Protein AF-0000000081627560 (afdb_homodimer)

Nearest PDB structures (foldseek):
  7ec0-assembly1_A  TM=8.979E-01  e=1.231E-22  Bombyx mori
  7veo-assembly1_B  TM=9.110E-01  e=7.300E-22  Bombyx mori
  7ebx-assembly1_A  TM=8.682E-01  e=1.833E-21  Bombyx mori
  7ejb-assembly1_A-2  TM=8.781E-01  e=3.281E-20  Bombyx mori
  7ebs-assembly1_A-2  TM=8.712E-01  e=3.595E-19  Bombyx mori

Solvent-accessible surface area (backbone atoms only — not comparable to full-atom values): 30242 Å² total; per-residue (Å²): 114,77,47,59,70,50,34,66,72,47,39,56,64,58,52,52,54,48,50,52,51,50,60,57,39,40,71,62,41,44,64,42,54,49,38,30,34,30,45,40,27,50,55,31,59,58,48,59,69,62,47,52,75,46,30,35,88,83,26,32,38,33,34,21,25,69,39,63,62,24,44,53,50,18,46,71,74,46,60,82,40,88,47,48,48,76,42,86,41,62,60,64,51,94,71,71,59,72,84,50,49,47,59,21,38,23,38,35,30,58,70,32,61,29,60,34,69,52,49,68,50,29,52,51,43,51,56,43,27,31,25,70,58,10,38,33,45,38,35,24,50,30,35,51,70,57,54,54,26,51,59,56,47,37,70,34,78,89,45,21,84,54,34,76,61,43,73,52,66,41,31,74,36,48,85,46,90,55,44,52,62,53,49,51,50,53,42,47,72,75,53,40,44,76,76,41,58,40,70,41,53,46,73,48,73,30,77,28,63,66,57,45,45,50,31,54,57,34,70,44,86,42,63,86,61,44,54,78,92,45,39,66,59,50,52,51,51,48,47,52,47,32,53,73,75,43,50,52,30,72,53,80,85,46,77,80,61,94,52,44,22,36,44,44,64,33,31,32,38,38,37,33,36,27,38,56,65,48,85,79,56,59,61,57,72,81,98,114,75,48,59,70,50,34,65,71,47,38,57,65,59,52,52,54,49,50,53,52,50,61,58,40,38,72,62,40,46,64,43,53,48,35,30,35,30,47,42,28,51,56,33,58,59,48,58,68,62,48,49,75,45,30,34,89,84,26,33,40,34,35,21,23,69,39,63,59,24,45,52,50,20,46,72,75,47,62,82,40,89,46,48,47,76,42,86,43,62,61,62,50,93,70,71,58,71,84,49,49,46,60,20,38,24,39,37,30,57,70,32,62,27,63,35,68,52,50,68,51,28,52,50,44,52,57,43,27,31,23,70,59,11,38,33,45,39,33,23,52,30,35,52,72,57,54,52,26,51,59,56,47,38,70,35,79,89,47,20,85,56,35,78,62,43,73,53,66,42,30,74,37,50,84,46,89,55,43,51,62,54,50,50,51,55,42,47,71,74,54,40,44,75,78,40,59,40,68,40,53,47,73,47,73,30,77,28,63,65,58,46,44,51,31,54,58,35,72,44,88,42,64,86,61,43,54,79,92,45,40,64,59,50,54,52,52,47,47,51,48,31,52,72,75,42,52,52,31,71,52,78,87,46,78,81,62,95,50,45,22,36,46,44,62,34,31,31,38,38,38,31,36,27,38,56,65,47,84,78,56,60,60,57,73,79,98

Sequence (574 aa):
MEKVNEYLNASKFQYRDTLEIVEEFDKELREMHGRCIDIGCGPGLVTTELILPRLPRESLITGADISNAMLEHAKRNYCNNLRLSFLHLDIETLNLPEEQIELYENVVSFYCLHWCQNTRLAFENIFKLLRPGGKALIMFLAYNDGFDAYVRIHENPRFQQYMQDAHKYIPYFHYCNDSRGALRSILEDIGFNVLHCSKREKSFIYQNIQSLKRHALAVNPFISRIPDDYKEEFEDILIREIISRKILFTNKADKCQQEYSVLDRYHLLVTYLQKPYTSDDAINKHIMEKVNEYLNASKFQYRDTLEIVEEFDKELREMHGRCIDIGCGPGLVTTELILPRLPRESLITGADISNAMLEHAKRNYCNNLRLSFLHLDIETLNLPEEQIELYENVVSFYCLHWCQNTRLAFENIFKLLRPGGKALIMFLAYNDGFDAYVRIHENPRFQQYMQDAHKYIPYFHYCNDSRGALRSILEDIGFNVLHCSKREKSFIYQNIQSLKRHALAVNPFISRIPDDYKEEFEDILIREIISRKILFTNKADKCQQEYSVLDRYHLLVTYLQKPYTSDDAINKHI

Radius of gyration: 26.06 Å; Cα contacts (8 Å, |Δi|>4): 1031; chains: 2; bounding box: 74×69×63 Å

Secondary structure (DSSP, 8-state):
---HHHHHHH-HHHHHHHHHHHHHTHHHHHT--SEEEEET-TTSHHIIIIIGGGS-TT-EEEEEES-HHHHHHHHHHHTT-TTEEEEE--TT-SS--GGGTT-EEEEEEES-GGG-S-HHHHHHHHHHHEEEEEEEEEEEEEEEGGGHHHHHHHTSHHHHTT-TTGGGGS-TTTT-TTHHHHHHHHHHHHT-EEEEEEEEEEEEEESSHHHHHHHHHHT-SSGGGS-HHHHHHHHHHHHHHHHTTSEEEE-TT-SSS-PEEEEEEEEEEEEEEEPPPPHHHHHTT--/---HHHHHHH-HHHHHHHHHHHHHTHHHHHT--SEEEEET-TTSHHIIIIIGGGS-TT-EEEEEES-HHHHHHHHHHHTT-TTEEEEE--TT-SS--GGGTT-EEEEEEES-GGG-S-HHHHHHHHHHHEEEEEEEEEEEEEEEGGGHHHHHHHTSHHHHTT-TTGGGGS-TTTT-TTHHHHHHHHHHHHT-EEEEEEEEEEEEEESSHHHHHHHHHHT-SSGGGS-HHHHHHHHHHHHHHHHTTSEEEE-TT-SSS-PEEEEEEEEEEEEEEEPPPPHHHHHHT--

pLDDT: mean 92.39, std 11.44, range [26.36, 98.94]

InterPro domains:
  IPR013216 Methyltransferase type 11 [PF08241] (37-138)
  IPR029063 S-adenosyl-L-methionine-dependent methyltransferase superfamily [G3DSA:3.40.50.150] (3-256)
  IPR029063 S-adenosyl-L-methionine-dependent methyltransferase superfamily [SSF53335] (33-198)

Organism: Polistes dominula (NCBI:txid743375)

Structure (mmCIF, N/CA/C/O backbone):
data_AF-0000000081627560-model_v1
#
loop_
_entity.id
_entity.type
_entity.pdbx_description
1 polymer 'Juvenile hormone acid O-methyltransferase'
#
loop_
_atom_site.group_PDB
_atom_site.id
_atom_site.type_symbol
_atom_site.label_atom_id
_atom_site.label_alt_id
_atom_site.label_comp_id
_atom_site.label_asym_id
_atom_site.label_entity_id
_atom_site.label_seq_id
_atom_site.pdbx_PDB_ins_code
_atom_site.Ca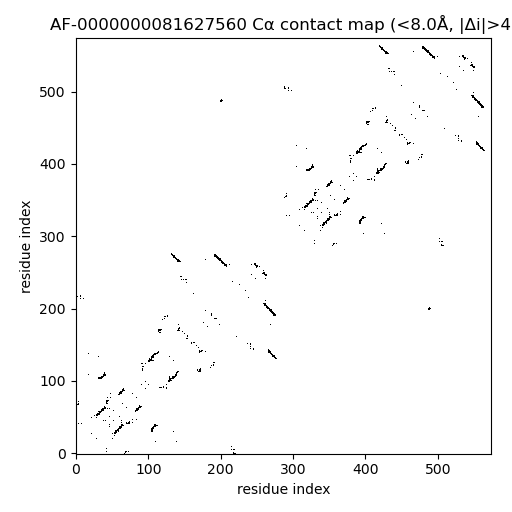rtn_x
_atom_site.Cartn_y
_atom_site.Cartn_z
_atom_site.occupancy
_atom_site.B_iso_or_equiv
_atom_site.auth_seq_id
_atom_site.auth_comp_id
_atom_site.auth_asym_id
_atom_site.auth_atom_id
_atom_site.pdbx_PDB_model_num
ATOM 1 N N . MET A 1 1 ? -5.277 22.641 14.164 1 74.62 1 MET A N 1
ATOM 2 C CA . MET A 1 1 ? -5.961 21.734 15.086 1 74.62 1 MET A CA 1
ATOM 3 C C . MET A 1 1 ? -5.672 22.125 16.531 1 74.62 1 MET A C 1
ATOM 5 O O . MET A 1 1 ? -4.516 22.281 16.922 1 74.62 1 MET A O 1
ATOM 9 N N . GLU A 1 2 ? -6.742 22.328 17.281 1 72.69 2 GLU A N 1
ATOM 10 C CA . GLU A 1 2 ? -6.547 22.891 18.625 1 72.69 2 GLU A CA 1
ATOM 11 C C . GLU A 1 2 ? -7.113 21.969 19.703 1 72.69 2 GLU A C 1
ATOM 13 O O . GLU A 1 2 ? -6.848 22.141 20.891 1 72.69 2 GLU A O 1
ATOM 18 N N . LYS A 1 3 ? -7.77 20.938 19.25 1 78.62 3 LYS A N 1
ATOM 19 C CA . LYS A 1 3 ? -8.375 20.047 20.234 1 78.62 3 LYS A CA 1
ATOM 20 C C . LYS A 1 3 ? -7.543 18.781 20.391 1 78.62 3 LYS A C 1
ATOM 22 O O . LYS A 1 3 ? -7.879 17.734 19.828 1 78.62 3 LYS A O 1
ATOM 27 N N . VAL A 1 4 ? -6.66 18.812 21.344 1 83 4 VAL A N 1
ATOM 28 C CA . VAL A 1 4 ? -5.629 17.797 21.484 1 83 4 VAL A CA 1
ATOM 29 C C . VAL A 1 4 ? -6.27 16.469 21.906 1 83 4 VAL A C 1
ATOM 31 O O . VAL A 1 4 ? -6.027 15.43 21.281 1 83 4 VAL A O 1
ATOM 34 N N . ASN A 1 5 ? -7.129 16.547 22.891 1 81.5 5 ASN A N 1
ATOM 35 C CA . ASN A 1 5 ? -7.711 15.32 23.438 1 81.5 5 ASN A CA 1
ATOM 36 C C . ASN A 1 5 ? -8.617 14.633 22.406 1 81.5 5 ASN A C 1
ATOM 38 O O . ASN A 1 5 ? -8.586 13.406 22.266 1 81.5 5 ASN A O 1
ATOM 42 N N . GLU A 1 6 ? -9.359 15.438 21.734 1 82.62 6 GLU A N 1
ATOM 43 C CA . GLU A 1 6 ? -10.234 14.883 20.688 1 82.62 6 GLU A CA 1
ATOM 44 C C . GLU A 1 6 ? -9.422 14.266 19.562 1 82.62 6 GLU A C 1
ATOM 46 O O . GLU A 1 6 ? -9.773 13.211 19.031 1 82.62 6 GLU A O 1
ATOM 51 N N . TYR A 1 7 ? -8.383 14.914 19.281 1 83.56 7 TYR A N 1
ATOM 52 C CA . TYR A 1 7 ? -7.512 14.414 18.234 1 83.56 7 TYR A CA 1
ATOM 53 C C . TYR A 1 7 ? -6.887 13.086 18.625 1 83.56 7 TYR A C 1
ATOM 55 O O . TYR A 1 7 ? -6.902 12.133 17.828 1 83.56 7 TYR A O 1
ATOM 63 N N . LEU A 1 8 ? -6.418 12.938 19.781 1 82.88 8 LEU A N 1
ATOM 64 C CA . LEU A 1 8 ? -5.77 11.719 20.266 1 82.88 8 LEU A CA 1
ATOM 65 C C . LEU A 1 8 ? -6.738 10.539 20.25 1 82.88 8 LEU A C 1
ATOM 67 O O . LEU A 1 8 ? -6.359 9.422 19.891 1 82.88 8 LEU A O 1
ATOM 71 N N . ASN A 1 9 ? -7.902 10.828 20.484 1 79.38 9 ASN A N 1
ATOM 72 C CA . ASN A 1 9 ? -8.914 9.773 20.547 1 79.38 9 ASN A CA 1
ATOM 73 C C . ASN A 1 9 ? -9.359 9.359 19.141 1 79.38 9 ASN A C 1
ATOM 75 O O . ASN A 1 9 ? -9.812 8.234 18.938 1 79.38 9 ASN A O 1
ATOM 79 N N . ALA A 1 10 ? -9.117 10.289 18.266 1 75.31 10 ALA A N 1
ATOM 80 C CA . ALA A 1 10 ? -9.703 10.078 16.938 1 75.31 10 ALA A CA 1
ATOM 81 C C . ALA A 1 10 ? -8.633 9.672 15.93 1 75.31 10 ALA A C 1
ATOM 83 O O . ALA A 1 10 ? -8.953 9.336 14.781 1 75.31 10 ALA A O 1
ATOM 84 N N . SER A 1 11 ? -7.418 9.555 16.359 1 83.12 11 SER A N 1
ATOM 85 C CA . SER A 1 11 ? -6.336 9.375 15.391 1 83.12 11 SER A CA 1
ATOM 86 C C . SER A 1 11 ? -5.816 7.938 15.414 1 83.12 11 SER A C 1
ATOM 88 O O . SER A 1 11 ? -4.621 7.703 15.211 1 83.12 11 SER A O 1
ATOM 90 N N . LYS A 1 12 ? -6.668 6.984 15.656 1 86.94 12 LYS A N 1
ATOM 91 C CA . LYS A 1 12 ? -6.258 5.586 15.766 1 86.94 12 LYS A CA 1
ATOM 92 C C . LYS A 1 12 ? -5.73 5.062 14.43 1 86.94 12 LYS A C 1
ATOM 94 O O . LYS A 1 12 ? -4.719 4.363 14.391 1 86.94 12 LYS A O 1
ATOM 99 N N . PHE A 1 13 ? -6.438 5.422 13.398 1 91.5 13 PHE A N 1
ATOM 100 C CA . PHE A 1 13 ? -6 4.887 12.117 1 91.5 13 PHE A CA 1
ATOM 101 C C . PHE A 1 13 ? -4.695 5.539 11.672 1 91.5 13 PHE A C 1
ATOM 103 O O . PHE A 1 13 ? -3.871 4.902 11.008 1 91.5 13 PHE A O 1
ATOM 110 N N . GLN A 1 14 ? -4.477 6.805 12.062 1 94.25 14 GLN A N 1
ATOM 111 C CA . GLN A 1 14 ? -3.213 7.457 11.734 1 94.25 14 GLN A CA 1
ATOM 112 C C . GLN A 1 14 ? -2.045 6.766 12.438 1 94.25 14 GLN A C 1
ATOM 114 O O . GLN A 1 14 ? -0.989 6.555 11.836 1 94.25 14 GLN A O 1
ATOM 119 N N . TYR A 1 15 ? -2.273 6.461 13.711 1 95.44 15 TYR A N 1
ATOM 120 C CA . TYR A 1 15 ? -1.262 5.734 14.469 1 95.44 15 TYR A CA 1
ATOM 121 C C . TYR A 1 15 ? -0.961 4.387 13.828 1 95.44 15 TYR A C 1
ATOM 123 O O . TYR A 1 15 ? 0.203 4.039 13.609 1 95.44 15 TYR A O 1
ATOM 131 N N . ARG A 1 16 ? -2.027 3.66 13.445 1 95.94 16 ARG A N 1
ATOM 132 C CA . ARG A 1 16 ? -1.882 2.357 12.805 1 95.94 16 ARG A CA 1
ATOM 133 C C . ARG A 1 16 ? -1.1 2.475 11.5 1 95.94 16 ARG A C 1
ATOM 135 O O . ARG A 1 16 ? -0.161 1.71 11.266 1 95.94 16 ARG A O 1
ATOM 142 N N . ASP A 1 17 ? -1.527 3.379 10.688 1 97.62 17 ASP A N 1
ATOM 143 C CA . ASP A 1 17 ? -0.867 3.557 9.398 1 97.62 17 ASP A CA 1
ATOM 144 C C . ASP A 1 17 ? 0.605 3.92 9.578 1 97.62 17 ASP A C 1
ATOM 146 O O . ASP A 1 17 ? 1.468 3.42 8.852 1 97.62 17 ASP A O 1
ATOM 150 N N . THR A 1 18 ? 0.905 4.816 10.547 1 98.06 18 THR A N 1
ATOM 151 C CA . THR A 1 18 ? 2.279 5.227 10.812 1 98.06 18 THR A CA 1
ATOM 152 C C . THR A 1 18 ? 3.111 4.047 11.305 1 98.06 18 THR A C 1
ATOM 154 O O . THR A 1 18 ? 4.242 3.85 10.859 1 98.06 18 THR A O 1
ATOM 157 N N . LEU A 1 19 ? 2.527 3.27 12.188 1 97.38 19 LEU A N 1
ATOM 158 C CA . LEU A 1 19 ? 3.217 2.084 12.688 1 97.38 19 LEU A CA 1
ATOM 159 C C . LEU A 1 19 ? 3.609 1.16 11.547 1 97.38 19 LEU A C 1
ATOM 161 O O . LEU A 1 19 ? 4.734 0.652 11.508 1 97.38 19 LEU A O 1
ATOM 165 N N . GLU A 1 20 ? 2.713 0.964 10.633 1 96.81 20 GLU A N 1
ATOM 166 C CA . GLU A 1 20 ? 2.971 0.081 9.5 1 96.81 20 GLU A CA 1
ATOM 167 C C . GLU A 1 20 ? 4.121 0.604 8.641 1 96.81 20 GLU A C 1
ATOM 169 O O . GLU A 1 20 ? 4.973 -0.169 8.195 1 96.81 20 GLU A O 1
ATOM 174 N N . ILE A 1 21 ? 4.145 1.906 8.414 1 98 21 ILE A N 1
ATOM 175 C CA . ILE A 1 21 ? 5.188 2.498 7.582 1 98 21 ILE A CA 1
ATOM 176 C C . ILE A 1 21 ? 6.52 2.463 8.32 1 98 21 ILE A C 1
ATOM 178 O O . ILE A 1 21 ? 7.562 2.176 7.73 1 98 21 ILE A O 1
ATOM 182 N N . VAL A 1 22 ? 6.492 2.748 9.617 1 97.56 22 VAL A N 1
ATOM 183 C CA . VAL A 1 22 ? 7.695 2.73 10.438 1 97.56 22 VAL A CA 1
ATOM 184 C C . VAL A 1 22 ? 8.281 1.319 10.477 1 97.56 22 VAL A C 1
ATOM 186 O O . VAL A 1 22 ? 9.5 1.144 10.438 1 97.56 22 VAL A O 1
ATOM 189 N N . GLU A 1 23 ? 7.43 0.327 10.5 1 96.19 23 GLU A N 1
ATOM 190 C CA . GLU A 1 23 ? 7.887 -1.059 10.461 1 96.19 23 GLU A CA 1
ATOM 191 C C . GLU A 1 23 ? 8.469 -1.41 9.102 1 96.19 23 GLU A C 1
ATOM 193 O O . GLU A 1 23 ? 9.492 -2.096 9.016 1 96.19 23 GLU A O 1
ATOM 198 N N . GLU A 1 24 ? 7.812 -0.984 8.102 1 97.25 24 GLU A N 1
ATOM 199 C CA . GLU A 1 24 ? 8.266 -1.232 6.734 1 97.25 24 GLU A CA 1
ATOM 200 C C . GLU A 1 24 ? 9.648 -0.628 6.492 1 97.25 24 GLU A C 1
ATOM 202 O O . GLU A 1 24 ? 10.484 -1.229 5.816 1 97.25 24 GLU A O 1
ATOM 207 N N . PHE A 1 25 ? 9.906 0.524 7.098 1 97.81 25 PHE A N 1
ATOM 208 C CA . PHE A 1 25 ? 11.156 1.241 6.887 1 97.81 25 PHE A CA 1
ATOM 209 C C . PHE A 1 25 ? 12.031 1.181 8.133 1 97.81 25 PHE A C 1
ATOM 211 O O . PHE A 1 25 ? 12.766 2.127 8.43 1 97.81 25 PHE A O 1
ATOM 218 N N . ASP A 1 26 ? 11.883 0.145 8.867 1 96.69 26 ASP A N 1
ATOM 219 C CA . ASP A 1 26 ? 12.617 -0.018 10.117 1 96.69 26 ASP A CA 1
ATOM 220 C C . ASP A 1 26 ? 14.125 0.072 9.875 1 96.69 26 ASP A C 1
ATOM 222 O O . ASP A 1 26 ? 14.844 0.729 10.641 1 96.69 26 ASP A O 1
ATOM 226 N N . LYS A 1 27 ? 14.648 -0.595 8.859 1 94.75 27 LYS A N 1
ATOM 227 C CA . LYS A 1 27 ? 16.078 -0.57 8.539 1 94.75 27 LYS A CA 1
ATOM 228 C C . LYS A 1 27 ? 16.547 0.854 8.266 1 94.75 27 LYS A C 1
ATOM 230 O O . LYS A 1 27 ? 17.609 1.265 8.758 1 94.75 27 LYS A O 1
ATOM 235 N N . GLU A 1 28 ? 15.781 1.576 7.488 1 96.75 28 GLU A N 1
ATOM 236 C CA . GLU A 1 28 ? 16.125 2.957 7.156 1 96.75 28 GLU A CA 1
ATOM 237 C C . GLU A 1 28 ? 16.141 3.838 8.406 1 96.75 28 GLU A C 1
ATOM 239 O O . GLU A 1 28 ? 17.047 4.645 8.594 1 96.75 28 GLU A O 1
ATOM 244 N N . LEU A 1 29 ? 15.141 3.672 9.25 1 98.06 29 LEU A N 1
ATOM 245 C CA . LEU A 1 29 ? 15.047 4.469 10.469 1 98.06 29 LEU A CA 1
ATOM 246 C C . LEU A 1 29 ? 16.219 4.184 11.398 1 98.06 29 LEU A C 1
ATOM 248 O O . LEU A 1 29 ? 16.766 5.105 12.016 1 98.06 29 LEU A O 1
ATOM 252 N N . ARG A 1 30 ? 16.625 3.014 11.414 1 97.62 30 ARG A N 1
ATOM 253 C CA . ARG A 1 30 ? 17.734 2.609 12.281 1 97.62 30 ARG A CA 1
ATOM 254 C C . ARG A 1 30 ? 19.062 3.178 11.789 1 97.62 30 ARG A C 1
ATOM 256 O O . ARG A 1 30 ? 20.047 3.182 12.516 1 97.62 30 ARG A O 1
ATOM 263 N N . GLU A 1 31 ? 19.062 3.646 10.633 1 97.12 31 GLU A N 1
ATOM 264 C CA . GLU A 1 31 ? 20.281 4.23 10.07 1 97.12 31 GLU A CA 1
ATOM 265 C C . GLU A 1 31 ? 20.234 5.754 10.133 1 97.12 31 GLU A C 1
ATOM 267 O O . GLU A 1 31 ? 21.156 6.422 9.641 1 97.12 31 GLU A O 1
ATOM 272 N N . MET A 1 32 ? 19.203 6.301 10.719 1 97.88 32 MET A N 1
ATOM 273 C CA . MET A 1 32 ? 19.062 7.75 10.82 1 97.88 32 MET A CA 1
ATOM 274 C C . MET A 1 32 ? 19.844 8.289 12.016 1 97.88 32 MET A C 1
ATOM 276 O O . MET A 1 32 ? 19.25 8.648 13.039 1 97.88 32 MET A O 1
ATOM 280 N N . HIS A 1 33 ? 21.094 8.445 11.805 1 98.06 33 HIS A N 1
ATOM 281 C CA . HIS A 1 33 ? 22 8.977 12.82 1 98.06 33 HIS A CA 1
ATOM 282 C C . HIS A 1 33 ? 21.938 10.5 12.867 1 98.06 33 HIS A C 1
ATOM 284 O O . HIS A 1 33 ? 21.5 11.133 11.906 1 98.06 33 HIS A O 1
ATOM 290 N N . GLY A 1 34 ? 22.312 11.062 13.953 1 98.06 34 GLY A N 1
ATOM 291 C CA . GLY A 1 34 ? 22.422 12.508 14.078 1 98.06 34 GLY A CA 1
ATOM 292 C C . GLY A 1 34 ? 21.109 13.18 14.438 1 98.06 34 GLY A C 1
ATOM 293 O O . GLY A 1 34 ? 20.328 12.633 15.227 1 98.06 34 GLY A O 1
ATOM 294 N N . ARG A 1 35 ? 20.906 14.391 13.93 1 98.56 35 ARG A N 1
ATOM 295 C CA . ARG A 1 35 ? 19.719 15.18 14.234 1 98.56 35 ARG A CA 1
ATOM 296 C C . ARG A 1 35 ? 18.562 14.828 13.289 1 98.56 35 ARG A C 1
ATOM 298 O O . ARG A 1 35 ? 18.75 14.812 12.07 1 98.56 35 ARG A O 1
ATOM 305 N N . CYS A 1 36 ? 17.5 14.523 13.883 1 98.75 36 CYS A N 1
ATOM 306 C CA . CYS A 1 36 ? 16.266 14.25 13.156 1 98.75 36 CYS A CA 1
ATOM 307 C C . CYS A 1 36 ? 15.188 15.266 13.516 1 98.75 36 CYS A C 1
ATOM 309 O O . CYS A 1 36 ? 15.164 15.773 14.641 1 98.75 36 CYS A O 1
ATOM 311 N N . ILE A 1 37 ? 14.367 15.617 12.555 1 98.88 37 ILE A N 1
ATOM 312 C CA . ILE A 1 37 ? 13.219 16.469 12.852 1 98.88 37 ILE A CA 1
ATOM 313 C C . ILE A 1 37 ? 11.938 15.781 12.375 1 98.88 37 ILE A C 1
ATOM 315 O O . ILE A 1 37 ? 11.898 15.211 11.281 1 98.88 37 ILE A O 1
ATOM 319 N N . ASP A 1 38 ? 10.93 15.734 13.227 1 98.88 38 ASP A N 1
ATOM 320 C CA . ASP A 1 38 ? 9.602 15.227 12.922 1 98.88 38 ASP A CA 1
ATOM 321 C C . ASP A 1 38 ? 8.641 16.375 12.602 1 98.88 38 ASP A C 1
ATOM 323 O O . ASP A 1 38 ? 8.102 17.016 13.508 1 98.88 38 ASP A O 1
ATOM 327 N N . ILE A 1 39 ? 8.398 16.609 11.305 1 98.81 39 ILE A N 1
ATOM 328 C CA . ILE A 1 39 ? 7.539 17.688 10.859 1 98.81 39 ILE A CA 1
ATOM 329 C C . ILE A 1 39 ? 6.074 17.312 11.078 1 98.81 39 ILE A C 1
ATOM 331 O O . ILE A 1 39 ? 5.586 16.344 10.492 1 98.81 39 ILE A O 1
ATOM 335 N N . GLY A 1 40 ? 5.348 18.109 11.797 1 97.94 40 GLY A N 1
ATOM 336 C CA . GLY A 1 40 ? 3.98 17.781 12.172 1 97.94 40 GLY A CA 1
ATOM 337 C C . GLY A 1 40 ? 3.898 16.719 13.25 1 97.94 40 GLY A C 1
ATOM 338 O O . GLY A 1 40 ? 3.172 15.734 13.102 1 97.94 40 GLY A O 1
ATOM 339 N N . CYS A 1 41 ? 4.594 16.969 14.367 1 97.5 41 CYS A N 1
ATOM 340 C CA . CYS A 1 41 ? 4.734 15.938 15.383 1 97.5 41 CYS A CA 1
ATOM 341 C C . CYS A 1 41 ? 3.453 15.805 16.203 1 97.5 41 CYS A C 1
ATOM 343 O O . CYS A 1 41 ? 3.279 14.836 16.938 1 97.5 41 CYS A O 1
ATOM 345 N N . GLY A 1 42 ? 2.525 16.766 16.125 1 95.12 42 GLY A N 1
ATOM 346 C CA . GLY A 1 42 ? 1.309 16.719 16.922 1 95.12 42 GLY A CA 1
ATOM 347 C C . GLY A 1 42 ? 1.572 16.688 18.422 1 95.12 42 GLY A C 1
ATOM 348 O O . GLY A 1 42 ? 2.41 17.438 18.922 1 95.12 42 GLY A O 1
ATOM 349 N N . PRO A 1 43 ? 0.835 15.914 19.125 1 94.19 43 PRO A N 1
ATOM 350 C CA . PRO A 1 43 ? 1.013 15.852 20.562 1 94.19 43 PRO A CA 1
ATOM 351 C C . PRO A 1 43 ? 2.24 15.047 20.984 1 94.19 43 PRO A C 1
ATOM 353 O O . PRO A 1 43 ? 2.457 14.812 22.172 1 94.19 43 PRO A O 1
ATOM 356 N N . GLY A 1 44 ? 3.01 14.57 20.062 1 95 44 GLY A N 1
ATOM 357 C CA . GLY A 1 44 ? 4.305 13.969 20.344 1 95 44 GLY A CA 1
ATOM 358 C C . GLY A 1 44 ? 4.242 12.469 20.531 1 95 44 GLY A C 1
ATOM 359 O O . GLY A 1 44 ? 5.277 11.812 20.672 1 95 44 GLY A O 1
ATOM 360 N N . LEU A 1 45 ? 3.053 11.891 20.453 1 94.31 45 LEU A N 1
ATOM 361 C CA . LEU A 1 45 ? 2.869 10.469 20.719 1 94.31 45 LEU A CA 1
ATOM 362 C C . LEU A 1 45 ? 3.631 9.617 19.703 1 94.31 45 LEU A C 1
ATOM 364 O O . LEU A 1 45 ? 4.402 8.734 20.078 1 94.31 45 LEU A O 1
ATOM 368 N N . VAL A 1 46 ? 3.445 9.828 18.438 1 96.31 46 VAL A N 1
ATOM 369 C CA . VAL A 1 46 ? 4.078 9.07 17.359 1 96.31 46 VAL A CA 1
ATOM 370 C C . VAL A 1 46 ? 5.594 9.266 17.422 1 96.31 46 VAL A C 1
ATOM 372 O O . VAL A 1 46 ? 6.352 8.297 17.328 1 96.31 46 VAL A O 1
ATOM 375 N N . THR A 1 47 ? 6.008 10.5 17.609 1 97.56 47 THR A N 1
ATOM 376 C CA . THR A 1 47 ? 7.43 10.82 17.703 1 97.56 47 THR A CA 1
ATOM 377 C C . THR A 1 47 ? 8.094 9.992 18.797 1 97.56 47 THR A C 1
ATOM 379 O O . THR A 1 47 ? 9.156 9.398 18.578 1 97.56 47 THR A O 1
ATOM 382 N N . THR A 1 48 ? 7.465 9.906 19.922 1 96.69 48 THR A N 1
ATOM 383 C CA . THR A 1 48 ? 8.07 9.328 21.109 1 96.69 48 THR A CA 1
ATOM 384 C C . THR A 1 48 ? 7.93 7.809 21.109 1 96.69 48 THR A C 1
ATOM 386 O O . THR A 1 48 ? 8.867 7.09 21.453 1 96.69 48 THR A O 1
ATOM 389 N N . GLU A 1 49 ? 6.77 7.336 20.656 1 95.81 49 GLU A N 1
ATOM 390 C CA . GLU A 1 49 ? 6.477 5.918 20.844 1 95.81 49 GLU A CA 1
ATOM 391 C C . GLU A 1 49 ? 6.875 5.102 19.625 1 95.81 49 GLU A C 1
ATOM 393 O O . GLU A 1 49 ? 7.203 3.92 19.734 1 95.81 49 GLU A O 1
ATOM 398 N N . LEU A 1 50 ? 6.805 5.684 18.469 1 97.5 50 LEU A N 1
ATOM 399 C CA . LEU A 1 50 ? 7.02 4.898 17.266 1 97.5 50 LEU A CA 1
ATOM 400 C C . LEU A 1 50 ? 8.375 5.219 16.641 1 97.5 50 LEU A C 1
ATOM 402 O O . LEU A 1 50 ? 9.078 4.316 16.188 1 97.5 50 LEU A O 1
ATOM 406 N N . ILE A 1 51 ? 8.781 6.484 16.578 1 98.12 51 ILE A N 1
ATOM 407 C CA . ILE A 1 51 ? 9.945 6.906 15.812 1 98.12 51 ILE A CA 1
ATOM 408 C C . ILE A 1 51 ? 11.203 6.809 16.672 1 98.12 51 ILE A C 1
ATOM 410 O O . ILE A 1 51 ? 12.156 6.113 16.328 1 98.12 51 ILE A O 1
ATOM 414 N N . LEU A 1 52 ? 11.227 7.398 17.828 1 97.62 52 LEU A N 1
ATOM 415 C CA . LEU A 1 52 ? 12.391 7.559 18.688 1 97.62 52 LEU A CA 1
ATOM 416 C C . LEU A 1 52 ? 13.008 6.203 19.031 1 97.62 52 LEU A C 1
ATOM 418 O O . LEU A 1 52 ? 14.219 6.023 18.938 1 97.62 52 LEU A O 1
ATOM 422 N N . PRO A 1 53 ? 12.148 5.191 19.344 1 97.06 53 PRO A N 1
ATOM 423 C CA . PRO A 1 53 ? 12.727 3.904 19.734 1 97.06 53 PRO A CA 1
ATOM 424 C C . PRO A 1 53 ? 13.469 3.221 18.578 1 97.06 53 PRO A C 1
ATOM 426 O O . PRO A 1 53 ? 14.242 2.287 18.812 1 97.06 53 PRO A O 1
ATOM 429 N N . ARG A 1 54 ? 13.203 3.596 17.406 1 97.31 54 ARG A N 1
ATOM 430 C CA . ARG A 1 54 ? 13.805 2.943 16.234 1 97.31 54 ARG A CA 1
ATOM 431 C C . ARG A 1 54 ? 15.078 3.668 15.805 1 97.31 54 ARG A C 1
ATOM 433 O O . ARG A 1 54 ? 15.883 3.117 15.055 1 97.31 54 ARG A O 1
ATOM 440 N N . LEU A 1 55 ? 15.211 4.91 16.219 1 98.12 55 LEU A N 1
ATOM 441 C CA . LEU A 1 55 ? 16.406 5.672 15.883 1 98.12 55 LEU A CA 1
ATOM 442 C C . LEU A 1 55 ? 17.609 5.164 16.688 1 98.12 55 LEU A C 1
ATOM 444 O O . LEU A 1 55 ? 17.453 4.652 17.797 1 98.12 55 LEU A O 1
ATOM 448 N N . PRO A 1 56 ? 18.797 5.332 16.094 1 98.06 56 PRO A N 1
ATOM 449 C CA . PRO A 1 56 ? 19.984 5.023 16.891 1 98.06 56 PRO A CA 1
ATOM 450 C C . PRO A 1 56 ? 20 5.75 18.234 1 98.06 56 PRO A C 1
ATOM 452 O O . PRO A 1 56 ? 19.5 6.871 18.344 1 98.06 56 PRO A O 1
ATOM 455 N N . ARG A 1 57 ? 20.656 5.195 19.188 1 96.06 57 ARG A N 1
ATOM 456 C CA . ARG A 1 57 ? 20.625 5.664 20.562 1 96.06 57 ARG A CA 1
ATOM 457 C C . ARG A 1 57 ? 21.203 7.07 20.688 1 96.06 57 ARG A C 1
ATOM 459 O O . ARG A 1 57 ? 20.797 7.852 21.547 1 96.06 57 ARG A O 1
ATOM 466 N N . GLU A 1 58 ? 22.062 7.367 19.828 1 96.69 58 GLU A N 1
ATOM 467 C CA . GLU A 1 58 ? 22.75 8.648 19.922 1 96.69 58 GLU A CA 1
ATOM 468 C C . GLU A 1 58 ? 22 9.742 19.172 1 96.69 58 GLU A C 1
ATOM 470 O O . GLU A 1 58 ? 22.328 10.922 19.281 1 96.69 58 GLU A O 1
ATOM 475 N N . SER A 1 59 ? 20.984 9.336 18.422 1 97.69 59 SER A N 1
ATOM 476 C CA . SER A 1 59 ? 20.25 10.305 17.609 1 97.69 59 SER A CA 1
ATOM 477 C C . SER A 1 59 ? 19.344 11.18 18.469 1 97.69 59 SER A C 1
ATOM 479 O O . SER A 1 59 ? 18.844 10.727 19.5 1 97.69 59 SER A O 1
ATOM 481 N N . LEU A 1 60 ? 19.203 12.438 18.031 1 97.81 60 LEU A N 1
ATOM 482 C CA . LEU A 1 60 ? 18.281 13.391 18.641 1 97.81 60 LEU A CA 1
ATOM 483 C C . LEU A 1 60 ? 17.125 13.703 17.688 1 97.81 60 LEU A C 1
ATOM 485 O O . LEU A 1 60 ? 17.328 13.766 16.484 1 97.81 60 LEU A O 1
ATOM 489 N N . ILE A 1 61 ? 15.945 13.914 18.312 1 98.31 61 ILE A N 1
ATOM 490 C CA . ILE A 1 61 ? 14.812 14.219 17.438 1 98.31 61 ILE A CA 1
ATOM 491 C C . ILE A 1 61 ? 14.086 15.453 17.969 1 98.31 61 ILE A C 1
ATOM 493 O O . ILE A 1 61 ? 13.844 15.578 19.172 1 98.31 61 ILE A O 1
ATOM 497 N N . THR A 1 62 ? 13.852 16.422 17.094 1 98.31 62 THR A N 1
ATOM 498 C CA . THR A 1 62 ? 13.039 17.609 17.344 1 98.31 62 THR A CA 1
ATOM 499 C C . THR A 1 62 ? 11.648 17.453 16.734 1 98.31 62 THR A C 1
ATOM 501 O O . THR A 1 62 ? 11.516 17.281 15.523 1 98.31 62 THR A O 1
ATOM 504 N N . GLY A 1 63 ? 10.617 17.438 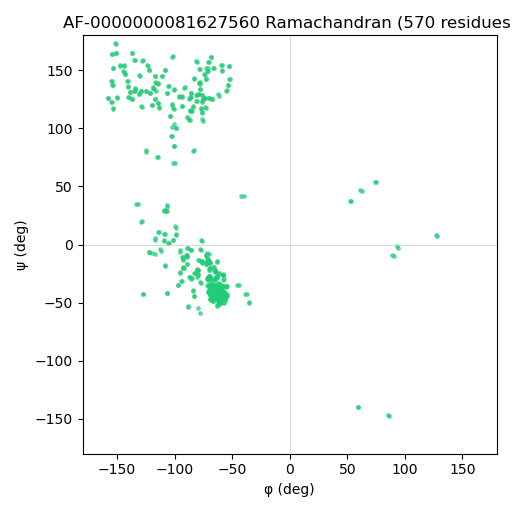17.562 1 98.38 63 GLY A N 1
ATOM 505 C CA . GLY A 1 63 ? 9.266 17.5 17.047 1 98.38 63 GLY A CA 1
ATOM 506 C C . GLY A 1 63 ? 8.828 18.922 16.703 1 98.38 63 GLY A C 1
ATOM 507 O O . GLY A 1 63 ? 8.898 19.828 17.531 1 98.38 63 GLY A O 1
ATOM 508 N N . ALA A 1 64 ? 8.43 19.141 15.484 1 98.44 64 ALA A N 1
ATOM 509 C CA . ALA A 1 64 ? 7.996 20.453 15.047 1 98.44 64 ALA A CA 1
ATOM 510 C C . ALA A 1 64 ? 6.512 20.453 14.695 1 98.44 64 ALA A C 1
ATOM 512 O O . ALA A 1 64 ? 6.012 19.516 14.086 1 98.44 64 ALA A O 1
ATOM 513 N N . ASP A 1 65 ? 5.836 21.469 15.078 1 97.62 65 ASP A N 1
ATOM 514 C CA . ASP A 1 65 ? 4.422 21.641 14.766 1 97.62 65 ASP A CA 1
ATOM 515 C C . ASP A 1 65 ? 4.031 23.109 14.734 1 97.62 65 ASP A C 1
ATOM 517 O O . ASP A 1 65 ? 4.66 23.938 15.406 1 97.62 65 ASP A O 1
ATOM 521 N N . ILE A 1 66 ? 3.047 23.406 13.961 1 95.88 66 ILE A N 1
ATOM 522 C CA . ILE A 1 66 ? 2.605 24.797 13.844 1 95.88 66 ILE A CA 1
ATOM 523 C C . ILE A 1 66 ? 1.663 25.125 15 1 95.88 66 ILE A C 1
ATOM 525 O O . ILE A 1 66 ? 1.475 26.297 15.336 1 95.88 66 ILE A O 1
ATOM 529 N N . SER A 1 67 ? 1.008 24.141 15.578 1 93.56 67 SER A N 1
ATOM 530 C CA . SER A 1 67 ? 0.048 24.328 16.656 1 93.56 67 SER A CA 1
ATOM 531 C C . SER A 1 67 ? 0.747 24.406 18.016 1 93.56 67 SER A C 1
ATOM 533 O O . SER A 1 67 ? 1.309 23.422 18.484 1 93.56 67 SER A O 1
ATOM 535 N N . ASN A 1 68 ? 0.613 25.531 18.703 1 94.31 68 ASN A N 1
ATOM 536 C CA . ASN A 1 68 ? 1.176 25.688 20.031 1 94.31 68 ASN A CA 1
ATOM 537 C C . ASN A 1 68 ? 0.492 24.75 21.047 1 94.31 68 ASN A C 1
ATOM 539 O O . ASN A 1 68 ? 1.134 24.25 21.969 1 94.31 68 ASN A O 1
ATOM 543 N N . ALA A 1 69 ? -0.762 24.594 20.828 1 92 69 ALA A N 1
ATOM 544 C CA . ALA A 1 69 ? -1.512 23.719 21.734 1 92 69 ALA A CA 1
ATOM 545 C C . ALA A 1 69 ? -0.965 22.297 21.688 1 92 69 ALA A C 1
ATOM 547 O O . ALA A 1 69 ? -0.799 21.656 22.734 1 92 69 ALA A O 1
ATOM 548 N N . MET A 1 70 ? -0.655 21.797 20.516 1 93.31 70 MET A N 1
ATOM 549 C CA . MET A 1 70 ? -0.07 20.469 20.359 1 93.31 70 MET A CA 1
ATOM 550 C C . MET A 1 70 ? 1.303 20.391 21.016 1 93.31 70 MET A C 1
ATOM 552 O O . MET A 1 70 ? 1.593 19.453 21.75 1 93.31 70 MET A O 1
ATOM 556 N N . LEU A 1 71 ? 2.07 21.438 20.844 1 95.56 71 LEU A N 1
ATOM 557 C CA . LEU A 1 71 ? 3.434 21.453 21.359 1 95.56 71 LEU A CA 1
ATOM 558 C C . LEU A 1 71 ? 3.436 21.516 22.875 1 95.56 71 LEU A C 1
ATOM 560 O O . LEU A 1 71 ? 4.289 20.906 23.531 1 95.56 71 LEU A O 1
ATOM 564 N N . GLU A 1 72 ? 2.545 22.281 23.391 1 95.31 72 GLU A N 1
ATOM 565 C CA . GLU A 1 72 ? 2.441 22.359 24.844 1 95.31 72 GLU A CA 1
ATOM 566 C C . GLU A 1 72 ? 2.131 21 25.453 1 95.31 72 GLU A C 1
ATOM 568 O O . GLU A 1 72 ? 2.709 20.625 26.484 1 95.31 72 GLU A O 1
ATOM 573 N N . HIS A 1 73 ? 1.238 20.344 24.812 1 93.69 73 HIS A N 1
ATOM 574 C CA . HIS A 1 73 ? 0.923 19 25.266 1 93.69 73 HIS A CA 1
ATOM 575 C C . HIS A 1 73 ? 2.145 18.078 25.172 1 93.69 73 HIS A C 1
ATOM 577 O O . HIS A 1 73 ? 2.438 17.328 26.109 1 93.69 73 HIS A O 1
ATOM 583 N N . ALA A 1 74 ? 2.816 18.125 24.078 1 94.31 74 ALA A N 1
ATOM 584 C CA . ALA A 1 74 ? 3.992 17.281 23.844 1 94.31 74 ALA A CA 1
ATOM 585 C C . ALA A 1 74 ? 5.07 17.562 24.891 1 94.31 74 ALA A C 1
ATOM 587 O O . ALA A 1 74 ? 5.637 16.625 25.469 1 94.31 74 ALA A O 1
ATOM 588 N N . LYS A 1 75 ? 5.312 18.828 25.156 1 94.88 75 LYS A N 1
ATOM 589 C CA . LYS A 1 75 ? 6.328 19.234 26.125 1 94.88 75 LYS A CA 1
ATOM 590 C C . LYS A 1 75 ? 5.969 18.75 27.531 1 94.88 75 LYS A C 1
ATOM 592 O O . LYS A 1 75 ? 6.832 18.266 28.266 1 94.88 75 LYS A O 1
ATOM 597 N N . ARG A 1 76 ? 4.793 18.906 27.812 1 94 76 ARG A N 1
ATOM 598 C CA . ARG A 1 76 ? 4.328 18.5 29.141 1 94 76 ARG A CA 1
ATOM 599 C C . ARG A 1 76 ? 4.508 17 29.359 1 94 76 ARG A C 1
ATOM 601 O O . ARG A 1 76 ? 4.863 16.562 30.453 1 94 76 ARG A O 1
ATOM 608 N N . ASN A 1 77 ? 4.32 16.234 28.391 1 92.75 77 ASN A N 1
ATOM 609 C CA . ASN A 1 77 ? 4.266 14.781 28.547 1 92.75 77 ASN A CA 1
ATOM 610 C C . ASN A 1 77 ? 5.617 14.133 28.266 1 92.75 77 ASN A C 1
ATOM 612 O O . ASN A 1 77 ? 5.895 13.031 28.75 1 92.75 77 ASN A O 1
ATOM 616 N N . TYR A 1 78 ? 6.43 14.82 27.484 1 91.81 78 TYR A N 1
ATOM 617 C CA . TYR A 1 78 ? 7.633 14.133 27.016 1 91.81 78 TYR A CA 1
ATOM 618 C C . TYR A 1 78 ? 8.875 14.977 27.281 1 91.81 78 TYR A C 1
ATOM 620 O O . TYR A 1 78 ? 9.945 14.711 26.719 1 91.81 78 TYR A O 1
ATOM 628 N N . CYS A 1 79 ? 8.867 15.883 28.109 1 83.12 79 CYS A N 1
ATOM 629 C CA . CYS A 1 79 ? 9.945 16.812 28.391 1 83.12 79 CYS A CA 1
ATOM 630 C C . CYS A 1 79 ? 11.109 16.125 29.094 1 83.12 79 CYS A C 1
ATOM 632 O O . CYS A 1 79 ? 12.234 16.609 29.078 1 83.12 79 CYS A O 1
ATOM 634 N N . ASN A 1 80 ? 10.93 14.984 29.578 1 89.75 80 ASN A N 1
ATOM 635 C CA . ASN A 1 80 ? 11.953 14.344 30.391 1 89.75 80 ASN A CA 1
ATOM 636 C C . ASN A 1 80 ? 12.93 13.531 29.531 1 89.75 80 ASN A C 1
ATOM 638 O O . ASN A 1 80 ? 13.961 13.07 30.031 1 89.75 80 ASN A O 1
ATOM 642 N N . ASN A 1 81 ? 12.641 13.352 28.359 1 92.44 81 ASN A N 1
ATOM 643 C CA . ASN A 1 81 ? 13.539 12.633 27.469 1 92.44 81 ASN A CA 1
ATOM 644 C C . ASN A 1 81 ? 14.57 13.562 26.844 1 92.44 81 ASN A C 1
ATOM 646 O O . ASN A 1 81 ? 14.227 14.438 26.047 1 92.44 81 ASN A O 1
ATOM 650 N N . LEU A 1 82 ? 15.781 13.367 27.141 1 93.38 82 LEU A N 1
ATOM 651 C CA . LEU A 1 82 ? 16.875 14.266 26.75 1 93.38 82 LEU A CA 1
ATOM 652 C C . LEU A 1 82 ? 17.109 14.203 25.25 1 93.38 82 LEU A C 1
ATOM 654 O O . LEU A 1 82 ? 17.766 15.086 24.688 1 93.38 82 LEU A O 1
ATOM 658 N N . ARG A 1 83 ? 16.594 13.195 24.547 1 96.81 83 ARG A N 1
ATOM 659 C CA . ARG A 1 83 ? 16.781 13.055 23.109 1 96.81 83 ARG A CA 1
ATOM 660 C C . ARG A 1 83 ? 15.688 13.797 22.344 1 96.81 83 ARG A C 1
ATOM 662 O O . ARG A 1 83 ? 15.711 13.844 21.109 1 96.81 83 ARG A O 1
ATOM 669 N N . LEU A 1 84 ? 14.773 14.344 23.141 1 96.81 84 LEU A N 1
ATOM 670 C CA . LEU A 1 84 ? 13.594 14.93 22.531 1 96.81 84 LEU A CA 1
ATOM 671 C C . LEU A 1 84 ? 13.531 16.438 22.797 1 96.81 84 LEU A C 1
ATOM 673 O O . LEU A 1 84 ? 13.789 16.875 23.906 1 96.81 84 LEU A O 1
ATOM 677 N N . SER A 1 85 ? 13.289 17.203 21.781 1 96.88 85 SER A N 1
ATOM 678 C CA . SER A 1 85 ? 12.977 18.625 21.891 1 96.88 85 SER A CA 1
ATOM 679 C C . SER A 1 85 ? 11.82 19.016 20.969 1 96.88 85 SER A C 1
ATOM 681 O O . SER A 1 85 ? 11.391 18.203 20.141 1 96.88 85 SER A O 1
ATOM 683 N N . PHE A 1 86 ? 11.227 20.156 21.172 1 97.25 86 PHE A N 1
ATOM 684 C CA . PHE A 1 86 ? 10.062 20.594 20.406 1 97.25 86 PHE A CA 1
ATOM 685 C C . PHE A 1 86 ? 10.258 22 19.875 1 97.25 86 PHE A C 1
ATOM 687 O O . PHE A 1 86 ? 10.859 22.844 20.547 1 97.25 86 PHE A O 1
ATOM 694 N N . LEU A 1 87 ? 9.734 22.234 18.703 1 96.94 87 LEU A N 1
ATOM 695 C CA . LEU A 1 87 ? 9.945 23.484 17.969 1 96.94 87 LEU A CA 1
ATOM 696 C C . LEU A 1 87 ? 8.664 23.938 17.297 1 96.94 87 LEU A C 1
ATOM 698 O O . LEU A 1 87 ? 7.996 23.156 16.625 1 96.94 87 LEU A O 1
ATOM 702 N N . HIS A 1 88 ? 8.305 25.203 17.578 1 97.75 88 HIS A N 1
ATOM 703 C CA . HIS A 1 88 ? 7.234 25.797 16.781 1 97.75 88 HIS A CA 1
ATOM 704 C C . HIS A 1 88 ? 7.715 26.125 15.367 1 97.75 88 HIS A C 1
ATOM 706 O O . HIS A 1 88 ? 8.633 26.938 15.195 1 97.75 88 HIS A O 1
ATOM 712 N N . LEU A 1 89 ? 7.113 25.5 14.391 1 97.81 89 LEU A N 1
ATOM 713 C CA . LEU A 1 89 ? 7.578 25.688 13.023 1 97.81 89 LEU A CA 1
ATOM 714 C C . LEU A 1 89 ? 6.43 25.531 12.031 1 97.81 89 LEU A C 1
ATOM 716 O O . LEU A 1 89 ? 5.695 24.547 12.086 1 97.81 89 LEU A O 1
ATOM 720 N N . ASP A 1 90 ? 6.254 26.531 11.188 1 97.38 90 ASP A N 1
ATOM 721 C CA . ASP A 1 90 ? 5.441 26.406 9.984 1 97.38 90 ASP A CA 1
ATOM 722 C C . ASP A 1 90 ? 6.281 25.922 8.805 1 97.38 90 ASP A C 1
ATOM 724 O O . ASP A 1 90 ? 7.078 26.688 8.25 1 97.38 90 ASP A O 1
ATOM 728 N N . ILE A 1 91 ? 6.086 24.703 8.352 1 98 91 ILE A N 1
ATOM 729 C CA . ILE A 1 91 ? 6.945 24.109 7.336 1 98 91 ILE A CA 1
ATOM 730 C C . ILE A 1 91 ? 6.668 24.75 5.984 1 98 91 ILE A C 1
ATOM 732 O O . ILE A 1 91 ? 7.469 24.625 5.051 1 98 91 ILE A O 1
ATOM 736 N N . GLU A 1 92 ? 5.59 25.422 5.824 1 96.19 92 GLU A N 1
ATOM 737 C CA . GLU A 1 92 ? 5.273 26.078 4.566 1 96.19 92 GLU A CA 1
ATOM 738 C C . GLU A 1 92 ? 5.605 27.578 4.629 1 96.19 92 GLU A C 1
ATOM 740 O O . GLU A 1 92 ? 5.094 28.359 3.834 1 96.19 92 GLU A O 1
ATOM 745 N N . THR A 1 93 ? 6.34 28 5.539 1 96.31 93 THR A N 1
ATOM 746 C CA . THR A 1 93 ? 6.715 29.406 5.691 1 96.31 93 THR A CA 1
ATOM 747 C C . THR A 1 93 ? 7.605 29.859 4.539 1 96.31 93 THR A C 1
ATOM 749 O O . THR A 1 93 ? 8.375 29.062 3.996 1 96.31 93 THR A O 1
ATOM 752 N N . LEU A 1 94 ? 7.543 31.141 4.23 1 94.88 94 LEU A N 1
ATOM 753 C CA . LEU A 1 94 ? 8.391 31.719 3.201 1 94.88 94 LEU A CA 1
ATOM 754 C C . LEU A 1 94 ? 9.789 32 3.744 1 94.88 94 LEU A C 1
ATOM 756 O O . LEU A 1 94 ? 10.742 32.156 2.975 1 94.88 94 LEU A O 1
ATOM 760 N N . ASN A 1 95 ? 9.836 32.094 5.066 1 94.25 95 ASN A N 1
ATOM 761 C CA . ASN A 1 95 ? 11.102 32.469 5.699 1 94.25 95 ASN A CA 1
ATOM 762 C C . ASN A 1 95 ? 11.523 31.422 6.738 1 94.25 95 ASN A C 1
ATOM 764 O O . ASN A 1 95 ? 11.406 31.672 7.941 1 94.25 95 ASN A O 1
ATOM 768 N N . LEU A 1 96 ? 12.07 30.375 6.301 1 95.88 96 LEU A N 1
ATOM 769 C CA . LEU A 1 96 ? 12.609 29.375 7.207 1 95.88 96 LEU A CA 1
ATOM 770 C C . LEU A 1 96 ? 13.719 29.953 8.078 1 95.88 96 LEU A C 1
ATOM 772 O O . LEU A 1 96 ? 14.617 30.625 7.57 1 95.88 96 LEU A O 1
ATOM 776 N N . PRO A 1 97 ? 13.633 29.797 9.352 1 96.06 97 PRO A N 1
ATOM 777 C CA . PRO A 1 97 ? 14.688 30.344 10.211 1 96.06 97 PRO A CA 1
ATOM 778 C C . PRO A 1 97 ? 16.078 29.875 9.781 1 96.06 97 PRO A C 1
ATOM 780 O O . PRO A 1 97 ? 16.297 28.688 9.539 1 96.06 97 PRO A O 1
ATOM 783 N N . GLU A 1 98 ? 16.984 30.75 9.773 1 96.94 98 GLU A N 1
ATOM 784 C CA . GLU A 1 98 ? 18.344 30.484 9.289 1 96.94 98 GLU A CA 1
ATOM 785 C C . GLU A 1 98 ? 19 29.375 10.102 1 96.94 98 GLU A C 1
ATOM 787 O O . GLU A 1 98 ? 19.75 28.547 9.555 1 96.94 98 GLU A O 1
ATOM 792 N N . GLU A 1 99 ? 18.719 29.328 11.328 1 97.19 99 GLU A N 1
ATOM 793 C CA . GLU A 1 99 ? 19.359 28.375 12.219 1 97.19 99 GLU A CA 1
ATOM 794 C C . GLU A 1 99 ? 18.891 26.953 11.945 1 97.19 99 GLU A C 1
ATOM 796 O O . GLU A 1 99 ? 19.5 25.984 12.414 1 97.19 99 GLU A O 1
ATOM 801 N N . GLN A 1 100 ? 17.797 26.828 11.219 1 98 100 GLN A N 1
ATOM 802 C CA . GLN A 1 100 ? 17.25 25.5 10.93 1 98 100 GLN A CA 1
ATOM 803 C C . GLN A 1 100 ? 17.781 24.969 9.602 1 98 100 GLN A C 1
ATOM 805 O O . GLN A 1 100 ? 17.641 23.781 9.297 1 98 100 GLN A O 1
ATOM 810 N N . ILE A 1 101 ? 18.406 25.828 8.836 1 98.25 101 ILE A N 1
ATOM 811 C CA . ILE A 1 101 ? 18.859 25.469 7.5 1 98.25 101 ILE A CA 1
ATOM 812 C C . ILE A 1 101 ? 20.031 24.484 7.609 1 98.25 101 ILE A C 1
ATOM 814 O O . ILE A 1 101 ? 21 24.75 8.328 1 98.25 101 ILE A O 1
ATOM 818 N N . GLU A 1 102 ? 19.922 23.344 6.941 1 98.19 102 GLU A N 1
ATOM 819 C CA . GLU A 1 102 ? 20.922 22.281 6.895 1 98.19 102 GLU A CA 1
ATOM 820 C C . GLU A 1 102 ? 21.359 21.859 8.297 1 98.19 102 GLU A C 1
ATOM 822 O O . GLU A 1 102 ? 22.547 21.656 8.547 1 98.19 102 GLU A O 1
ATOM 827 N N . LEU A 1 103 ? 20.438 21.844 9.164 1 98.44 103 LEU A N 1
ATOM 828 C CA . LEU A 1 103 ? 20.719 21.469 10.547 1 98.44 103 LEU A CA 1
ATOM 829 C C . LEU A 1 103 ? 20.516 19.969 10.758 1 98.44 103 LEU A C 1
ATOM 831 O O . LEU A 1 103 ? 21.062 19.391 11.695 1 98.44 103 LEU A O 1
ATOM 835 N N . TYR A 1 104 ? 19.766 19.297 9.898 1 98.81 104 TYR A N 1
ATOM 836 C CA . TYR A 1 104 ? 19.281 17.953 10.195 1 98.81 104 TYR A CA 1
ATOM 837 C C . TYR A 1 104 ? 19.859 16.938 9.211 1 98.81 104 TYR A C 1
ATOM 839 O O . TYR A 1 104 ? 19.906 17.203 8.008 1 98.81 104 TYR A O 1
ATOM 847 N N . GLU A 1 105 ? 20.25 15.773 9.695 1 98.75 105 GLU A N 1
ATOM 848 C CA . GLU A 1 105 ? 20.625 14.648 8.844 1 98.75 105 GLU A CA 1
ATOM 849 C C . GLU A 1 105 ? 19.391 13.914 8.328 1 98.75 105 GLU A C 1
ATOM 851 O O . GLU A 1 105 ? 19.422 13.32 7.25 1 98.75 105 GLU A O 1
ATOM 856 N N . ASN A 1 106 ? 18.328 14.055 9.133 1 98.81 106 ASN A N 1
ATOM 857 C CA . ASN A 1 106 ? 17.141 13.273 8.789 1 98.81 106 ASN A CA 1
ATOM 858 C C . ASN A 1 106 ? 15.859 14.055 9.07 1 98.81 106 ASN A C 1
ATOM 860 O O . ASN A 1 106 ? 15.797 14.836 10.023 1 98.81 106 ASN A O 1
ATOM 864 N N . VAL A 1 107 ? 14.867 13.805 8.234 1 98.94 107 VAL A N 1
ATOM 865 C CA . VAL A 1 107 ? 13.531 14.367 8.406 1 98.94 107 VAL A CA 1
ATOM 866 C C . VAL A 1 107 ? 12.484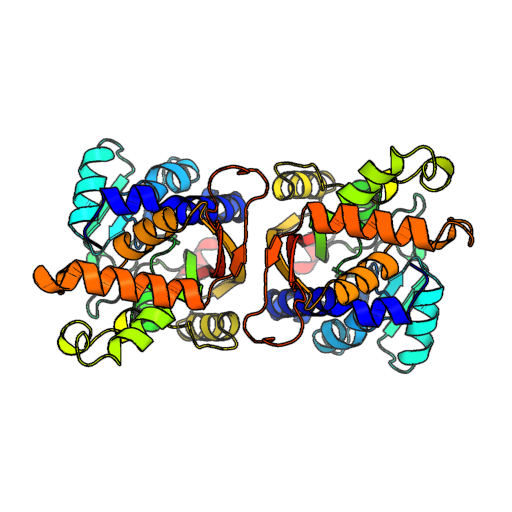 13.25 8.336 1 98.94 107 VAL A C 1
ATOM 868 O O . VAL A 1 107 ? 12.578 12.367 7.48 1 98.94 107 VAL A O 1
ATOM 871 N N . VAL A 1 108 ? 11.57 13.219 9.266 1 98.94 108 VAL A N 1
ATOM 872 C CA . VAL A 1 108 ? 10.391 12.375 9.156 1 98.94 108 VAL A CA 1
ATOM 873 C C . VAL A 1 108 ? 9.133 13.234 9.25 1 98.94 108 VAL A C 1
ATOM 875 O O . VAL A 1 108 ? 9.156 14.328 9.828 1 98.94 108 VAL A O 1
ATOM 878 N N . SER A 1 109 ? 8.102 12.859 8.641 1 98.88 109 SER A N 1
ATOM 879 C CA . SER A 1 109 ? 6.805 13.516 8.703 1 98.88 109 SER A CA 1
ATOM 880 C C . SER A 1 109 ? 5.672 12.547 8.406 1 98.88 109 SER A C 1
ATOM 882 O O . SER A 1 109 ? 5.645 11.922 7.34 1 98.88 109 SER A O 1
ATOM 884 N N . PHE A 1 110 ? 4.773 12.414 9.305 1 98.44 110 PHE A N 1
ATOM 885 C CA . PHE A 1 110 ? 3.672 11.477 9.156 1 98.44 110 PHE A CA 1
ATOM 886 C C . PHE A 1 110 ? 2.336 12.164 9.398 1 98.44 110 PHE A C 1
ATOM 888 O O . PHE A 1 110 ? 2.076 12.648 10.508 1 98.44 110 PHE A O 1
ATOM 895 N N . TYR A 1 111 ? 1.476 12.172 8.328 1 96.75 111 TYR A N 1
ATOM 896 C CA . TYR A 1 111 ? 0.119 12.703 8.383 1 96.75 111 TYR A CA 1
ATOM 897 C C . TYR A 1 111 ? 0.133 14.195 8.703 1 96.75 111 TYR A C 1
ATOM 899 O O . TYR A 1 111 ? -0.635 14.664 9.547 1 96.75 111 TYR A O 1
ATOM 907 N N . CYS A 1 112 ? 0.978 14.906 8.031 1 97 112 CYS A N 1
ATOM 908 C CA . CYS A 1 112 ? 1.078 16.344 8.273 1 97 112 CYS A CA 1
ATOM 909 C C . CYS A 1 112 ? 0.946 17.125 6.973 1 97 112 CYS A C 1
ATOM 911 O O . CYS A 1 112 ? 0.144 18.062 6.887 1 97 112 CYS A O 1
ATOM 913 N N . LEU A 1 113 ? 1.569 16.703 5.902 1 97.81 113 LEU A N 1
ATOM 914 C CA . LEU A 1 113 ? 1.8 17.547 4.734 1 97.81 113 LEU A CA 1
ATOM 915 C C . LEU A 1 113 ? 0.521 17.703 3.922 1 97.81 113 LEU A C 1
ATOM 917 O O . LEU A 1 113 ? 0.43 18.594 3.07 1 97.81 113 LEU A O 1
ATOM 921 N N . HIS A 1 114 ? -0.51 16.844 4.16 1 96.12 114 HIS A N 1
ATOM 922 C CA . HIS A 1 114 ? -1.784 17.016 3.471 1 96.12 114 HIS A CA 1
ATOM 923 C C . HIS A 1 114 ? -2.529 18.234 3.994 1 96.12 114 HIS A C 1
ATOM 925 O O . HIS A 1 114 ? -3.49 18.703 3.373 1 96.12 114 HIS A O 1
ATOM 931 N N . TRP A 1 115 ? -2.055 18.859 5.023 1 93.12 115 TRP A N 1
ATOM 932 C CA . TRP A 1 115 ? -2.656 20.062 5.566 1 93.12 115 TRP A CA 1
ATOM 933 C C . TRP A 1 115 ? -1.999 21.312 4.977 1 93.12 115 TRP A C 1
ATOM 935 O O . TRP A 1 115 ? -2.463 22.438 5.199 1 93.12 115 TRP A O 1
ATOM 945 N N . CYS A 1 116 ? -0.873 21.109 4.273 1 93.56 116 CYS A N 1
ATOM 946 C CA . CYS A 1 116 ? -0.176 22.234 3.652 1 93.56 116 CYS A CA 1
ATOM 947 C C . CYS A 1 116 ? -0.873 22.656 2.369 1 93.56 116 CYS A C 1
ATOM 949 O O . CYS A 1 116 ? -1.304 21.828 1.577 1 93.56 116 CYS A O 1
ATOM 951 N N . GLN A 1 117 ? -0.982 23.906 2.168 1 88.69 117 GLN A N 1
ATOM 952 C CA . GLN A 1 117 ? -1.585 24.469 0.963 1 88.69 117 GLN A CA 1
ATOM 953 C C . GLN A 1 117 ? -0.575 24.531 -0.179 1 88.69 117 GLN A C 1
ATOM 955 O O . GLN A 1 117 ? -0.919 24.266 -1.334 1 88.69 117 GLN A O 1
ATOM 960 N N . ASN A 1 118 ? 0.539 24.969 0.197 1 93.94 118 ASN A N 1
ATOM 961 C CA . ASN A 1 118 ? 1.641 24.984 -0.76 1 93.94 118 ASN A CA 1
ATOM 962 C C . ASN A 1 118 ? 2.59 23.812 -0.531 1 93.94 118 ASN A C 1
ATOM 964 O O . ASN A 1 118 ? 3.654 23.969 0.067 1 93.94 118 ASN A O 1
ATOM 968 N N . THR A 1 119 ? 2.219 22.703 -1.11 1 95.06 119 THR A N 1
ATOM 969 C CA . THR A 1 119 ? 2.947 21.453 -0.902 1 95.06 119 THR A CA 1
ATOM 970 C C . THR A 1 119 ? 4.375 21.578 -1.425 1 95.06 119 THR A C 1
ATOM 972 O O . THR A 1 119 ? 5.316 21.094 -0.79 1 95.06 119 THR A O 1
ATOM 975 N N . ARG A 1 120 ? 4.559 22.203 -2.576 1 96.94 120 ARG A N 1
ATOM 976 C CA . ARG A 1 120 ? 5.895 22.359 -3.137 1 96.94 120 ARG A CA 1
ATOM 977 C C . ARG A 1 120 ? 6.801 23.141 -2.18 1 96.94 120 ARG A C 1
ATOM 979 O O . ARG A 1 120 ? 7.941 22.734 -1.938 1 96.94 120 ARG A O 1
ATOM 986 N N . LEU A 1 121 ? 6.254 24.219 -1.621 1 98 121 LEU A N 1
ATOM 987 C CA . LEU A 1 121 ? 7.035 25.016 -0.685 1 98 121 LEU A CA 1
ATOM 988 C C . LEU A 1 121 ? 7.402 24.203 0.552 1 98 121 LEU A C 1
ATOM 990 O O . LEU A 1 121 ? 8.508 24.328 1.08 1 98 121 LEU A O 1
ATOM 994 N N . ALA A 1 122 ? 6.48 23.406 1.061 1 98.44 122 ALA A N 1
ATOM 995 C CA . ALA A 1 122 ? 6.762 22.531 2.205 1 98.44 122 ALA A CA 1
ATOM 996 C C . ALA A 1 122 ? 7.941 21.609 1.92 1 98.44 122 ALA A C 1
ATOM 998 O O . ALA A 1 122 ? 8.859 21.5 2.73 1 98.44 122 ALA A O 1
ATOM 999 N N . PHE A 1 123 ? 7.973 20.984 0.729 1 98.75 123 PHE A N 1
ATOM 1000 C CA . PHE A 1 123 ? 9.047 20.062 0.372 1 98.75 123 PHE A CA 1
ATOM 1001 C C . PHE A 1 123 ? 10.344 20.828 0.121 1 98.75 123 PHE A C 1
ATOM 1003 O O . PHE A 1 123 ? 11.43 20.328 0.424 1 98.75 123 PHE A O 1
ATOM 1010 N N . GLU A 1 124 ? 10.242 22.031 -0.447 1 98.75 124 GLU A N 1
ATOM 1011 C CA . GLU A 1 124 ? 11.43 22.875 -0.614 1 98.75 124 GLU A CA 1
ATOM 1012 C C . GLU A 1 124 ? 12.07 23.188 0.732 1 98.75 124 GLU A C 1
ATOM 1014 O O . GLU A 1 124 ? 13.297 23.156 0.866 1 98.75 124 GLU A O 1
ATOM 1019 N N . ASN A 1 125 ? 11.211 23.531 1.678 1 98.88 125 ASN A N 1
ATOM 1020 C CA . ASN A 1 125 ? 11.734 23.844 3.008 1 98.88 125 ASN A CA 1
ATOM 1021 C C . ASN A 1 125 ? 12.328 22.609 3.672 1 98.88 125 ASN A C 1
ATOM 1023 O O . ASN A 1 125 ? 13.336 22.703 4.375 1 98.88 125 ASN A O 1
ATOM 1027 N N . ILE A 1 126 ? 11.719 21.422 3.457 1 98.88 126 ILE A N 1
ATOM 1028 C CA . ILE A 1 126 ? 12.289 20.188 3.965 1 98.88 126 ILE A CA 1
ATOM 1029 C C . ILE A 1 126 ? 13.664 19.953 3.344 1 98.88 126 ILE A C 1
ATOM 1031 O O . ILE A 1 126 ? 14.602 19.547 4.031 1 98.88 126 ILE A O 1
ATOM 1035 N N . PHE A 1 127 ? 13.781 20.203 2.082 1 98.88 127 PHE A N 1
ATOM 1036 C CA . PHE A 1 127 ? 15.055 20.125 1.385 1 98.88 127 PHE A CA 1
ATOM 1037 C C . PHE A 1 127 ? 16.094 21.031 2.039 1 98.88 127 PHE A C 1
ATOM 1039 O O . PHE A 1 127 ? 17.234 20.625 2.238 1 98.88 127 PHE A O 1
ATOM 1046 N N . LYS A 1 128 ? 15.672 22.219 2.416 1 98.69 128 LYS A N 1
ATOM 1047 C CA . LYS A 1 128 ? 16.562 23.188 3.037 1 98.69 128 LYS A CA 1
ATOM 1048 C C . LYS A 1 128 ? 16.953 22.75 4.445 1 98.69 128 LYS A C 1
ATOM 1050 O O . LYS A 1 128 ? 18.078 23.031 4.895 1 98.69 128 LYS A O 1
ATOM 1055 N N . LEU A 1 129 ? 16.062 22.125 5.148 1 98.81 129 LEU A N 1
ATOM 1056 C CA . LEU A 1 129 ? 16.328 21.641 6.5 1 98.81 129 LEU A CA 1
ATOM 1057 C C . LEU A 1 129 ? 17.438 20.594 6.496 1 98.81 129 LEU A C 1
ATOM 1059 O O . LEU A 1 129 ? 18.219 20.516 7.438 1 98.81 129 LEU A O 1
ATOM 1063 N N . LEU A 1 130 ? 17.453 19.797 5.434 1 98.81 130 LEU A N 1
ATOM 1064 C CA . LEU A 1 130 ? 18.344 18.641 5.359 1 98.81 130 LEU A CA 1
ATOM 1065 C C . LEU A 1 130 ? 19.766 19.078 5.016 1 98.81 130 LEU A C 1
ATOM 1067 O O . LEU A 1 130 ? 19.969 19.938 4.164 1 98.81 130 LEU A O 1
ATOM 1071 N N . ARG A 1 131 ? 20.703 18.453 5.645 1 98.38 131 ARG A N 1
ATOM 1072 C CA . ARG A 1 131 ? 22.078 18.516 5.176 1 98.38 131 ARG A CA 1
ATOM 1073 C C . ARG A 1 131 ? 22.266 17.734 3.881 1 98.38 131 ARG A C 1
ATOM 1075 O O . ARG A 1 131 ? 21.484 16.828 3.594 1 98.38 131 ARG A O 1
ATOM 1082 N N . PRO A 1 132 ? 23.344 18.141 3.133 1 98.12 132 PRO A N 1
ATOM 1083 C CA . PRO A 1 132 ? 23.641 17.281 1.984 1 98.12 132 PRO A CA 1
ATOM 1084 C C . PRO A 1 132 ? 23.828 15.82 2.377 1 98.12 132 PRO A C 1
ATOM 1086 O O . PRO A 1 132 ? 24.516 15.531 3.361 1 98.12 132 PRO A O 1
ATOM 1089 N N . GLY A 1 133 ? 23.203 14.938 1.653 1 98 133 GLY A N 1
ATOM 1090 C CA . GLY A 1 133 ? 23.266 13.523 1.964 1 98 133 GLY A CA 1
ATOM 1091 C C . GLY A 1 133 ? 22.188 13.07 2.924 1 98 133 GLY A C 1
ATOM 1092 O O . GLY A 1 133 ? 22 11.875 3.139 1 98 133 GLY A O 1
ATOM 1093 N N . GLY A 1 134 ? 21.469 14.055 3.484 1 98.56 134 GLY A N 1
ATOM 1094 C CA . GLY A 1 134 ? 20.438 13.742 4.457 1 98.56 134 GLY A CA 1
ATOM 1095 C C . GLY A 1 134 ? 19.25 13.031 3.85 1 98.56 134 GLY A C 1
ATOM 1096 O O . GLY A 1 134 ? 19.062 13.031 2.629 1 98.56 134 GLY A O 1
ATOM 1097 N N . LYS A 1 135 ? 18.438 12.367 4.703 1 98.69 135 LYS A N 1
ATOM 1098 C CA . LYS A 1 135 ? 17.344 11.531 4.246 1 98.69 135 LYS A CA 1
ATOM 1099 C C . LYS A 1 135 ? 16.016 11.984 4.855 1 98.69 135 LYS A C 1
ATOM 1101 O O . LYS A 1 135 ? 16 12.633 5.906 1 98.69 135 LYS A O 1
ATOM 1106 N N . ALA A 1 136 ? 14.953 11.68 4.133 1 98.88 136 ALA A N 1
ATOM 1107 C CA . ALA A 1 136 ? 13.617 12.008 4.629 1 98.88 136 ALA A CA 1
ATOM 1108 C C . ALA A 1 136 ? 12.633 10.875 4.367 1 98.88 136 ALA A C 1
ATOM 1110 O O . ALA A 1 136 ? 12.641 10.281 3.287 1 98.88 136 ALA A O 1
ATOM 1111 N N . LEU A 1 137 ? 11.875 10.469 5.336 1 98.94 137 LEU A N 1
ATOM 1112 C CA . LEU A 1 137 ? 10.75 9.547 5.223 1 98.94 137 LEU A CA 1
ATOM 1113 C C . LEU A 1 137 ? 9.438 10.25 5.535 1 98.94 137 LEU A C 1
ATOM 1115 O O . LEU A 1 137 ? 9.227 10.727 6.652 1 98.94 137 LEU A O 1
ATOM 1119 N N . ILE A 1 138 ? 8.578 10.289 4.543 1 98.88 138 ILE A N 1
ATOM 1120 C CA . ILE A 1 138 ? 7.391 11.125 4.656 1 98.88 138 ILE A CA 1
ATOM 1121 C C . ILE A 1 138 ? 6.16 10.344 4.195 1 98.88 138 ILE A C 1
ATOM 1123 O O . ILE A 1 138 ? 6.211 9.641 3.186 1 98.88 138 ILE A O 1
ATOM 1127 N N . MET A 1 139 ? 5.07 10.391 4.949 1 98.81 139 MET A N 1
ATOM 1128 C CA . MET A 1 139 ? 3.775 9.812 4.598 1 98.81 139 MET A CA 1
ATOM 1129 C C . MET A 1 139 ? 2.646 10.797 4.895 1 98.81 139 MET A C 1
ATOM 1131 O O . MET A 1 139 ? 2.604 11.391 5.973 1 98.81 139 MET A O 1
ATOM 1135 N N . PHE A 1 140 ? 1.742 10.992 3.951 1 98.5 140 PHE A N 1
ATOM 1136 C CA . PHE A 1 140 ? 0.627 11.898 4.18 1 98.5 140 PHE A CA 1
ATOM 1137 C C . PHE A 1 140 ? -0.567 11.523 3.312 1 98.5 140 PHE A C 1
ATOM 1139 O O . PHE A 1 140 ? -0.444 10.703 2.4 1 98.5 140 PHE A O 1
ATOM 1146 N N . LEU A 1 141 ? -1.697 12.039 3.664 1 97.69 141 LEU A N 1
ATOM 1147 C CA . LEU A 1 141 ? -2.959 11.727 3.002 1 97.69 141 LEU A CA 1
ATOM 1148 C C . LEU A 1 141 ? -3.033 12.398 1.634 1 97.69 141 LEU A C 1
ATOM 1150 O O . LEU A 1 141 ? -2.842 13.609 1.521 1 97.69 141 LEU A O 1
ATOM 1154 N N . ALA A 1 142 ? -3.303 11.609 0.586 1 97.69 142 ALA A N 1
ATOM 1155 C CA . ALA A 1 142 ? -3.457 12.133 -0.767 1 97.69 142 ALA A CA 1
ATOM 1156 C C . ALA A 1 142 ? -4.93 12.344 -1.11 1 97.69 142 ALA A C 1
ATOM 1158 O O . ALA A 1 142 ? -5.277 13.273 -1.837 1 97.69 142 ALA A O 1
ATOM 1159 N N . TYR A 1 143 ? -5.699 11.445 -0.572 1 97.44 143 TYR A N 1
ATOM 1160 C CA . TYR A 1 143 ? -7.102 11.477 -0.976 1 97.44 143 TYR A CA 1
ATOM 1161 C C . TYR A 1 143 ? -7.996 10.891 0.114 1 97.44 143 TYR A C 1
ATOM 1163 O O . TYR A 1 143 ? -7.668 9.867 0.709 1 97.44 143 TYR A O 1
ATOM 1171 N N . ASN A 1 144 ? -9.07 11.5 0.374 1 96.88 144 ASN A N 1
ATOM 1172 C CA . ASN A 1 144 ? -10.211 11.062 1.165 1 96.88 144 ASN A CA 1
ATOM 1173 C C . ASN A 1 144 ? -11.477 11.836 0.799 1 96.88 144 ASN A C 1
ATOM 1175 O O . ASN A 1 144 ? -11.492 13.07 0.857 1 96.88 144 ASN A O 1
ATOM 1179 N N . ASP A 1 145 ? -12.484 11.18 0.475 1 95.19 145 ASP A N 1
ATOM 1180 C CA . ASP A 1 145 ? -13.664 11.852 -0.068 1 95.19 145 ASP A CA 1
ATOM 1181 C C . ASP A 1 145 ? -14.406 12.625 1.021 1 95.19 145 ASP A C 1
ATOM 1183 O O . ASP A 1 145 ? -15.32 13.398 0.728 1 95.19 145 ASP A O 1
ATOM 1187 N N . GLY A 1 146 ? -14.008 12.43 2.293 1 94.56 146 GLY A N 1
ATOM 1188 C CA . GLY A 1 146 ? -14.547 13.266 3.354 1 94.56 146 GLY A CA 1
ATOM 1189 C C . GLY A 1 146 ? -14.305 14.75 3.129 1 94.56 146 GLY A C 1
ATOM 1190 O O . GLY A 1 146 ? -15.117 15.578 3.543 1 94.56 146 GLY A O 1
ATOM 1191 N N . PHE A 1 147 ? -13.25 15.07 2.465 1 95.19 147 PHE A N 1
ATOM 1192 C CA . PHE A 1 147 ? -12.906 16.469 2.211 1 95.19 147 PHE A CA 1
ATOM 1193 C C . PHE A 1 147 ? -13.891 17.094 1.225 1 95.19 147 PHE A C 1
ATOM 1195 O O . PHE A 1 147 ? -14.023 18.312 1.174 1 95.19 147 PHE A O 1
ATOM 1202 N N . ASP A 1 148 ? -14.578 16.266 0.424 1 94.94 148 ASP A N 1
ATOM 1203 C CA . ASP A 1 148 ? -15.57 16.797 -0.511 1 94.94 148 ASP A CA 1
ATOM 1204 C C . ASP A 1 148 ? -16.719 17.469 0.23 1 94.94 148 ASP A C 1
ATOM 1206 O O . ASP A 1 148 ? -17.406 18.328 -0.325 1 94.94 148 ASP A O 1
ATOM 1210 N N . ALA A 1 149 ? -16.953 17.016 1.44 1 95.25 149 ALA A N 1
ATOM 1211 C CA . ALA A 1 149 ? -17.984 17.625 2.264 1 95.25 149 ALA A CA 1
ATOM 1212 C C . ALA A 1 149 ? -17.734 19.125 2.465 1 95.25 149 ALA A C 1
ATOM 1214 O O . ALA A 1 149 ? -18.672 19.922 2.475 1 95.25 149 ALA A O 1
ATOM 1215 N N . TYR A 1 150 ? -16.438 19.484 2.68 1 94.69 150 TYR A N 1
ATOM 1216 C CA . TYR A 1 150 ? -16.094 20.891 2.848 1 94.69 150 TYR A CA 1
ATOM 1217 C C . TYR A 1 150 ? -16.5 21.703 1.628 1 94.69 150 TYR A C 1
ATOM 1219 O O . TYR A 1 150 ? -17.062 22.797 1.763 1 94.69 150 TYR A O 1
ATOM 1227 N N . VAL A 1 151 ? -16.312 21.141 0.462 1 93 151 VAL A N 1
ATOM 1228 C CA . VAL A 1 151 ? -16.625 21.812 -0.792 1 93 151 VAL A CA 1
ATOM 1229 C C . VAL A 1 151 ? -18.141 21.969 -0.929 1 93 151 VAL A C 1
ATOM 1231 O O . VAL A 1 151 ? -18.641 23.062 -1.262 1 93 151 VAL A O 1
ATOM 1234 N N . ARG A 1 152 ? -18.812 20.969 -0.619 1 93.69 152 ARG A N 1
ATOM 1235 C CA . ARG A 1 152 ? -20.266 20.969 -0.775 1 93.69 152 ARG A CA 1
ATOM 1236 C C . ARG A 1 152 ? -20.922 21.906 0.224 1 93.69 152 ARG A C 1
ATOM 1238 O O . ARG A 1 152 ? -21.844 22.641 -0.126 1 93.69 152 ARG A O 1
ATOM 1245 N N . ILE A 1 153 ? -20.453 21.891 1.42 1 94.44 153 ILE A N 1
ATOM 1246 C CA . ILE A 1 153 ? -21.031 22.734 2.453 1 94.44 153 ILE A CA 1
ATOM 1247 C C . ILE A 1 153 ? -20.703 24.203 2.162 1 94.44 153 ILE A C 1
ATOM 1249 O O . ILE A 1 153 ? -21.516 25.094 2.438 1 94.44 153 ILE A O 1
ATOM 1253 N N . HIS A 1 154 ? -19.531 24.438 1.615 1 93.56 154 HIS A N 1
ATOM 1254 C CA . HIS A 1 154 ? -19.156 25.781 1.228 1 93.56 154 HIS A CA 1
ATOM 1255 C C . HIS A 1 154 ? -20.141 26.375 0.235 1 93.56 154 HIS A C 1
ATOM 1257 O O . HIS A 1 154 ? -20.328 27.594 0.182 1 93.56 154 HIS A O 1
ATOM 1263 N N . GLU A 1 155 ? -20.812 25.531 -0.513 1 92 155 GLU A N 1
ATOM 1264 C CA . GLU A 1 155 ? -21.781 26 -1.494 1 92 155 GLU A CA 1
ATOM 1265 C C . GLU A 1 155 ? -23.109 26.359 -0.825 1 92 155 GLU A C 1
ATOM 1267 O O . GLU A 1 155 ? -23.984 26.969 -1.448 1 92 155 GLU A O 1
ATOM 1272 N N . ASN A 1 156 ? -23.281 25.969 0.381 1 90.81 156 ASN A N 1
ATOM 1273 C CA . ASN A 1 156 ? -24.453 26.359 1.162 1 90.81 156 ASN A CA 1
ATOM 1274 C C . ASN A 1 156 ? -24.344 27.797 1.667 1 90.81 156 ASN A C 1
ATOM 1276 O O . ASN A 1 156 ? -23.453 28.109 2.469 1 90.81 156 ASN A O 1
ATOM 1280 N N . PRO A 1 157 ? -25.188 28.719 1.308 1 91.06 157 PRO A N 1
ATOM 1281 C CA . PRO A 1 157 ? -25.094 30.141 1.678 1 91.06 157 PRO A CA 1
ATOM 1282 C C . PRO A 1 157 ? -25.078 30.359 3.189 1 91.06 157 PRO A C 1
ATOM 1284 O O . PRO A 1 157 ? -24.5 31.328 3.67 1 91.06 157 PRO A O 1
ATOM 1287 N N . ARG A 1 158 ? -25.656 29.406 3.871 1 91.31 158 ARG A N 1
ATOM 1288 C CA . ARG A 1 158 ? -25.75 29.547 5.32 1 91.31 158 ARG A CA 1
ATOM 1289 C C . ARG A 1 158 ? -24.375 29.422 5.969 1 91.31 158 ARG A C 1
ATOM 1291 O O . ARG A 1 158 ? -24.109 30.031 7.004 1 91.31 158 ARG A O 1
ATOM 1298 N N . PHE A 1 159 ? -23.5 28.672 5.367 1 94.5 159 PHE A N 1
ATOM 1299 C CA . PHE A 1 159 ? -22.234 28.359 6.023 1 94.5 159 PHE A CA 1
ATOM 1300 C C . PHE A 1 159 ? -21.062 28.922 5.234 1 94.5 159 PHE A C 1
ATOM 1302 O O . PHE A 1 159 ? -19.922 28.953 5.73 1 94.5 159 PHE A O 1
ATOM 1309 N N . GLN A 1 160 ? -21.266 29.422 4.078 1 94.31 160 GLN A N 1
ATOM 1310 C CA . GLN A 1 160 ? -20.234 29.906 3.168 1 94.31 160 GLN A CA 1
ATOM 1311 C C . GLN A 1 160 ? -19.344 30.953 3.838 1 94.31 160 GLN A C 1
ATOM 1313 O O . GLN A 1 160 ? -18.125 30.922 3.689 1 94.31 160 GLN A O 1
ATOM 1318 N N . GLN A 1 161 ? -19.953 31.828 4.547 1 93.75 161 GLN A N 1
ATOM 1319 C CA . GLN A 1 161 ? -19.219 32.938 5.137 1 93.75 161 GLN A CA 1
ATOM 1320 C C . GLN A 1 161 ? -18.203 32.469 6.168 1 93.75 161 GLN A C 1
ATOM 1322 O O . GLN A 1 161 ? -17.203 33.125 6.426 1 93.75 161 GLN A O 1
ATOM 1327 N N . TYR A 1 162 ? -18.438 31.266 6.73 1 94.38 162 TYR A N 1
ATOM 1328 C CA . TYR A 1 162 ? -17.562 30.766 7.777 1 94.38 162 TYR A CA 1
ATOM 1329 C C . TYR A 1 162 ? -16.484 29.844 7.195 1 94.38 162 TYR A C 1
ATOM 1331 O O . TYR A 1 162 ? -15.617 29.359 7.918 1 94.38 162 TYR A O 1
ATOM 1339 N N . MET A 1 163 ? -16.578 29.516 5.855 1 94.81 163 MET A N 1
ATOM 1340 C CA . MET A 1 163 ? -15.711 28.547 5.207 1 94.81 163 MET A CA 1
ATOM 1341 C C . MET A 1 163 ? -15.148 29.094 3.902 1 94.81 163 MET A C 1
ATOM 1343 O O . MET A 1 163 ? -15.039 28.375 2.91 1 94.81 163 MET A O 1
ATOM 1347 N N . GLN A 1 164 ? -14.883 30.359 3.85 1 90.88 164 GLN A N 1
ATOM 1348 C CA . GLN A 1 164 ? -14.445 31.016 2.627 1 90.88 164 GLN A CA 1
ATOM 1349 C C . GLN A 1 164 ? -13.117 30.438 2.133 1 90.88 164 GLN A C 1
ATOM 1351 O O . GLN A 1 164 ? -12.844 30.453 0.931 1 90.88 164 GLN A O 1
ATOM 1356 N N . ASP A 1 165 ? -12.367 29.875 3.062 1 90.62 165 ASP A N 1
ATOM 1357 C CA . ASP A 1 165 ? -11.07 29.328 2.699 1 90.62 165 ASP A CA 1
ATOM 1358 C C . ASP A 1 165 ? -11.102 27.797 2.701 1 90.62 165 ASP A C 1
ATOM 1360 O O . ASP A 1 165 ? -10.094 27.156 2.982 1 90.62 165 ASP A O 1
ATOM 1364 N N . ALA A 1 166 ? -12.258 27.219 2.424 1 90.75 166 ALA A N 1
ATOM 1365 C CA . ALA A 1 166 ? -12.438 25.766 2.484 1 90.75 166 ALA A CA 1
ATOM 1366 C C . ALA A 1 166 ? -11.422 25.047 1.606 1 90.75 166 ALA A C 1
ATOM 1368 O O . ALA A 1 166 ? -10.922 23.984 1.969 1 90.75 166 ALA A O 1
ATOM 1369 N N . HIS A 1 167 ? -11.078 25.609 0.501 1 89.5 167 HIS A N 1
ATOM 1370 C CA . HIS A 1 167 ? -10.172 24.984 -0.452 1 89.5 167 HIS A CA 1
ATOM 1371 C C . HIS A 1 167 ? -8.773 24.828 0.142 1 89.5 167 HIS A C 1
ATOM 1373 O O . HIS A 1 167 ? -7.996 23.984 -0.302 1 89.5 167 HIS A O 1
ATOM 1379 N N . LYS A 1 168 ? -8.461 25.641 1.17 1 89.38 168 LYS A N 1
ATOM 1380 C CA . LYS A 1 168 ? -7.148 25.594 1.806 1 89.38 168 LYS A CA 1
ATOM 1381 C C . LYS A 1 168 ? -6.973 24.328 2.633 1 89.38 168 LYS A C 1
ATOM 1383 O O . LYS A 1 168 ? -5.855 23.984 3.031 1 89.38 168 LYS A O 1
ATOM 1388 N N . TYR A 1 169 ? -8.078 23.656 2.816 1 90.56 169 TYR A N 1
ATOM 1389 C CA . TYR A 1 169 ? -8 22.516 3.725 1 90.56 169 TYR A CA 1
ATOM 1390 C C . TYR A 1 169 ? -8.234 21.203 2.979 1 90.56 169 TYR A C 1
ATOM 1392 O O . TYR A 1 169 ? -8.445 20.156 3.598 1 90.56 169 TYR A O 1
ATOM 1400 N N . ILE A 1 170 ? -8.234 21.266 1.655 1 93.62 170 ILE A N 1
ATOM 1401 C CA . ILE A 1 170 ? -8.281 20.094 0.8 1 93.62 170 ILE A CA 1
ATOM 1402 C C . ILE A 1 170 ? -6.859 19.672 0.42 1 93.62 170 ILE A C 1
ATOM 1404 O O . ILE A 1 170 ? -6.059 20.5 -0.022 1 93.62 170 ILE A O 1
ATOM 1408 N N . PRO A 1 171 ? -6.547 18.375 0.645 1 94.81 171 PRO A N 1
ATOM 1409 C CA . PRO A 1 171 ? -5.191 17.938 0.299 1 94.81 171 PRO A CA 1
ATOM 1410 C C . PRO A 1 171 ? -4.805 18.297 -1.137 1 94.81 171 PRO A C 1
ATOM 1412 O O . PRO A 1 171 ? -5.637 18.203 -2.043 1 94.81 171 PRO A O 1
ATOM 1415 N N . TYR A 1 172 ? -3.58 18.672 -1.334 1 95.44 172 TYR A N 1
ATOM 1416 C CA . TYR A 1 172 ? -3.053 19.156 -2.607 1 95.44 172 TYR A CA 1
ATOM 1417 C C . TYR A 1 172 ? -3.314 18.141 -3.719 1 95.44 172 TYR A C 1
ATOM 1419 O O . TYR A 1 172 ? -3.662 18.516 -4.84 1 95.44 172 TYR A O 1
ATOM 1427 N N . PHE A 1 173 ? -3.262 16.859 -3.43 1 97.06 173 PHE A N 1
ATOM 1428 C CA . PHE A 1 173 ? -3.322 15.828 -4.453 1 97.06 173 PHE A CA 1
ATOM 1429 C C . PHE A 1 173 ? -4.73 15.258 -4.559 1 97.06 173 PHE A C 1
ATOM 1431 O O . PHE A 1 173 ? -4.957 14.281 -5.277 1 97.06 173 PHE A O 1
ATOM 1438 N N . HIS A 1 174 ? -5.656 15.844 -3.912 1 96.38 174 HIS A N 1
ATOM 1439 C CA . HIS A 1 174 ? -6.988 15.273 -3.744 1 96.38 174 HIS A CA 1
ATOM 1440 C C . HIS A 1 174 ? -7.656 15.023 -5.094 1 96.38 174 HIS A C 1
ATOM 1442 O O . HIS A 1 174 ? -8.359 14.023 -5.266 1 96.38 174 HIS A O 1
ATOM 1448 N N . TYR A 1 175 ? -7.43 15.859 -6.016 1 94 175 TYR A N 1
ATOM 1449 C CA . TYR A 1 175 ? -8.109 15.734 -7.301 1 94 175 TYR A CA 1
ATOM 1450 C C . TYR A 1 175 ? -7.137 15.289 -8.391 1 94 175 TYR A C 1
ATOM 1452 O O . TYR A 1 175 ? -7.461 15.336 -9.578 1 94 175 TYR A O 1
ATOM 1460 N N . CYS A 1 176 ? -5.969 14.922 -7.977 1 94.56 176 CYS A N 1
ATOM 1461 C CA . CYS A 1 176 ? -4.945 14.508 -8.93 1 94.56 176 CYS A CA 1
ATOM 1462 C C . CYS A 1 176 ? -5.152 13.062 -9.359 1 94.56 176 CYS A C 1
ATOM 1464 O O . CYS A 1 176 ? -5.281 12.172 -8.516 1 94.56 176 CYS A O 1
ATOM 1466 N N . ASN A 1 177 ? -5.188 12.773 -10.648 1 91.81 177 ASN A N 1
ATOM 1467 C CA . ASN A 1 177 ? -5.379 11.422 -11.172 1 91.81 177 ASN A CA 1
ATOM 1468 C C . ASN A 1 177 ? -4.172 10.531 -10.891 1 91.81 177 ASN A C 1
ATOM 1470 O O . ASN A 1 177 ? -4.324 9.375 -10.5 1 91.81 177 ASN A O 1
ATOM 1474 N N . ASP A 1 178 ? -2.969 11.078 -11.109 1 95.5 178 ASP A N 1
ATOM 1475 C CA . ASP A 1 178 ? -1.715 10.391 -10.82 1 95.5 178 ASP A CA 1
ATOM 1476 C C . ASP A 1 178 ? -0.936 11.102 -9.719 1 95.5 178 ASP A C 1
ATOM 1478 O O . ASP A 1 178 ? 0.089 11.734 -9.984 1 95.5 178 ASP A O 1
ATOM 1482 N N . SER A 1 179 ? -1.442 10.898 -8.5 1 97.38 179 SER A N 1
ATOM 1483 C CA . SER A 1 179 ? -0.858 11.609 -7.371 1 97.38 179 SER A CA 1
ATOM 1484 C C . SER A 1 179 ? 0.584 11.18 -7.129 1 97.38 179 SER A C 1
ATOM 1486 O O . SER A 1 179 ? 1.439 12 -6.805 1 97.38 179 SER A O 1
ATOM 1488 N N . ARG A 1 180 ? 0.904 9.898 -7.27 1 97.44 180 ARG A N 1
ATOM 1489 C CA . ARG A 1 180 ? 2.268 9.414 -7.082 1 97.44 180 ARG A CA 1
ATOM 1490 C C . ARG A 1 180 ? 3.217 10.047 -8.094 1 97.44 180 ARG A C 1
ATOM 1492 O O . ARG A 1 180 ? 4.289 10.531 -7.73 1 97.44 180 ARG A O 1
ATOM 1499 N N . GLY A 1 181 ? 2.816 9.992 -9.414 1 96.88 181 GLY A N 1
ATOM 1500 C CA . GLY A 1 181 ? 3.639 10.594 -10.445 1 96.88 181 GLY A CA 1
ATOM 1501 C C . GLY A 1 181 ? 3.852 12.086 -10.242 1 96.88 181 GLY A C 1
ATOM 1502 O O . GLY A 1 181 ? 4.965 12.586 -10.406 1 96.88 181 GLY A O 1
ATOM 1503 N N . ALA A 1 182 ? 2.771 12.781 -9.859 1 97.56 182 ALA A N 1
ATOM 1504 C CA . ALA A 1 182 ? 2.854 14.219 -9.602 1 97.56 182 ALA A CA 1
ATOM 1505 C C . ALA A 1 182 ? 3.812 14.516 -8.453 1 97.56 182 ALA A C 1
ATOM 1507 O O . ALA A 1 182 ? 4.637 15.43 -8.539 1 97.56 182 ALA A O 1
ATOM 1508 N N . LEU A 1 183 ? 3.701 13.734 -7.402 1 98.31 183 LEU A N 1
ATOM 1509 C CA . LEU A 1 183 ? 4.602 13.922 -6.27 1 98.31 183 LEU A CA 1
ATOM 1510 C C . LEU A 1 183 ? 6.051 13.688 -6.684 1 98.31 183 LEU A C 1
ATOM 1512 O O . LEU A 1 183 ? 6.93 14.492 -6.363 1 98.31 183 LEU A O 1
ATOM 1516 N N . ARG A 1 184 ? 6.297 12.602 -7.371 1 97.75 184 ARG A N 1
ATOM 1517 C CA . ARG A 1 184 ? 7.652 12.281 -7.805 1 97.75 184 ARG A CA 1
ATOM 1518 C C . ARG A 1 184 ? 8.25 13.43 -8.625 1 97.75 184 ARG A C 1
ATOM 1520 O O . ARG A 1 184 ? 9.406 13.797 -8.43 1 97.75 184 ARG A O 1
ATOM 1527 N N . SER A 1 185 ? 7.473 13.969 -9.508 1 97.5 185 SER A N 1
ATOM 1528 C CA . SER A 1 185 ? 7.922 15.07 -10.344 1 97.5 185 SER A CA 1
ATOM 1529 C C . SER A 1 185 ? 8.305 16.281 -9.508 1 97.5 185 SER A C 1
ATOM 1531 O O . SER A 1 185 ? 9.336 16.906 -9.742 1 97.5 185 SER A O 1
ATOM 1533 N N . ILE A 1 186 ? 7.484 16.641 -8.539 1 98.19 186 ILE A N 1
ATOM 1534 C CA . ILE A 1 186 ? 7.746 17.766 -7.645 1 98.19 186 ILE A CA 1
ATOM 1535 C C . ILE A 1 186 ? 9.07 17.547 -6.914 1 98.19 186 ILE A C 1
ATOM 1537 O O . ILE A 1 186 ? 9.922 18.438 -6.871 1 98.19 186 ILE A O 1
ATOM 1541 N N . LEU A 1 187 ? 9.227 16.344 -6.383 1 98.75 187 LEU A N 1
ATOM 1542 C CA . LEU A 1 187 ? 10.398 16.016 -5.578 1 98.75 187 LEU A CA 1
ATOM 1543 C C . LEU A 1 187 ? 11.664 16.062 -6.422 1 98.75 187 LEU A C 1
ATOM 1545 O O . LEU A 1 187 ? 12.68 16.625 -5.996 1 98.75 187 LEU A O 1
ATOM 1549 N N . GLU A 1 188 ? 11.586 15.484 -7.598 1 98.06 188 GLU A N 1
ATOM 1550 C CA . GLU A 1 188 ? 12.742 15.477 -8.492 1 98.06 188 GLU A CA 1
ATOM 1551 C C . GLU A 1 188 ? 13.078 16.875 -8.969 1 98.06 188 GLU A C 1
ATOM 1553 O O . GLU A 1 188 ? 14.25 17.25 -9.078 1 98.06 188 GLU A O 1
ATOM 1558 N N . ASP A 1 189 ? 12.086 17.688 -9.25 1 98.5 189 ASP A N 1
ATOM 1559 C CA . ASP A 1 189 ? 12.281 19.078 -9.672 1 98.5 189 ASP A CA 1
ATOM 1560 C C . ASP A 1 189 ? 12.984 19.875 -8.586 1 98.5 189 ASP A C 1
ATOM 1562 O O . ASP A 1 189 ? 13.797 20.766 -8.891 1 98.5 189 ASP A O 1
ATOM 1566 N N . ILE A 1 190 ? 12.648 19.656 -7.359 1 98.56 190 ILE A N 1
ATOM 1567 C CA . ILE A 1 190 ? 13.266 20.344 -6.23 1 98.56 190 ILE A CA 1
ATOM 1568 C C . ILE A 1 190 ? 14.734 19.938 -6.117 1 98.56 190 ILE A C 1
ATOM 1570 O O . ILE A 1 190 ? 15.57 20.719 -5.668 1 98.56 190 ILE A O 1
ATOM 1574 N N . GLY A 1 191 ? 15.047 18.672 -6.43 1 98.5 191 GLY A N 1
ATOM 1575 C CA . GLY A 1 191 ? 16.438 18.219 -6.43 1 98.5 191 GLY A CA 1
ATOM 1576 C C . GLY A 1 191 ? 16.656 16.969 -5.578 1 98.5 191 GLY A C 1
ATOM 1577 O O . GLY A 1 191 ? 17.781 16.5 -5.441 1 98.5 191 GLY A O 1
ATOM 1578 N N . PHE A 1 192 ? 15.594 16.359 -5.094 1 98.75 192 PHE A N 1
ATOM 1579 C CA . PHE A 1 192 ? 15.727 15.156 -4.27 1 98.75 192 PHE A CA 1
ATOM 1580 C C . PHE A 1 192 ? 16.125 13.953 -5.121 1 98.75 192 PHE A C 1
ATOM 1582 O O . PHE A 1 192 ? 15.68 13.828 -6.266 1 98.75 192 PHE A O 1
ATOM 1589 N N . ASN A 1 193 ? 16.953 13.094 -4.613 1 98.12 193 ASN A N 1
ATOM 1590 C CA . ASN A 1 193 ? 16.984 11.703 -5.047 1 98.12 193 ASN A CA 1
ATOM 1591 C C . ASN A 1 193 ? 15.828 10.906 -4.461 1 98.12 193 ASN A C 1
ATOM 1593 O O . ASN A 1 193 ? 15.781 10.664 -3.254 1 98.12 193 ASN A O 1
ATOM 1597 N N . VAL A 1 194 ? 14.953 10.492 -5.316 1 98.06 194 VAL A N 1
ATOM 1598 C CA . VAL A 1 194 ? 13.773 9.766 -4.852 1 98.06 194 VAL A CA 1
ATOM 1599 C C . VAL A 1 194 ? 14.094 8.281 -4.738 1 98.06 194 VAL A C 1
ATOM 1601 O O . VAL A 1 194 ? 14.141 7.566 -5.742 1 98.06 194 VAL A O 1
ATOM 1604 N N . LEU A 1 195 ? 14.219 7.816 -3.527 1 96.81 195 LEU A N 1
ATOM 1605 C CA . LEU A 1 195 ? 14.586 6.426 -3.27 1 96.81 195 LEU A CA 1
ATOM 1606 C C . LEU A 1 195 ? 13.344 5.535 -3.238 1 96.81 195 LEU A C 1
ATOM 1608 O O . LEU A 1 195 ? 13.438 4.332 -3.498 1 96.81 195 LEU A O 1
ATOM 1612 N N . HIS A 1 196 ? 12.258 6.094 -2.875 1 97.31 196 HIS A N 1
ATOM 1613 C CA . HIS A 1 196 ? 10.977 5.406 -2.867 1 97.31 196 HIS A CA 1
ATOM 1614 C C . HIS A 1 196 ? 9.82 6.391 -3.004 1 97.31 196 HIS A C 1
ATOM 1616 O O . HIS A 1 196 ? 9.875 7.5 -2.465 1 97.31 196 HIS A O 1
ATOM 1622 N N . CYS A 1 197 ? 8.844 6.066 -3.711 1 98.19 197 CYS A N 1
ATOM 1623 C CA . CYS A 1 197 ? 7.617 6.844 -3.871 1 98.19 197 CYS A CA 1
ATOM 1624 C C . CYS A 1 197 ? 6.441 5.941 -4.227 1 98.19 197 CYS A C 1
ATOM 1626 O O . CYS A 1 197 ? 6.445 5.289 -5.273 1 98.19 197 CYS A O 1
ATOM 1628 N N . SER A 1 198 ? 5.441 5.883 -3.359 1 98.25 198 SER A N 1
ATOM 1629 C CA . SER A 1 198 ? 4.336 4.965 -3.619 1 98.25 198 SER A CA 1
ATOM 1630 C C . SER A 1 198 ? 3.008 5.559 -3.162 1 98.25 198 SER A C 1
ATOM 1632 O O . SER A 1 198 ? 2.977 6.422 -2.283 1 98.25 198 SER A O 1
ATOM 1634 N N . LYS A 1 199 ? 1.982 5.199 -3.844 1 98.12 199 LYS A N 1
ATOM 1635 C CA . LYS A 1 199 ? 0.601 5.422 -3.43 1 98.12 199 LYS A CA 1
ATOM 1636 C C . LYS A 1 199 ? 0.028 4.188 -2.738 1 98.12 199 LYS A C 1
ATOM 1638 O O . LYS A 1 199 ? 0.149 3.07 -3.248 1 98.12 199 LYS A O 1
ATOM 1643 N N . ARG A 1 200 ? -0.515 4.387 -1.548 1 97.94 200 ARG A N 1
ATOM 1644 C CA . ARG A 1 200 ? -1.02 3.283 -0.737 1 97.94 200 ARG A CA 1
ATOM 1645 C C . ARG A 1 200 ? -2.523 3.408 -0.518 1 97.94 200 ARG A C 1
ATOM 1647 O O . ARG A 1 200 ? -3.006 4.449 -0.064 1 97.94 200 ARG A O 1
ATOM 1654 N N . GLU A 1 201 ? -3.232 2.33 -0.875 1 97.69 201 GLU A N 1
ATOM 1655 C CA . GLU A 1 201 ? -4.633 2.244 -0.469 1 97.69 201 GLU A CA 1
ATOM 1656 C C . GLU A 1 201 ? -4.758 1.84 0.997 1 97.69 201 GLU A C 1
ATOM 1658 O O . GLU A 1 201 ? -4.043 0.953 1.466 1 97.69 201 GLU A O 1
ATOM 1663 N N . LYS A 1 202 ? -5.578 2.52 1.694 1 97.75 202 LYS A N 1
ATOM 1664 C CA . LYS A 1 202 ? -5.906 2.195 3.08 1 97.75 202 LYS A CA 1
ATOM 1665 C C . LYS A 1 202 ? -7.41 2.268 3.322 1 97.75 202 LYS A C 1
ATOM 1667 O O . LYS A 1 202 ? -8.141 2.861 2.531 1 97.75 202 LYS A O 1
ATOM 1672 N N . SER A 1 203 ? -7.863 1.609 4.363 1 96.62 203 SER A N 1
ATOM 1673 C CA . SER A 1 203 ? -9.25 1.703 4.793 1 96.62 203 SER A CA 1
ATOM 1674 C C . SER A 1 203 ? -9.367 1.665 6.312 1 96.62 203 SER A C 1
ATOM 1676 O O . SER A 1 203 ? -8.445 1.208 7 1 96.62 203 SER A O 1
ATOM 1678 N N . PHE A 1 204 ? -10.352 2.203 6.77 1 96.31 204 PHE A N 1
ATOM 1679 C CA . PHE A 1 204 ? -10.688 2.189 8.188 1 96.31 204 PHE A CA 1
ATOM 1680 C C . PHE A 1 204 ? -12.188 2.016 8.391 1 96.31 204 PHE A C 1
ATOM 1682 O O . PHE A 1 204 ? -12.984 2.609 7.664 1 96.31 204 PHE A O 1
ATOM 1689 N N . ILE A 1 205 ? -12.594 1.174 9.32 1 94.81 205 ILE A N 1
ATOM 1690 C CA . ILE A 1 205 ? -14 0.938 9.633 1 94.81 205 ILE A CA 1
ATOM 1691 C C . ILE A 1 205 ? -14.359 1.643 10.938 1 94.81 205 ILE A C 1
ATOM 1693 O O . ILE A 1 205 ? -13.82 1.315 12 1 94.81 205 ILE A O 1
ATOM 1697 N N . TYR A 1 206 ? -15.156 2.654 10.82 1 94 206 TYR A N 1
ATOM 1698 C CA . TYR A 1 206 ? -15.797 3.203 12.016 1 94 206 TYR A CA 1
ATOM 1699 C C . TYR A 1 206 ? -16.953 2.314 12.469 1 94 206 TYR A C 1
ATOM 1701 O O . TYR A 1 206 ? -17.844 1.999 11.688 1 94 206 TYR A O 1
ATOM 1709 N N . GLN A 1 207 ? -16.938 1.983 13.68 1 91.69 207 GLN A N 1
ATOM 1710 C CA . GLN A 1 207 ? -17.906 1.012 14.203 1 91.69 207 GLN A CA 1
ATOM 1711 C C . GLN A 1 207 ? -19.328 1.56 14.148 1 91.69 207 GLN A C 1
ATOM 1713 O O . GLN A 1 207 ? -20.281 0.793 14.109 1 91.69 207 GLN A O 1
ATOM 1718 N N . ASN A 1 208 ? -19.438 2.848 14.273 1 92.31 208 ASN A N 1
ATOM 1719 C CA . ASN A 1 208 ? -20.719 3.541 14.156 1 92.31 208 ASN A CA 1
ATOM 1720 C C . ASN A 1 208 ? -20.547 4.965 13.641 1 92.31 208 ASN A C 1
ATOM 1722 O O . ASN A 1 208 ? -19.406 5.453 13.531 1 92.31 208 ASN A O 1
ATOM 1726 N N . ILE A 1 209 ? -21.609 5.555 13.391 1 93 209 ILE A N 1
ATOM 1727 C CA . ILE A 1 209 ? -21.609 6.891 12.812 1 93 209 ILE A CA 1
ATOM 1728 C C . ILE A 1 209 ? -21.047 7.891 13.82 1 93 209 ILE A C 1
ATOM 1730 O O . ILE A 1 209 ? -20.344 8.836 13.453 1 93 209 ILE A O 1
ATOM 1734 N N . GLN A 1 210 ? -21.266 7.707 15.047 1 92.5 210 GLN A N 1
ATOM 1735 C CA . GLN A 1 210 ? -20.797 8.602 16.094 1 92.5 210 GLN A CA 1
ATOM 1736 C C . GLN A 1 210 ? -19.266 8.633 16.141 1 92.5 210 GLN A C 1
ATOM 1738 O O . GLN A 1 210 ? -18.656 9.68 16.375 1 92.5 210 GLN A O 1
ATOM 1743 N N . SER A 1 211 ? -18.672 7.488 15.969 1 92.44 211 SER A N 1
ATOM 1744 C CA . SER A 1 211 ? -17.219 7.422 15.945 1 92.44 211 SER A CA 1
ATOM 1745 C C . SER A 1 211 ? -16.656 8.211 14.766 1 92.44 211 SER A C 1
ATOM 1747 O O . SER A 1 211 ? -15.641 8.906 14.914 1 92.44 211 SER A O 1
ATOM 1749 N N . LEU A 1 212 ? -17.281 8.148 13.656 1 94.12 212 LEU A N 1
ATOM 1750 C CA . LEU A 1 212 ? -16.891 8.945 12.5 1 94.12 212 LEU A CA 1
ATOM 1751 C C . LEU A 1 212 ? -17.078 10.438 12.773 1 94.12 212 LEU A C 1
ATOM 1753 O O . LEU A 1 212 ? -16.219 11.25 12.422 1 94.12 212 LEU A O 1
ATOM 1757 N N . LYS A 1 213 ? -18.156 10.766 13.398 1 93.88 213 LYS A N 1
ATOM 1758 C CA . LYS A 1 213 ? -18.438 12.156 13.734 1 93.88 213 LYS A CA 1
ATOM 1759 C C . LYS A 1 213 ? -17.359 12.742 14.641 1 93.88 213 LYS A C 1
ATOM 1761 O O . LYS A 1 213 ? -16.875 13.852 14.406 1 93.88 213 LYS A O 1
ATOM 1766 N N . ARG A 1 214 ? -16.969 12.016 15.594 1 91.56 214 ARG A N 1
ATOM 1767 C CA . ARG A 1 214 ? -15.93 12.469 16.516 1 91.56 214 ARG A CA 1
ATOM 1768 C C . ARG A 1 214 ? -14.625 12.75 15.773 1 91.56 214 ARG A C 1
ATOM 1770 O O . ARG A 1 214 ? -13.984 13.773 16 1 91.56 214 ARG A O 1
ATOM 1777 N N . HIS A 1 215 ? -14.312 11.898 14.883 1 91.75 215 HIS A N 1
ATOM 1778 C CA . HIS A 1 215 ? -13.102 12.094 14.094 1 91.75 215 HIS A CA 1
ATOM 1779 C C . HIS A 1 215 ? -13.219 13.312 13.188 1 91.75 215 HIS A C 1
ATOM 1781 O O . HIS A 1 215 ? -12.328 14.164 13.164 1 91.75 215 HIS A O 1
ATOM 1787 N N . ALA A 1 216 ? -14.328 13.375 12.492 1 93.19 216 ALA A N 1
ATOM 1788 C CA . ALA A 1 216 ? -14.547 14.453 11.531 1 93.19 216 ALA A CA 1
ATOM 1789 C C . ALA A 1 216 ? -14.508 15.812 12.219 1 93.19 216 ALA A C 1
ATOM 1791 O O . ALA A 1 216 ? -13.945 16.766 11.68 1 93.19 216 ALA A O 1
ATOM 1792 N N . LEU A 1 217 ? -15 15.875 13.375 1 91.56 217 LEU A N 1
ATOM 1793 C CA . LEU A 1 217 ? -15.047 17.141 14.102 1 91.56 217 LEU A CA 1
ATOM 1794 C C . LEU A 1 217 ? -13.672 17.469 14.688 1 91.56 217 LEU A C 1
ATOM 1796 O O . LEU A 1 217 ? -13.297 18.641 14.758 1 91.56 217 LEU A O 1
ATOM 1800 N N . ALA A 1 218 ? -12.953 16.453 15.047 1 87.44 218 ALA A N 1
ATOM 1801 C CA . ALA A 1 218 ? -11.641 16.641 15.656 1 87.44 218 ALA A CA 1
ATOM 1802 C C . ALA A 1 218 ? -10.672 17.297 14.672 1 87.44 218 ALA A C 1
ATOM 1804 O O . ALA A 1 218 ? -9.805 18.078 15.07 1 87.44 218 ALA A O 1
ATOM 1805 N N . VAL A 1 219 ? -10.875 17.047 13.406 1 87.69 219 VAL A N 1
ATOM 1806 C CA . VAL A 1 219 ? -9.906 17.547 12.43 1 87.69 219 VAL A CA 1
ATOM 1807 C C . VAL A 1 219 ? -10.523 18.672 11.617 1 87.69 219 VAL A C 1
ATOM 1809 O O . VAL A 1 219 ? -9.922 19.156 10.664 1 87.69 219 VAL A O 1
ATOM 1812 N N . ASN A 1 220 ? -11.766 19.078 11.945 1 90.88 220 ASN A N 1
ATOM 1813 C CA . ASN A 1 220 ? -12.469 20.109 11.18 1 90.88 220 ASN A CA 1
ATOM 1814 C C . ASN A 1 220 ? -11.93 21.5 11.484 1 90.88 220 ASN A C 1
ATOM 1816 O O . ASN A 1 220 ? -11.969 21.953 12.633 1 90.88 220 ASN A O 1
ATOM 1820 N N . PRO A 1 221 ? -11.523 22.234 10.516 1 89.12 221 PRO A N 1
ATOM 1821 C CA . PRO A 1 221 ? -10.906 23.531 10.758 1 89.12 221 PRO A CA 1
ATOM 1822 C C . PRO A 1 221 ? -11.938 24.656 10.898 1 89.12 221 PRO A C 1
ATOM 1824 O O . PRO A 1 221 ? -11.594 25.766 11.289 1 89.12 221 PRO A O 1
ATOM 1827 N N . PHE A 1 222 ? -13.234 24.359 10.695 1 92.62 222 PHE A N 1
ATOM 1828 C CA . PHE A 1 222 ? -14.211 25.438 10.562 1 92.62 222 PHE A CA 1
ATOM 1829 C C . PHE A 1 222 ? -15.109 25.516 11.789 1 92.62 222 PHE A C 1
ATOM 1831 O O . PHE A 1 222 ? -15.789 26.516 12.008 1 92.62 222 PHE A O 1
ATOM 1838 N N . ILE A 1 223 ? -15.141 24.5 12.516 1 90.88 223 ILE A N 1
ATOM 1839 C CA . ILE A 1 223 ? -16.141 24.359 13.57 1 90.88 223 ILE A CA 1
ATOM 1840 C C . ILE A 1 223 ? -16.031 25.516 14.547 1 90.88 223 ILE A C 1
ATOM 1842 O O . ILE A 1 223 ? -17.031 26 15.062 1 90.88 223 ILE A O 1
ATOM 1846 N N . SER A 1 224 ? -14.883 26 14.828 1 88.25 224 SER A N 1
ATOM 1847 C CA . SER A 1 224 ? -14.664 27.078 15.789 1 88.25 224 SER A CA 1
ATOM 1848 C C . SER A 1 224 ? -15.203 28.406 15.258 1 88.25 224 SER A C 1
ATOM 1850 O O . SER A 1 224 ? -15.453 29.328 16.031 1 88.25 224 SER A O 1
ATOM 1852 N N . ARG A 1 225 ? -15.383 28.5 13.977 1 92.81 225 ARG A N 1
ATOM 1853 C CA . ARG A 1 225 ? -15.844 29.719 13.328 1 92.81 225 ARG A CA 1
ATOM 1854 C C . ARG A 1 225 ? -17.359 29.766 13.258 1 92.81 225 ARG A C 1
ATOM 1856 O O . ARG A 1 225 ? -17.953 30.828 12.984 1 92.81 225 ARG A O 1
ATOM 1863 N N . ILE A 1 226 ? -17.984 28.641 13.453 1 94.25 226 ILE A N 1
ATOM 1864 C CA . ILE A 1 226 ? -19.422 28.531 13.336 1 94.25 226 ILE A CA 1
ATOM 1865 C C . ILE A 1 226 ? -20.094 29.062 14.609 1 94.25 226 ILE A C 1
ATOM 1867 O O . ILE A 1 226 ? -19.719 28.656 15.719 1 94.25 226 ILE A O 1
ATOM 1871 N N . PRO A 1 227 ? -21.062 29.938 14.445 1 94.69 227 PRO A N 1
ATOM 1872 C CA . PRO A 1 227 ? -21.797 30.422 15.617 1 94.69 227 PRO A CA 1
ATOM 1873 C C . PRO A 1 227 ? -22.484 29.297 16.391 1 94.69 227 PRO A C 1
ATOM 1875 O O . PRO A 1 227 ? -22.938 28.328 15.797 1 94.69 227 PRO A O 1
ATOM 1878 N N . ASP A 1 228 ? -22.609 29.5 17.688 1 94 228 ASP A N 1
ATOM 1879 C CA . ASP A 1 228 ? -23.109 28.469 18.578 1 94 228 ASP A CA 1
ATOM 1880 C C . ASP A 1 228 ? -24.5 28.016 18.172 1 94 228 ASP A C 1
ATOM 1882 O O . ASP A 1 228 ? -24.828 26.812 18.234 1 94 228 ASP A O 1
ATOM 1886 N N . ASP A 1 229 ? -25.297 28.938 17.719 1 93.75 229 ASP A N 1
ATOM 1887 C CA . ASP A 1 229 ? -26.672 28.625 17.375 1 93.75 229 ASP A CA 1
ATOM 1888 C C . ASP A 1 229 ? -26.75 27.766 16.109 1 93.75 229 ASP A C 1
ATOM 1890 O O . ASP A 1 229 ? -27.781 27.156 15.844 1 93.75 229 ASP A O 1
ATOM 1894 N N . TYR A 1 230 ? -25.625 27.719 15.367 1 93.88 230 TYR A N 1
ATOM 1895 C CA . TYR A 1 230 ? -25.625 27 14.102 1 93.88 230 TYR A CA 1
ATOM 1896 C C . TYR A 1 230 ? -24.75 25.75 14.188 1 93.88 230 TYR A C 1
ATOM 1898 O O . TYR A 1 230 ? -24.703 24.953 13.242 1 93.88 230 TYR A O 1
ATOM 1906 N N . LYS A 1 231 ? -24.047 25.484 15.227 1 94.88 231 LYS A N 1
ATOM 1907 C CA . LYS A 1 231 ? -23.031 24.422 15.336 1 94.88 231 LYS A CA 1
ATOM 1908 C C . LYS A 1 231 ? -23.656 23.047 15.156 1 94.88 231 LYS A C 1
ATOM 1910 O O . LYS A 1 231 ? -23.125 22.203 14.422 1 94.88 231 LYS A O 1
ATOM 1915 N N . GLU A 1 232 ? -24.766 22.875 15.812 1 95.19 232 GLU A N 1
ATOM 1916 C CA . GLU A 1 232 ? -25.422 21.578 15.711 1 95.19 232 GLU A CA 1
ATOM 1917 C C . GLU A 1 232 ? -25.859 21.297 14.273 1 95.19 232 GLU A C 1
ATOM 1919 O O . GLU A 1 232 ? -25.672 20.188 13.773 1 95.19 232 GLU A O 1
ATOM 1924 N N . GLU A 1 233 ? -26.469 22.266 13.703 1 95 233 GLU A N 1
ATOM 1925 C CA . GLU A 1 233 ? -26.875 22.125 12.312 1 95 233 GLU A CA 1
ATOM 1926 C C . GLU A 1 233 ? -25.672 21.859 11.398 1 95 233 GLU A C 1
ATOM 1928 O O . GLU A 1 233 ? -25.75 21.016 10.508 1 95 233 GLU A O 1
ATOM 1933 N N . PHE A 1 234 ? -24.656 22.609 11.578 1 96.25 234 PHE A N 1
ATOM 1934 C CA . PHE A 1 234 ? -23.422 22.438 10.805 1 96.25 234 PHE A CA 1
ATOM 1935 C C . PHE A 1 234 ? -22.891 21.031 10.945 1 96.25 234 PHE A C 1
ATOM 1937 O O . PHE A 1 234 ? -22.547 20.375 9.953 1 96.25 234 PHE A O 1
ATOM 1944 N N . GLU A 1 235 ? -22.812 20.516 12.188 1 96.12 235 GLU A N 1
ATOM 1945 C CA . GLU A 1 235 ? -22.328 19.172 12.445 1 96.12 235 GLU A CA 1
ATOM 1946 C C . GLU A 1 235 ? -23.172 18.125 11.711 1 96.12 235 GLU A C 1
ATOM 1948 O O . GLU A 1 235 ? -22.625 17.188 11.109 1 96.12 235 GLU A O 1
ATOM 1953 N N . ASP A 1 236 ? -24.438 18.328 11.734 1 95.38 236 ASP A N 1
ATOM 1954 C CA . ASP A 1 236 ? -25.359 17.391 11.086 1 95.38 236 ASP A CA 1
ATOM 1955 C C . ASP A 1 236 ? -25.141 17.359 9.578 1 95.38 236 ASP A C 1
ATOM 1957 O O . ASP A 1 236 ? -25.078 16.297 8.969 1 95.38 236 ASP A O 1
ATOM 1961 N N . ILE A 1 237 ? -25.031 18.516 9.008 1 95.62 237 ILE A N 1
ATOM 1962 C CA . ILE A 1 237 ? -24.844 18.609 7.566 1 95.62 237 ILE A CA 1
ATOM 1963 C C . ILE A 1 237 ? -23.484 18.031 7.18 1 95.62 237 ILE A C 1
ATOM 1965 O O . ILE A 1 237 ? -23.375 17.312 6.18 1 95.62 237 ILE A O 1
ATOM 1969 N N . LEU A 1 238 ? -22.5 18.328 7.984 1 96.25 238 LEU A N 1
ATOM 1970 C CA . LEU A 1 238 ? -21.156 17.828 7.738 1 96.25 238 LEU A CA 1
ATOM 1971 C C . LEU A 1 238 ? -21.141 16.297 7.695 1 96.25 238 LEU A C 1
ATOM 1973 O O . LEU A 1 238 ? -20.656 15.703 6.73 1 96.25 238 LEU A O 1
ATOM 1977 N N . ILE A 1 239 ? -21.719 15.664 8.656 1 96.12 239 ILE A N 1
ATOM 1978 C CA . ILE A 1 239 ? -21.703 14.211 8.773 1 96.12 239 ILE A CA 1
ATOM 1979 C C . ILE A 1 239 ? -22.547 13.602 7.66 1 96.12 239 ILE A C 1
ATOM 1981 O O . ILE A 1 239 ? -22.172 12.586 7.07 1 96.12 239 ILE A O 1
ATOM 1985 N N . ARG A 1 240 ? -23.656 14.234 7.367 1 95.44 240 ARG A N 1
ATOM 1986 C CA . ARG A 1 240 ? -24.516 13.766 6.281 1 95.44 240 ARG A CA 1
ATOM 1987 C C . ARG A 1 240 ? -23.75 13.773 4.953 1 95.44 240 ARG A C 1
ATOM 1989 O O . ARG A 1 240 ? -23.828 12.812 4.184 1 95.44 240 ARG A O 1
ATOM 1996 N N . GLU A 1 241 ? -23.062 14.852 4.703 1 95.25 241 GLU A N 1
ATOM 1997 C CA . GLU A 1 241 ? -22.297 14.969 3.463 1 95.25 241 GLU A CA 1
ATOM 1998 C C . GLU A 1 241 ? -21.172 13.938 3.406 1 95.25 241 GLU A C 1
ATOM 2000 O O . GLU A 1 241 ? -20.906 13.359 2.352 1 95.25 241 GLU A O 1
ATOM 2005 N N . ILE A 1 242 ? -20.547 13.688 4.543 1 96.31 242 ILE A N 1
ATOM 2006 C CA . ILE A 1 242 ? -19.438 12.734 4.594 1 96.31 242 ILE A CA 1
ATOM 2007 C C . ILE A 1 242 ? -19.969 11.32 4.363 1 96.31 242 ILE A C 1
ATOM 2009 O O . ILE A 1 242 ? -19.469 10.594 3.5 1 96.31 242 ILE A O 1
ATOM 2013 N N . ILE A 1 243 ? -21.016 10.945 5.012 1 94.56 243 ILE A N 1
ATOM 2014 C CA . ILE A 1 243 ? -21.547 9.578 4.98 1 94.56 243 ILE A CA 1
ATOM 2015 C C . ILE A 1 243 ? -22.141 9.289 3.604 1 94.56 243 ILE A C 1
ATOM 2017 O O . ILE A 1 243 ? -22.078 8.148 3.129 1 94.56 243 ILE A O 1
ATOM 2021 N N . SER A 1 244 ? -22.594 10.328 2.924 1 92.25 244 SER A N 1
ATOM 2022 C CA . SER A 1 244 ? -23.234 10.141 1.624 1 92.25 244 SER A CA 1
ATOM 2023 C C . SER A 1 244 ? -22.266 9.562 0.605 1 92.25 244 SER A C 1
ATOM 2025 O O . SER A 1 244 ? -22.672 9.016 -0.417 1 92.25 244 SER A O 1
ATOM 2027 N N . ARG A 1 245 ? -21 9.586 0.895 1 91.62 245 ARG A N 1
ATOM 2028 C CA . ARG A 1 245 ? -20 9.109 -0.051 1 91.62 245 ARG A CA 1
ATOM 2029 C C . ARG A 1 245 ? -19.25 7.91 0.513 1 91.62 245 ARG A C 1
ATOM 2031 O O . ARG A 1 245 ? -18.266 7.453 -0.079 1 91.62 245 ARG A O 1
ATOM 2038 N N . LYS A 1 246 ? -19.656 7.473 1.653 1 94.31 246 LYS A N 1
ATOM 2039 C CA . LYS A 1 246 ? -19 6.344 2.301 1 94.31 246 LYS A CA 1
ATOM 2040 C C . LYS A 1 246 ? -19.797 5.055 2.115 1 94.31 246 LYS A C 1
ATOM 2042 O O . LYS A 1 246 ? -20.953 5.09 1.691 1 94.31 246 LYS A O 1
ATOM 2047 N N . ILE A 1 247 ? -19.203 3.975 2.314 1 93.25 247 ILE A N 1
ATOM 2048 C CA . ILE A 1 247 ? -19.859 2.67 2.299 1 93.25 247 ILE A CA 1
ATOM 2049 C C . ILE A 1 247 ? -20.438 2.367 3.68 1 93.25 247 ILE A C 1
ATOM 2051 O O . ILE A 1 247 ? -19.703 2.275 4.664 1 93.25 247 ILE A O 1
ATOM 2055 N N . LEU A 1 248 ? -21.703 2.287 3.732 1 93 248 LEU A N 1
ATOM 2056 C CA . LEU A 1 248 ? -22.406 1.905 4.953 1 93 248 LEU A CA 1
ATOM 2057 C C . LEU A 1 248 ? -22.828 0.441 4.902 1 93 248 LEU A C 1
ATOM 2059 O O . LEU A 1 248 ? -23.312 -0.034 3.871 1 93 248 LEU A O 1
ATOM 2063 N N . PHE A 1 249 ? -22.547 -0.242 6.02 1 91.25 249 PHE A N 1
ATOM 2064 C CA . PHE A 1 249 ? -22.969 -1.641 6.062 1 91.25 249 PHE A CA 1
ATOM 2065 C C . PHE A 1 249 ? -23.344 -2.053 7.484 1 91.25 249 PHE A C 1
ATOM 2067 O O . PHE A 1 249 ? -22.938 -1.402 8.453 1 91.25 249 PHE A O 1
ATOM 2074 N N . THR A 1 250 ? -24.203 -3.061 7.578 1 86.06 250 THR A N 1
ATOM 2075 C CA . THR A 1 250 ? -24.656 -3.521 8.883 1 86.06 250 THR A CA 1
ATOM 2076 C C . THR A 1 250 ? -23.703 -4.57 9.453 1 86.06 250 THR A C 1
ATOM 2078 O O . THR A 1 250 ? -23.188 -5.406 8.711 1 86.06 250 THR A O 1
ATOM 2081 N N . ASN A 1 251 ? -23.25 -4.293 10.633 1 70.31 251 ASN A N 1
ATOM 2082 C CA . ASN A 1 251 ? -22.438 -5.312 11.289 1 70.31 251 ASN A CA 1
ATOM 2083 C C . ASN A 1 251 ? -23.281 -6.453 11.828 1 70.31 251 ASN A C 1
ATOM 2085 O O . ASN A 1 251 ? -24.312 -6.215 12.477 1 70.31 251 ASN A O 1
ATOM 2089 N N . LYS A 1 252 ? -23.266 -7.637 11.203 1 60.25 252 LYS A N 1
ATOM 2090 C CA . LYS A 1 252 ? -24.062 -8.789 11.617 1 60.25 252 LYS A CA 1
ATOM 2091 C C . LYS A 1 252 ? -24.016 -8.984 13.125 1 60.25 252 LYS A C 1
ATOM 2093 O O . LYS A 1 252 ? -24.922 -9.578 13.711 1 60.25 252 LYS A O 1
ATOM 2098 N N . ALA A 1 253 ? -22.906 -8.695 13.781 1 53.06 253 ALA A N 1
ATOM 2099 C CA . ALA A 1 253 ? -22.781 -9.055 15.195 1 53.06 253 ALA A CA 1
ATOM 2100 C C . ALA A 1 253 ? -23.781 -8.273 16.047 1 53.06 253 ALA A C 1
ATOM 2102 O O . ALA A 1 253 ? -24 -8.602 17.219 1 53.06 253 ALA A O 1
ATOM 2103 N N . ASP A 1 254 ? -24.188 -7.203 15.531 1 51.62 254 ASP A N 1
ATOM 2104 C CA . ASP A 1 254 ? -25.016 -6.449 16.469 1 51.62 254 ASP A CA 1
ATOM 2105 C C . ASP A 1 254 ? -26.5 -6.613 16.156 1 51.62 254 ASP A C 1
ATOM 2107 O O . ASP A 1 254 ? -27.047 -5.871 15.344 1 51.62 254 ASP A O 1
ATOM 2111 N N . LYS A 1 255 ? -27.031 -7.762 16.391 1 48.22 255 LYS A N 1
ATOM 2112 C CA . LYS A 1 255 ? -28.453 -8.109 16.297 1 48.22 255 LYS A CA 1
ATOM 2113 C C . LYS A 1 255 ? -29.328 -6.953 16.734 1 48.22 255 LYS A C 1
ATOM 2115 O O . LYS A 1 255 ? -30.531 -6.922 16.422 1 48.22 255 LYS A O 1
ATOM 2120 N N . CYS A 1 256 ? -28.938 -6.488 17.844 1 48.38 256 CYS A N 1
ATOM 2121 C CA . CYS A 1 256 ? -29.984 -5.699 18.484 1 48.38 256 CYS A CA 1
ATOM 2122 C C . CYS A 1 256 ? -30.094 -4.312 17.859 1 48.38 256 CYS A C 1
ATOM 2124 O O . CYS A 1 256 ? -31.156 -3.693 17.875 1 48.38 256 CYS A O 1
ATOM 2126 N N . GLN A 1 257 ? -28.938 -3.455 17.875 1 53.94 257 GLN A N 1
ATOM 2127 C CA . GLN A 1 257 ? -29.047 -2.033 17.562 1 53.94 257 GLN A CA 1
ATOM 2128 C C . GLN A 1 257 ? -28.609 -1.744 16.141 1 53.94 257 GLN A C 1
ATOM 2130 O O . GLN A 1 257 ? -27.547 -2.188 15.703 1 53.94 257 GLN A O 1
ATOM 2135 N N . GLN A 1 258 ? -29.547 -1.509 15.203 1 62.44 258 GLN A N 1
ATOM 2136 C CA . GLN A 1 258 ? -29.5 -1.167 13.781 1 62.44 258 GLN A CA 1
ATOM 2137 C C . GLN A 1 258 ? -28.422 -0.125 13.5 1 62.44 258 GLN A C 1
ATOM 2139 O O . GLN A 1 258 ? -28.719 0.996 13.086 1 62.44 258 GLN A O 1
ATOM 2144 N N . GLU A 1 259 ? -27.234 -0.202 14.078 1 81 259 GLU A N 1
ATOM 2145 C CA . GLU A 1 259 ? -26.219 0.808 13.766 1 81 259 GLU A CA 1
ATOM 2146 C C . GLU A 1 259 ? -25.359 0.378 12.594 1 81 259 GLU A C 1
ATOM 2148 O O . GLU A 1 259 ? -25.047 -0.807 12.438 1 81 259 GLU A O 1
ATOM 2153 N N . TYR A 1 260 ? -25.172 1.41 11.703 1 89.75 260 TYR A N 1
ATOM 2154 C CA . TYR A 1 260 ? -24.328 1.186 10.523 1 89.75 260 TYR A CA 1
ATOM 2155 C C . TYR A 1 260 ? -22.859 1.438 10.836 1 89.75 260 TYR A C 1
ATOM 2157 O O . TYR A 1 260 ? -22.531 2.393 11.547 1 89.75 260 TYR A O 1
ATOM 2165 N N . SER A 1 261 ? -22.062 0.451 10.445 1 93.62 261 SER A N 1
ATOM 2166 C CA . SER A 1 261 ? -20.625 0.728 10.344 1 93.62 261 SER A CA 1
ATOM 2167 C C . SER A 1 261 ? -20.297 1.49 9.07 1 93.62 261 SER A C 1
ATOM 2169 O O . SER A 1 261 ? -21.062 1.452 8.102 1 93.62 261 SER A O 1
ATOM 2171 N N . VAL A 1 262 ? -19.25 2.277 9.141 1 94.81 262 VAL A N 1
ATOM 2172 C CA . VAL A 1 262 ? -18.844 3.09 8 1 94.81 262 VAL A CA 1
ATOM 2173 C C . VAL A 1 262 ? -17.438 2.711 7.562 1 94.81 262 VAL A C 1
ATOM 2175 O O . VAL A 1 262 ? -16.484 2.773 8.359 1 94.81 262 VAL A O 1
ATOM 2178 N N . LEU A 1 263 ? -17.312 2.262 6.324 1 96.06 263 LEU A N 1
ATOM 2179 C CA . LEU A 1 263 ? -15.984 1.99 5.773 1 96.06 263 LEU A CA 1
ATOM 2180 C C . LEU A 1 263 ? -15.453 3.203 5.02 1 96.06 263 LEU A C 1
ATOM 2182 O O . LEU A 1 263 ? -16.094 3.688 4.082 1 96.06 263 LEU A O 1
ATOM 2186 N N . ASP A 1 264 ? -14.336 3.693 5.512 1 95.88 264 ASP A N 1
ATOM 2187 C CA . ASP A 1 264 ? -13.617 4.809 4.898 1 95.88 264 ASP A CA 1
ATOM 2188 C C . ASP A 1 264 ? -12.406 4.32 4.113 1 95.88 264 ASP A C 1
ATOM 2190 O O . ASP A 1 264 ? -11.523 3.666 4.676 1 95.88 264 ASP A O 1
ATOM 2194 N N . ARG A 1 265 ? -12.375 4.594 2.832 1 96.38 265 ARG A N 1
ATOM 2195 C CA . ARG A 1 265 ? -11.219 4.297 1.985 1 96.38 265 ARG A CA 1
ATOM 2196 C C . ARG A 1 265 ? -10.445 5.566 1.653 1 96.38 265 ARG A C 1
ATOM 2198 O O . ARG A 1 265 ? -11.039 6.605 1.36 1 96.38 265 ARG A O 1
ATOM 2205 N N . TYR A 1 266 ? -9.172 5.5 1.719 1 97.25 266 TYR A N 1
ATOM 2206 C CA . TYR A 1 266 ? -8.336 6.668 1.459 1 97.25 266 TYR A CA 1
ATOM 2207 C C . TYR A 1 266 ? -6.98 6.258 0.899 1 97.25 266 TYR A C 1
ATOM 2209 O O . TYR A 1 266 ? -6.676 5.066 0.807 1 97.25 266 TYR A O 1
ATOM 2217 N N . HIS A 1 267 ? -6.273 7.219 0.337 1 98.12 267 HIS A N 1
ATOM 2218 C CA . HIS A 1 267 ? -4.969 6.977 -0.269 1 98.12 267 HIS A CA 1
ATOM 2219 C C . HIS A 1 267 ? -3.881 7.789 0.425 1 98.12 267 HIS A C 1
ATOM 2221 O O . HIS A 1 267 ? -4.086 8.961 0.751 1 98.12 267 HIS A O 1
ATOM 2227 N N . LEU A 1 268 ? -2.807 7.113 0.662 1 98.56 268 LEU A N 1
ATOM 2228 C CA . LEU A 1 268 ? -1.619 7.766 1.202 1 98.56 268 LEU A CA 1
ATOM 2229 C C . LEU A 1 268 ? -0.521 7.859 0.147 1 98.56 268 LEU A C 1
ATOM 2231 O O . LEU A 1 268 ? -0.484 7.055 -0.788 1 98.56 268 LEU A O 1
ATOM 2235 N N . LEU A 1 269 ? 0.239 8.828 0.258 1 98.75 269 LEU A N 1
ATOM 2236 C CA . LEU A 1 269 ? 1.52 8.883 -0.438 1 98.75 269 LEU A CA 1
ATOM 2237 C C . LEU A 1 269 ? 2.676 8.68 0.535 1 98.75 269 LEU A C 1
ATOM 2239 O O . LEU A 1 269 ? 2.678 9.242 1.633 1 98.75 269 LEU A O 1
ATOM 2243 N N . VAL A 1 270 ? 3.576 7.801 0.207 1 98.81 270 VAL A N 1
ATOM 2244 C CA . VAL A 1 270 ? 4.766 7.5 0.994 1 98.81 270 VAL A CA 1
ATOM 2245 C C . VAL A 1 270 ? 6.02 7.75 0.154 1 98.81 270 VAL A C 1
ATOM 2247 O O . VAL A 1 270 ? 6.109 7.289 -0.987 1 98.81 270 VAL A O 1
ATOM 2250 N N . THR A 1 271 ? 6.965 8.469 0.672 1 98.75 271 THR A N 1
ATOM 2251 C CA . THR A 1 271 ? 8.203 8.695 -0.07 1 98.75 271 THR A CA 1
ATOM 2252 C C . THR A 1 271 ? 9.406 8.648 0.862 1 98.75 271 THR A C 1
ATOM 2254 O O . THR A 1 271 ? 9.305 9.008 2.037 1 98.75 271 THR A O 1
ATOM 2257 N N . TYR A 1 272 ? 10.469 8.078 0.443 1 98.69 272 TYR A N 1
ATOM 2258 C CA . TYR A 1 272 ? 11.805 8.078 1.036 1 98.69 272 TYR A CA 1
ATOM 2259 C C . TYR A 1 272 ? 12.797 8.805 0.14 1 98.69 272 TYR A C 1
ATOM 2261 O O . TYR A 1 272 ? 12.93 8.477 -1.042 1 98.69 272 TYR A O 1
ATOM 2269 N N . LEU A 1 273 ? 13.414 9.82 0.684 1 98.75 273 LEU A N 1
ATOM 2270 C CA . LEU A 1 273 ? 14.164 10.781 -0.119 1 98.75 273 LEU A CA 1
ATOM 2271 C C . LEU A 1 273 ? 15.578 10.961 0.423 1 98.75 273 LEU A C 1
ATOM 2273 O O . LEU A 1 273 ? 15.828 10.703 1.603 1 98.75 273 LEU A O 1
ATOM 2277 N N . GLN A 1 274 ? 16.438 11.438 -0.488 1 98.69 274 GLN A N 1
ATOM 2278 C CA . GLN A 1 274 ? 17.781 11.852 -0.095 1 98.69 274 GLN A CA 1
ATOM 2279 C C . GLN A 1 274 ? 18.172 13.164 -0.762 1 98.69 274 GLN A C 1
ATOM 2281 O O . GLN A 1 274 ? 17.938 13.344 -1.961 1 98.69 274 GLN A O 1
ATOM 2286 N N . LYS A 1 275 ? 18.547 14.109 0.035 1 98.56 275 LYS A N 1
ATOM 2287 C CA . LYS A 1 275 ? 19.203 15.266 -0.549 1 98.56 275 LYS A CA 1
ATOM 2288 C C . LYS A 1 275 ? 20.578 14.883 -1.115 1 98.56 275 LYS A C 1
ATOM 2290 O O . LYS A 1 275 ? 21.391 14.266 -0.423 1 98.56 275 LYS A O 1
ATOM 2295 N N . PRO A 1 276 ? 20.844 15.164 -2.371 1 97.62 276 PRO A N 1
ATOM 2296 C CA . PRO A 1 276 ? 22.125 14.789 -2.953 1 97.62 276 PRO A CA 1
ATOM 2297 C C . PRO A 1 276 ? 23.312 15.406 -2.217 1 97.62 276 PRO A C 1
ATOM 2299 O O . PRO A 1 276 ? 23.188 16.484 -1.632 1 97.62 276 PRO A O 1
ATOM 2302 N N . TYR A 1 277 ? 24.422 14.695 -2.357 1 95.12 277 TYR A N 1
ATOM 2303 C CA . TYR A 1 277 ? 25.656 15.242 -1.822 1 95.12 277 TYR A CA 1
ATOM 2304 C C . TYR A 1 277 ? 26.141 16.422 -2.662 1 95.12 277 TYR A C 1
ATOM 2306 O O . TYR A 1 277 ? 25.859 16.484 -3.863 1 95.12 277 TYR A O 1
ATOM 2314 N N . THR A 1 278 ? 26.766 17.297 -2.092 1 85.81 278 THR A N 1
ATOM 2315 C CA . THR A 1 278 ? 27.375 18.391 -2.84 1 85.81 278 THR A CA 1
ATOM 2316 C C . THR A 1 278 ? 28.734 17.984 -3.398 1 85.81 278 THR A C 1
ATOM 2318 O O . THR A 1 278 ? 29.359 17.031 -2.902 1 85.81 278 THR A O 1
ATOM 2321 N N . SER A 1 279 ? 29.172 18.406 -4.684 1 68.81 279 SER A N 1
ATOM 2322 C CA . SER A 1 279 ? 30.484 18.125 -5.281 1 68.81 279 SER A CA 1
ATOM 2323 C C . SER A 1 279 ? 31.594 18.172 -4.238 1 68.81 279 SER A C 1
ATOM 2325 O O . SER A 1 279 ? 32.562 17.391 -4.312 1 68.81 279 SER A O 1
ATOM 2327 N N . ASP A 1 280 ? 31.672 19.031 -3.355 1 61 280 ASP A N 1
ATOM 2328 C CA . ASP A 1 280 ? 32.75 19.109 -2.354 1 61 280 ASP A CA 1
ATOM 2329 C C . ASP A 1 280 ? 32.625 17.969 -1.352 1 61 280 ASP A C 1
ATOM 2331 O O . ASP A 1 280 ? 33.656 17.484 -0.844 1 61 280 ASP A O 1
ATOM 2335 N N . ASP A 1 281 ? 31.641 17.438 -1.058 1 53.62 281 ASP A N 1
ATOM 2336 C CA . ASP A 1 281 ? 31.406 16.406 -0.051 1 53.62 281 ASP A CA 1
ATOM 2337 C C . ASP A 1 281 ? 31.672 15.008 -0.619 1 53.62 281 ASP A C 1
ATOM 2339 O O . ASP A 1 281 ? 31.922 14.062 0.132 1 53.62 281 ASP A O 1
ATOM 2343 N N . ALA A 1 282 ? 31.516 14.727 -1.77 1 50.78 282 ALA A N 1
ATOM 2344 C CA . ALA A 1 282 ? 31.734 13.422 -2.391 1 50.78 282 ALA A CA 1
ATOM 2345 C C . ALA A 1 282 ? 33.188 13.008 -2.285 1 50.78 282 ALA A C 1
ATOM 2347 O O . ALA A 1 282 ? 33.5 11.812 -2.213 1 50.78 282 ALA A O 1
ATOM 2348 N N . ILE A 1 283 ? 34.094 13.836 -2.375 1 47.28 283 ILE A N 1
ATOM 2349 C CA . ILE A 1 283 ? 35.5 13.523 -2.32 1 47.28 283 ILE A CA 1
ATOM 2350 C C . ILE A 1 283 ? 35.875 13.062 -0.914 1 47.28 283 ILE A C 1
ATOM 2352 O O . ILE A 1 283 ? 36.719 12.188 -0.748 1 47.28 283 ILE A O 1
ATOM 2356 N N . ASN A 1 284 ? 35.406 13.484 -0.022 1 39.25 284 ASN A N 1
ATOM 2357 C CA . ASN A 1 284 ? 35.938 13.133 1.295 1 39.25 284 ASN A CA 1
ATOM 2358 C C . ASN A 1 284 ? 35.406 11.773 1.757 1 39.25 284 ASN A C 1
ATOM 2360 O O . ASN A 1 284 ? 35.75 11.297 2.838 1 39.25 284 ASN A O 1
ATOM 2364 N N . LYS A 1 285 ? 34.344 11.258 1.362 1 44.25 285 LYS A N 1
ATOM 2365 C CA . LYS A 1 285 ? 33.938 9.945 1.853 1 44.25 285 LYS A CA 1
ATOM 2366 C C . LYS A 1 285 ? 34.812 8.844 1.258 1 44.25 285 LYS A C 1
ATOM 2368 O O . LYS A 1 285 ? 34.719 7.688 1.665 1 44.25 285 LYS A O 1
ATOM 2373 N N . HIS A 1 286 ? 35.375 8.969 0.086 1 34.56 286 HIS A N 1
ATOM 2374 C CA . HIS A 1 286 ? 36.344 8 -0.412 1 34.56 286 HIS A CA 1
ATOM 2375 C C . HIS A 1 286 ? 37.719 8.203 0.254 1 34.56 286 HIS A C 1
ATOM 2377 O O . HIS A 1 286 ? 38.719 7.594 -0.159 1 34.56 286 HIS A O 1
ATOM 2383 N N . ILE A 1 287 ? 37.875 9.227 1.078 1 26.36 287 ILE A N 1
ATOM 2384 C CA . ILE A 1 287 ? 39.156 9.133 1.771 1 26.36 287 ILE A CA 1
ATOM 2385 C C . ILE A 1 287 ? 38.938 8.469 3.131 1 26.36 287 ILE A C 1
ATOM 2387 O O . ILE A 1 287 ? 38.062 8.836 3.887 1 26.36 287 ILE A O 1
ATOM 2391 N N . MET B 1 1 ? -5.078 -23.781 -12.648 1 74.44 1 MET B N 1
ATOM 2392 C CA . MET B 1 1 ? -6.137 -23.031 -13.328 1 74.44 1 MET B CA 1
ATOM 2393 C C . MET B 1 1 ? -6.199 -23.406 -14.805 1 74.44 1 MET B C 1
ATOM 2395 O O . MET B 1 1 ? -5.184 -23.375 -15.5 1 74.44 1 MET B O 1
ATOM 2399 N N . GLU B 1 2 ? -7.383 -23.812 -15.258 1 72.44 2 GLU B N 1
ATOM 2400 C CA . GLU B 1 2 ? -7.473 -24.359 -16.609 1 72.44 2 GLU B CA 1
ATOM 2401 C C . GLU B 1 2 ? -8.469 -23.578 -17.453 1 72.44 2 GLU B C 1
ATOM 2403 O O . GLU B 1 2 ? -8.523 -23.75 -18.672 1 72.44 2 GLU B O 1
ATOM 2408 N N . LYS B 1 3 ? -9.141 -22.672 -16.812 1 78.69 3 LYS B N 1
ATOM 2409 C CA . LYS B 1 3 ? -10.148 -21.922 -17.562 1 78.69 3 LYS B CA 1
ATOM 2410 C C . LYS B 1 3 ? -9.633 -20.531 -17.922 1 78.69 3 LYS B C 1
ATOM 2412 O O . LYS B 1 3 ? -9.977 -19.547 -17.266 1 78.69 3 LYS B O 1
ATOM 2417 N N . VAL B 1 4 ? -9.07 -20.438 -19.094 1 82.94 4 VAL B N 1
ATOM 2418 C CA . VAL B 1 4 ? -8.32 -19.266 -19.5 1 82.94 4 VAL B CA 1
ATOM 2419 C C . VAL B 1 4 ? -9.273 -18.078 -19.672 1 82.94 4 VAL B C 1
ATOM 2421 O O . VAL B 1 4 ? -9.047 -17 -19.109 1 82.94 4 VAL B O 1
ATOM 2424 N N . ASN B 1 5 ? -10.352 -18.312 -20.375 1 81.56 5 ASN B N 1
ATOM 2425 C CA . ASN B 1 5 ? -11.273 -17.219 -20.688 1 81.56 5 ASN B CA 1
ATOM 2426 C C . ASN B 1 5 ? -11.953 -16.672 -19.422 1 81.56 5 ASN B C 1
ATOM 2428 O O . ASN B 1 5 ? -12.094 -15.469 -19.266 1 81.56 5 ASN B O 1
ATOM 2432 N N . GLU B 1 6 ? -12.312 -17.594 -18.594 1 82.75 6 GLU B N 1
ATOM 2433 C CA . GLU B 1 6 ? -12.93 -17.172 -17.328 1 82.75 6 GLU B CA 1
ATOM 2434 C C . GLU B 1 6 ? -11.945 -16.406 -16.453 1 82.75 6 GLU B C 1
ATOM 2436 O O . GLU B 1 6 ? -12.312 -15.414 -15.82 1 82.75 6 GLU B O 1
ATOM 2441 N N . TYR B 1 7 ? -10.789 -16.859 -16.5 1 83.38 7 TYR B N 1
ATOM 2442 C CA . TYR B 1 7 ? -9.742 -16.188 -15.727 1 83.38 7 TYR B CA 1
ATOM 2443 C C . TYR B 1 7 ? -9.5 -14.781 -16.234 1 83.38 7 TYR B C 1
ATOM 2445 O O . TYR B 1 7 ? -9.453 -13.828 -15.453 1 83.38 7 TYR B O 1
ATOM 2453 N N . LEU B 1 8 ? -9.406 -14.578 -17.484 1 82.81 8 LEU B N 1
ATOM 2454 C CA . LEU B 1 8 ? -9.141 -13.273 -18.094 1 82.81 8 LEU B CA 1
ATOM 2455 C C . LEU B 1 8 ? -10.25 -12.281 -17.766 1 82.81 8 LEU B C 1
ATOM 2457 O O . LEU B 1 8 ? -9.984 -11.109 -17.5 1 82.81 8 LEU B O 1
ATOM 2461 N N . ASN B 1 9 ? -11.375 -12.773 -17.672 1 79.38 9 ASN B N 1
ATOM 2462 C CA . ASN B 1 9 ? -12.516 -11.906 -17.406 1 79.38 9 ASN B CA 1
ATOM 2463 C C . ASN B 1 9 ? -12.609 -11.547 -15.93 1 79.38 9 ASN B C 1
ATOM 2465 O O . ASN B 1 9 ? -13.172 -10.508 -15.578 1 79.38 9 ASN B O 1
ATOM 2469 N N . ALA B 1 10 ? -11.977 -12.406 -15.18 1 75.44 10 ALA B N 1
ATOM 2470 C CA . ALA B 1 10 ? -12.172 -12.273 -13.734 1 75.44 10 ALA B CA 1
ATOM 2471 C C . ALA B 1 10 ? -10.945 -11.656 -13.07 1 75.44 10 ALA B C 1
ATOM 2473 O O . ALA B 1 10 ? -10.961 -11.367 -11.875 1 75.44 10 ALA B O 1
ATOM 2474 N N . SER B 1 11 ? -9.945 -11.328 -13.836 1 83 11 SER B N 1
ATOM 2475 C CA . SER B 1 11 ? -8.672 -10.945 -13.227 1 83 11 SER B CA 1
ATOM 2476 C C . SER B 1 11 ? -8.438 -9.438 -13.352 1 83 11 SER B C 1
ATOM 2478 O O . SER B 1 11 ? -7.297 -8.992 -13.477 1 83 11 SER B O 1
ATOM 2480 N N . LYS B 1 12 ? -9.492 -8.656 -13.328 1 86.88 12 LYS B N 1
ATOM 2481 C CA . LYS B 1 12 ? -9.383 -7.211 -13.508 1 86.88 12 LYS B CA 1
ATOM 2482 C C . LYS B 1 12 ? -8.602 -6.57 -12.367 1 86.88 12 LYS B C 1
ATOM 2484 O O . LYS B 1 12 ? -7.75 -5.707 -12.594 1 86.88 12 LYS B O 1
ATOM 2489 N N . PHE B 1 13 ? -8.914 -7.016 -11.172 1 91.5 13 PHE B N 1
ATOM 2490 C CA . PHE B 1 13 ? -8.234 -6.375 -10.055 1 91.5 13 PHE B CA 1
ATOM 2491 C C . PHE B 1 13 ? -6.766 -6.785 -10.008 1 91.5 13 PHE B C 1
ATOM 2493 O O . PHE B 1 13 ? -5.91 -6.004 -9.586 1 91.5 13 PHE B O 1
ATOM 2500 N N . GLN B 1 14 ? -6.457 -8.008 -10.484 1 94.25 14 GLN B N 1
ATOM 2501 C CA . GLN B 1 14 ? -5.059 -8.422 -10.547 1 94.25 14 GLN B CA 1
ATOM 2502 C C . GLN B 1 14 ? -4.273 -7.559 -11.531 1 94.25 14 GLN B C 1
ATOM 2504 O O . GLN B 1 14 ? -3.139 -7.16 -11.25 1 94.25 14 GLN B O 1
ATOM 2509 N N . TYR B 1 15 ? -4.898 -7.328 -12.672 1 95.44 15 TYR B N 1
ATOM 2510 C CA . TYR B 1 15 ? -4.281 -6.457 -13.672 1 95.44 15 TYR B CA 1
ATOM 2511 C C . TYR B 1 15 ? -4.051 -5.062 -13.102 1 95.44 15 TYR B C 1
ATOM 2513 O O . TYR B 1 15 ? -2.949 -4.516 -13.219 1 95.44 15 TYR B O 1
ATOM 2521 N N . ARG B 1 16 ? -5.07 -4.52 -12.414 1 95.94 16 ARG B N 1
ATOM 2522 C CA . ARG B 1 16 ? -4.977 -3.195 -11.812 1 95.94 16 ARG B CA 1
ATOM 2523 C C . ARG B 1 16 ? -3.852 -3.143 -10.781 1 95.94 16 ARG B C 1
ATOM 2525 O O . ARG B 1 16 ? -3.033 -2.221 -10.797 1 95.94 16 ARG B O 1
ATOM 2532 N N . ASP B 1 17 ? -3.867 -4.094 -9.914 1 97.69 17 ASP B N 1
ATOM 2533 C CA . ASP B 1 17 ? -2.85 -4.125 -8.867 1 97.69 17 ASP B CA 1
ATOM 2534 C C . ASP B 1 17 ? -1.448 -4.23 -9.469 1 97.69 17 ASP B C 1
ATOM 2536 O O . ASP B 1 17 ? -0.516 -3.57 -9 1 97.69 17 ASP B O 1
ATOM 2540 N N . THR B 1 18 ? -1.286 -5.09 -10.5 1 98.06 18 THR B N 1
ATOM 2541 C CA . THR B 1 18 ? 0.006 -5.266 -11.156 1 98.06 18 THR B CA 1
ATOM 2542 C C . THR B 1 18 ? 0.449 -3.975 -11.836 1 98.06 18 THR B C 1
ATOM 2544 O O . THR B 1 18 ? 1.609 -3.574 -11.727 1 98.06 18 THR B O 1
ATOM 2547 N N . LEU B 1 19 ? -0.484 -3.326 -12.5 1 97.38 19 LEU B N 1
ATOM 2548 C CA . LEU B 1 19 ? -0.178 -2.057 -13.148 1 97.38 19 LEU B CA 1
ATOM 2549 C C . LEU B 1 19 ? 0.359 -1.048 -12.141 1 97.38 19 LEU B C 1
ATOM 2551 O O . LEU B 1 19 ? 1.344 -0.356 -12.406 1 97.38 19 LEU B O 1
ATOM 2555 N N . GLU B 1 20 ? -0.264 -0.986 -11 1 96.81 20 GLU B N 1
ATOM 2556 C CA . GLU B 1 20 ? 0.148 -0.042 -9.969 1 96.81 20 GLU B CA 1
ATOM 2557 C C . GLU B 1 20 ? 1.566 -0.336 -9.484 1 96.81 20 GLU B C 1
ATOM 2559 O O . GLU B 1 20 ? 2.363 0.583 -9.281 1 96.81 20 GLU B O 1
ATOM 2564 N N . ILE B 1 21 ? 1.88 -1.608 -9.305 1 98 21 ILE B N 1
ATOM 2565 C CA . ILE B 1 21 ? 3.201 -1.988 -8.82 1 98 21 ILE B CA 1
ATOM 2566 C C . ILE B 1 21 ? 4.242 -1.746 -9.906 1 98 21 ILE B C 1
ATOM 2568 O O . ILE B 1 21 ? 5.344 -1.269 -9.625 1 98 21 ILE B O 1
ATOM 2572 N N . VAL B 1 22 ? 3.898 -2.064 -11.141 1 97.56 22 VAL B N 1
ATOM 2573 C CA . VAL B 1 22 ? 4.797 -1.863 -12.273 1 97.56 22 VAL B CA 1
ATOM 2574 C C . VAL B 1 22 ? 5.094 -0.375 -12.438 1 97.56 22 VAL B C 1
ATOM 2576 O O . VAL B 1 22 ? 6.227 0.007 -12.742 1 97.56 22 VAL B O 1
ATOM 2579 N N . GLU B 1 23 ? 4.117 0.458 -12.203 1 96.19 23 GLU B N 1
ATOM 2580 C CA . GLU B 1 23 ? 4.32 1.902 -12.266 1 96.19 23 GLU B CA 1
ATOM 2581 C C . GLU B 1 23 ? 5.195 2.387 -11.109 1 96.19 23 GLU B C 1
ATOM 2583 O O . GLU B 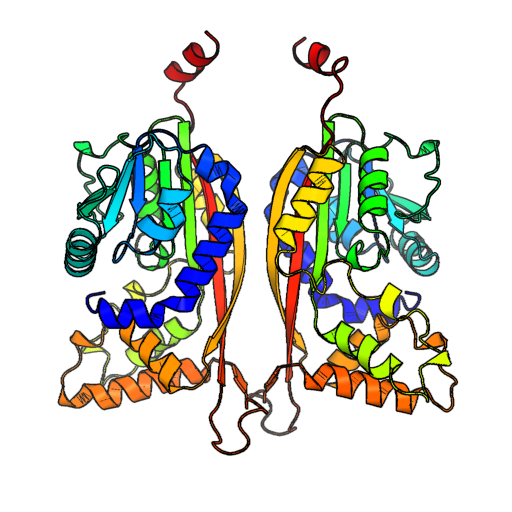1 23 ? 6.062 3.242 -11.297 1 96.19 23 GLU B O 1
ATOM 2588 N N . GLU B 1 24 ? 4.934 1.871 -9.969 1 97.25 24 GLU B N 1
ATOM 2589 C CA . GLU B 1 24 ? 5.703 2.23 -8.789 1 97.25 24 GLU B CA 1
ATOM 2590 C C . GLU B 1 24 ? 7.18 1.876 -8.961 1 97.25 24 GLU B C 1
ATOM 2592 O O . GLU B 1 24 ? 8.055 2.633 -8.539 1 97.25 24 GLU B O 1
ATOM 2597 N N . PHE B 1 25 ? 7.445 0.769 -9.641 1 97.81 25 PHE B N 1
ATOM 2598 C CA . PHE B 1 25 ? 8.812 0.281 -9.805 1 97.81 25 PHE B CA 1
ATOM 2599 C C . PHE B 1 25 ? 9.273 0.456 -11.25 1 97.81 25 PHE B C 1
ATOM 2601 O O . PHE B 1 25 ? 10.039 -0.364 -11.766 1 97.81 25 PHE B O 1
ATOM 2608 N N . ASP B 1 26 ? 8.75 1.438 -11.891 1 96.75 26 ASP B N 1
ATOM 2609 C CA . ASP B 1 26 ? 9.062 1.688 -13.289 1 96.75 26 ASP B CA 1
ATOM 2610 C C . ASP B 1 26 ? 10.57 1.863 -13.492 1 96.75 26 ASP B C 1
ATOM 2612 O O . ASP B 1 26 ? 11.141 1.319 -14.438 1 96.75 26 ASP B O 1
ATOM 2616 N N . LYS B 1 27 ? 11.242 2.637 -12.641 1 94.69 27 LYS B N 1
ATOM 2617 C CA . LYS B 1 27 ? 12.68 2.863 -12.742 1 94.69 27 LYS B CA 1
ATOM 2618 C C . LYS B 1 27 ? 13.445 1.55 -12.656 1 94.69 27 LYS B C 1
ATOM 2620 O O . LYS B 1 27 ? 14.367 1.312 -13.445 1 94.69 27 LYS B O 1
ATOM 2625 N N . GLU B 1 28 ? 13.07 0.72 -11.711 1 96.75 28 GLU B N 1
ATOM 2626 C CA . GLU B 1 28 ? 13.727 -0.572 -11.523 1 96.75 28 GLU B CA 1
ATOM 2627 C C . GLU B 1 28 ? 13.531 -1.469 -12.742 1 96.75 28 GLU B C 1
ATOM 2629 O O . GLU B 1 28 ? 14.477 -2.115 -13.203 1 96.75 28 GLU B O 1
ATOM 2634 N N . LEU B 1 29 ? 12.328 -1.501 -13.266 1 98.12 29 LEU B N 1
ATOM 2635 C CA . LEU B 1 29 ? 12.031 -2.33 -14.43 1 98.12 29 LEU B CA 1
ATOM 2636 C C . LEU B 1 29 ? 12.828 -1.873 -15.641 1 98.12 29 LEU B C 1
ATOM 2638 O O . LEU B 1 29 ? 13.32 -2.699 -16.422 1 98.12 29 LEU B O 1
ATOM 2642 N N . ARG B 1 30 ? 13 -0.641 -15.75 1 97.62 30 ARG B N 1
ATOM 2643 C CA . ARG B 1 30 ? 13.727 -0.076 -16.891 1 97.62 30 ARG B CA 1
ATOM 2644 C C . ARG B 1 30 ? 15.211 -0.395 -16.797 1 97.62 30 ARG B C 1
ATOM 2646 O O . ARG B 1 30 ? 15.945 -0.245 -17.781 1 97.62 30 ARG B O 1
ATOM 2653 N N . GLU B 1 31 ? 15.625 -0.83 -15.703 1 97.12 31 GLU B N 1
ATOM 2654 C CA . GLU B 1 31 ? 17.031 -1.18 -15.523 1 97.12 31 GLU B CA 1
ATOM 2655 C C . GLU B 1 31 ? 17.234 -2.688 -15.609 1 97.12 31 GLU B C 1
ATOM 2657 O O . GLU B 1 31 ? 18.359 -3.178 -15.422 1 97.12 31 GLU B O 1
ATOM 2662 N N . MET B 1 32 ? 16.188 -3.418 -15.906 1 97.88 32 MET B N 1
ATOM 2663 C CA . MET B 1 32 ? 16.281 -4.871 -16 1 97.88 32 MET B CA 1
ATOM 2664 C C . MET B 1 32 ? 16.766 -5.301 -17.375 1 97.88 32 MET B C 1
ATOM 2666 O O . MET B 1 32 ? 15.984 -5.785 -18.203 1 97.88 32 MET B O 1
ATOM 2670 N N . HIS B 1 33 ? 18.047 -5.223 -17.531 1 98.06 33 HIS B N 1
ATOM 2671 C CA . HIS B 1 33 ? 18.703 -5.621 -18.766 1 98.06 33 HIS B CA 1
ATOM 2672 C C . HIS B 1 33 ? 18.891 -7.133 -18.844 1 98.06 33 HIS B C 1
ATOM 2674 O O . HIS B 1 33 ? 18.844 -7.812 -17.812 1 98.06 33 HIS B O 1
ATOM 2680 N N . GLY B 1 34 ? 19.031 -7.652 -20 1 98.06 34 GLY B N 1
ATOM 2681 C CA . GLY B 1 34 ? 19.344 -9.062 -20.172 1 98.06 34 GLY B CA 1
ATOM 2682 C C . GLY B 1 34 ? 18.109 -9.953 -20.172 1 98.06 34 GLY B C 1
ATOM 2683 O O . GLY B 1 34 ? 17.062 -9.57 -20.672 1 98.06 34 GLY B O 1
ATOM 2684 N N . ARG B 1 35 ? 18.281 -11.172 -19.656 1 98.56 35 ARG B N 1
ATOM 2685 C CA . ARG B 1 35 ? 17.203 -12.156 -19.625 1 98.56 35 ARG B CA 1
ATOM 2686 C C . ARG B 1 35 ? 16.344 -11.984 -18.391 1 98.56 35 ARG B C 1
ATOM 2688 O O . ARG B 1 35 ? 16.859 -11.898 -17.266 1 98.56 35 ARG B O 1
ATOM 2695 N N . CYS B 1 36 ? 15.117 -11.883 -18.641 1 98.75 36 CYS B N 1
ATOM 2696 C CA . CYS B 1 36 ? 14.109 -11.805 -17.594 1 98.75 36 CYS B CA 1
ATOM 2697 C C . CYS B 1 36 ? 13.164 -13 -17.656 1 98.75 36 CYS B C 1
ATOM 2699 O O . CYS B 1 36 ? 12.906 -13.539 -18.734 1 98.75 36 CYS B O 1
ATOM 2701 N N . ILE B 1 37 ? 12.711 -13.461 -16.5 1 98.88 37 ILE B N 1
ATOM 2702 C CA . ILE B 1 37 ? 11.688 -14.5 -16.484 1 98.88 37 ILE B CA 1
ATOM 2703 C C . ILE B 1 37 ? 10.492 -14.039 -15.648 1 98.88 37 ILE B C 1
ATOM 2705 O O . ILE B 1 37 ? 10.672 -13.461 -14.578 1 98.88 37 ILE B O 1
ATOM 2709 N N . ASP B 1 38 ? 9.305 -14.188 -16.172 1 98.88 38 ASP B N 1
ATOM 2710 C CA . ASP B 1 38 ? 8.047 -13.914 -15.492 1 98.88 38 ASP B CA 1
ATOM 2711 C C . ASP B 1 38 ? 7.426 -15.195 -14.945 1 98.88 38 ASP B C 1
ATOM 2713 O O . ASP B 1 38 ? 6.773 -15.945 -15.68 1 98.88 38 ASP B O 1
ATOM 2717 N N . ILE B 1 39 ? 7.605 -15.438 -13.648 1 98.81 39 ILE B N 1
ATOM 2718 C CA . ILE B 1 39 ? 7.109 -16.641 -13 1 98.81 39 ILE B CA 1
ATOM 2719 C C . ILE B 1 39 ? 5.602 -16.531 -12.781 1 98.81 39 ILE B C 1
ATOM 2721 O O . ILE B 1 39 ? 5.137 -15.648 -12.055 1 98.81 39 ILE B O 1
ATOM 2725 N N . GLY B 1 40 ? 4.848 -17.453 -13.297 1 97.94 40 GLY B N 1
ATOM 2726 C CA . GLY B 1 40 ? 3.395 -17.375 -13.258 1 97.94 40 GLY B CA 1
ATOM 2727 C C . GLY B 1 40 ? 2.828 -16.359 -14.242 1 97.94 40 GLY B C 1
ATOM 2728 O O . GLY B 1 40 ? 2.014 -15.516 -13.875 1 97.94 40 GLY B O 1
ATOM 2729 N N . CYS B 1 41 ? 3.219 -16.516 -15.516 1 97.5 41 CYS B N 1
ATOM 2730 C CA . CYS B 1 41 ? 2.881 -15.508 -16.516 1 97.5 41 CYS B CA 1
ATOM 2731 C C . CYS B 1 41 ? 1.421 -15.617 -16.938 1 97.5 41 CYS B C 1
ATOM 2733 O O . CYS B 1 41 ? 0.881 -14.711 -17.562 1 97.5 41 CYS B O 1
ATOM 2735 N N . GLY B 1 42 ? 0.729 -16.719 -16.625 1 95.12 42 GLY B N 1
ATOM 2736 C CA . GLY B 1 42 ? -0.651 -16.906 -17.031 1 95.12 42 GLY B CA 1
ATOM 2737 C C . GLY B 1 42 ? -0.833 -16.859 -18.547 1 95.12 42 GLY B C 1
ATOM 2738 O O . GLY B 1 42 ? -0.06 -17.469 -19.281 1 95.12 42 GLY B O 1
ATOM 2739 N N . PRO B 1 43 ? -1.857 -16.25 -18.984 1 94.19 43 PRO B N 1
ATOM 2740 C CA . PRO B 1 43 ? -2.111 -16.203 -20.422 1 94.19 43 PRO B CA 1
ATOM 2741 C C . PRO B 1 43 ? -1.211 -15.195 -21.141 1 94.19 43 PRO B C 1
ATOM 2743 O O . PRO B 1 43 ? -1.381 -14.961 -22.344 1 94.19 43 PRO B O 1
ATOM 2746 N N . GLY B 1 44 ? -0.309 -14.57 -20.453 1 94.94 44 GLY B N 1
ATOM 2747 C CA . GLY B 1 44 ? 0.728 -13.766 -21.094 1 94.94 44 GLY B CA 1
ATOM 2748 C C . GLY B 1 44 ? 0.362 -12.297 -21.203 1 94.94 44 GLY B C 1
ATOM 2749 O O . GLY B 1 44 ? 1.183 -11.484 -21.625 1 94.94 44 GLY B O 1
ATOM 2750 N N . LEU B 1 45 ? -0.847 -11.93 -20.781 1 94.31 45 LEU B N 1
ATOM 2751 C CA . LEU B 1 45 ? -1.341 -10.57 -20.953 1 94.31 45 LEU B CA 1
ATOM 2752 C C . LEU B 1 45 ? -0.477 -9.578 -20.172 1 94.31 45 LEU B C 1
ATOM 2754 O O . LEU B 1 45 ? -0.011 -8.586 -20.734 1 94.31 45 LEU B O 1
ATOM 2758 N N . VAL B 1 46 ? -0.25 -9.797 -18.906 1 96.38 46 VAL B N 1
ATOM 2759 C CA . VAL B 1 46 ? 0.521 -8.906 -18.031 1 96.38 46 VAL B CA 1
ATOM 2760 C C . VAL B 1 46 ? 1.968 -8.844 -18.516 1 96.38 46 VAL B C 1
ATOM 2762 O O . VAL B 1 46 ? 2.541 -7.754 -18.625 1 96.38 46 VAL B O 1
ATOM 2765 N N . THR B 1 47 ? 2.518 -9.984 -18.875 1 97.56 47 THR B N 1
ATOM 2766 C CA . THR B 1 47 ? 3.883 -10.055 -19.375 1 97.56 47 THR B CA 1
ATOM 2767 C C . THR B 1 47 ? 4.062 -9.156 -20.594 1 97.56 47 THR B C 1
ATOM 2769 O O . THR B 1 47 ? 5.02 -8.383 -20.656 1 97.56 47 THR B O 1
ATOM 2772 N N . THR B 1 48 ? 3.139 -9.219 -21.469 1 96.69 48 THR B N 1
ATOM 2773 C CA . THR B 1 48 ? 3.27 -8.57 -22.766 1 96.69 48 THR B CA 1
ATOM 2774 C C . THR B 1 48 ? 2.877 -7.102 -22.688 1 96.69 48 THR B C 1
ATOM 2776 O O . THR B 1 48 ? 3.543 -6.242 -23.266 1 96.69 48 THR B O 1
ATOM 2779 N N . GLU B 1 49 ? 1.822 -6.82 -21.922 1 95.81 49 GLU B N 1
ATOM 2780 C CA . GLU B 1 49 ? 1.248 -5.48 -21.984 1 95.81 49 GLU B CA 1
ATOM 2781 C C . GLU B 1 49 ? 1.836 -4.574 -20.906 1 95.81 49 GLU B C 1
ATOM 2783 O O . GLU B 1 49 ? 1.911 -3.357 -21.078 1 95.81 49 GLU B O 1
ATOM 2788 N N . LEU B 1 50 ? 2.199 -5.125 -19.781 1 97.5 50 LEU B N 1
ATOM 2789 C CA . LEU B 1 50 ? 2.613 -4.281 -18.672 1 97.5 50 LEU B CA 1
ATOM 2790 C C . LEU B 1 50 ? 4.125 -4.352 -18.469 1 97.5 50 LEU B C 1
ATOM 2792 O O . LEU B 1 50 ? 4.77 -3.33 -18.219 1 97.5 50 LEU B O 1
ATOM 2796 N N . ILE B 1 51 ? 4.734 -5.523 -18.562 1 98.12 51 ILE B N 1
ATOM 2797 C CA . ILE B 1 51 ? 6.125 -5.723 -18.172 1 98.12 51 ILE B CA 1
ATOM 2798 C C . ILE B 1 51 ? 7.047 -5.434 -19.359 1 98.12 51 ILE B C 1
ATOM 2800 O O . ILE B 1 51 ? 7.926 -4.574 -19.266 1 98.12 51 ILE B O 1
ATOM 2804 N N . LEU B 1 52 ? 6.844 -6.043 -20.469 1 97.56 52 LEU B N 1
ATOM 2805 C CA . LEU B 1 52 ? 7.73 -6.023 -21.625 1 97.56 52 LEU B CA 1
ATOM 2806 C C . LEU B 1 52 ? 7.977 -4.594 -22.094 1 97.56 52 LEU B C 1
ATOM 2808 O O . LEU B 1 52 ? 9.125 -4.207 -22.344 1 97.56 52 LEU B O 1
ATOM 2812 N N . PRO B 1 53 ? 6.91 -3.758 -22.141 1 97 53 PRO B N 1
ATOM 2813 C CA . PRO B 1 53 ? 7.129 -2.4 -22.641 1 97 53 PRO B CA 1
ATOM 2814 C C . PRO B 1 53 ? 8.031 -1.57 -21.734 1 97 53 PRO B C 1
ATOM 2816 O O . PRO B 1 53 ? 8.539 -0.525 -22.141 1 97 53 PRO B O 1
ATOM 2819 N N . ARG B 1 54 ? 8.18 -1.959 -20.531 1 97.38 54 ARG B N 1
ATOM 2820 C CA . ARG B 1 54 ? 8.969 -1.181 -19.578 1 97.38 54 ARG B CA 1
ATOM 2821 C C . ARG B 1 54 ? 10.414 -1.663 -19.547 1 97.38 54 ARG B C 1
ATOM 2823 O O . ARG B 1 54 ? 11.289 -0.961 -19.031 1 97.38 54 ARG B O 1
ATOM 2830 N N . LEU B 1 55 ? 10.633 -2.869 -20 1 98.12 55 LEU B N 1
ATOM 2831 C CA . LEU B 1 55 ? 11.984 -3.404 -20.047 1 98.12 55 LEU B CA 1
ATOM 2832 C C . LEU B 1 55 ? 12.805 -2.719 -21.125 1 98.12 55 LEU B C 1
ATOM 2834 O O . LEU B 1 55 ? 12.258 -2.271 -22.141 1 98.12 55 LEU B O 1
ATOM 2838 N N . PRO B 1 56 ? 14.117 -2.672 -20.906 1 98.06 56 PRO B N 1
ATOM 2839 C CA . PRO B 1 56 ? 14.961 -2.184 -22 1 98.06 56 PRO B CA 1
ATOM 2840 C C . PRO B 1 56 ? 14.719 -2.93 -23.312 1 98.06 56 PRO B C 1
ATOM 2842 O O . PRO B 1 56 ? 14.414 -4.125 -23.297 1 98.06 56 PRO B O 1
ATOM 2845 N N . ARG B 1 57 ? 14.977 -2.295 -24.391 1 96.12 57 ARG B N 1
ATOM 2846 C CA . ARG B 1 57 ? 14.625 -2.799 -25.719 1 96.12 57 ARG B CA 1
ATOM 2847 C C . ARG B 1 57 ? 15.383 -4.086 -26.031 1 96.12 57 ARG B C 1
ATOM 2849 O O . ARG B 1 57 ? 14.883 -4.945 -26.766 1 96.12 57 ARG B O 1
ATOM 2856 N N . GLU B 1 58 ? 16.484 -4.203 -25.453 1 96.69 58 GLU B N 1
ATOM 2857 C CA . GLU B 1 58 ? 17.328 -5.352 -25.781 1 96.69 58 GLU B CA 1
ATOM 2858 C C . GLU B 1 58 ? 17.016 -6.535 -24.875 1 96.69 58 GLU B C 1
ATOM 2860 O O . GLU B 1 58 ? 17.5 -7.645 -25.094 1 96.69 58 GLU B O 1
ATOM 2865 N N . SER B 1 59 ? 16.219 -6.297 -23.859 1 97.69 59 SER B N 1
ATOM 2866 C CA . SER B 1 59 ? 15.922 -7.355 -22.891 1 97.69 59 SER B CA 1
ATOM 2867 C C . SER B 1 59 ? 14.977 -8.398 -23.484 1 97.69 59 SER B C 1
ATOM 2869 O O . SER B 1 59 ? 14.133 -8.062 -24.328 1 97.69 59 SER B O 1
ATOM 2871 N N . LEU B 1 60 ? 15.18 -9.641 -23.062 1 97.88 60 LEU B N 1
ATOM 2872 C CA . LEU B 1 60 ? 14.297 -10.758 -23.406 1 97.88 60 LEU B CA 1
ATOM 2873 C C . LEU B 1 60 ? 13.531 -11.242 -22.172 1 97.88 60 LEU B C 1
ATOM 2875 O O . LEU B 1 60 ? 14.07 -11.242 -21.062 1 97.88 60 LEU B O 1
ATOM 2879 N N . ILE B 1 61 ? 12.281 -11.664 -22.438 1 98.31 61 ILE B N 1
ATOM 2880 C CA . ILE B 1 61 ? 11.516 -12.141 -21.297 1 98.31 61 ILE B CA 1
ATOM 2881 C C . ILE B 1 61 ? 10.891 -13.492 -21.625 1 98.31 61 ILE B C 1
ATOM 2883 O O . ILE B 1 61 ? 10.344 -13.688 -22.703 1 98.31 61 ILE B O 1
ATOM 2887 N N . THR B 1 62 ? 11.094 -14.461 -20.734 1 98.31 62 THR B N 1
ATOM 2888 C CA . THR B 1 62 ? 10.453 -15.766 -20.781 1 98.31 62 THR B CA 1
ATOM 2889 C C . THR B 1 62 ? 9.289 -15.844 -19.797 1 98.31 62 THR B C 1
ATOM 2891 O O . THR B 1 62 ? 9.477 -15.664 -18.594 1 98.31 62 THR B O 1
ATOM 2894 N N . GLY B 1 63 ? 8.086 -16.031 -20.297 1 98.38 63 GLY B N 1
ATOM 2895 C CA . GLY B 1 63 ? 6.961 -16.312 -19.422 1 98.38 63 GLY B CA 1
ATOM 2896 C C . GLY B 1 63 ? 6.895 -17.766 -19 1 98.38 63 GLY B C 1
ATOM 2897 O O . GLY B 1 63 ? 6.875 -18.672 -19.844 1 98.38 63 GLY B O 1
ATOM 2898 N N . ALA B 1 64 ? 6.895 -18.016 -17.734 1 98.44 64 ALA B N 1
ATOM 2899 C CA . ALA B 1 64 ? 6.832 -19.391 -17.219 1 98.44 64 ALA B CA 1
ATOM 2900 C C . ALA B 1 64 ? 5.531 -19.641 -16.469 1 98.44 64 ALA B C 1
ATOM 2902 O O . ALA B 1 64 ? 5.07 -18.766 -15.719 1 98.44 64 ALA B O 1
ATOM 2903 N N . ASP B 1 65 ? 4.957 -20.766 -16.672 1 97.62 65 ASP B N 1
ATOM 2904 C CA . ASP B 1 65 ? 3.74 -21.156 -15.969 1 97.62 65 ASP B CA 1
ATOM 2905 C C . ASP B 1 65 ? 3.633 -22.672 -15.867 1 97.62 65 ASP B C 1
ATOM 2907 O O . ASP B 1 65 ? 4.176 -23.391 -16.703 1 97.62 65 ASP B O 1
ATOM 2911 N N . ILE B 1 66 ? 2.975 -23.109 -14.852 1 95.81 66 ILE B N 1
ATOM 2912 C CA . ILE B 1 66 ? 2.826 -24.547 -14.648 1 95.81 66 ILE B CA 1
ATOM 2913 C C . ILE B 1 66 ? 1.669 -25.078 -15.5 1 95.81 66 ILE B C 1
ATOM 2915 O O . ILE B 1 66 ? 1.602 -26.266 -15.797 1 95.81 66 ILE B O 1
ATOM 2919 N N . SER B 1 67 ? 0.721 -24.234 -15.844 1 93.5 67 SER B N 1
ATOM 2920 C CA . SER B 1 67 ? -0.457 -24.609 -16.609 1 93.5 67 SER B CA 1
ATOM 2921 C C . SER B 1 67 ? -0.165 -24.609 -18.109 1 93.5 67 SER B C 1
ATOM 2923 O O . SER B 1 67 ? 0.064 -23.547 -18.703 1 93.5 67 SER B O 1
ATOM 2925 N N . ASN B 1 68 ? -0.299 -25.734 -18.766 1 94.19 68 ASN B N 1
ATOM 2926 C CA . ASN B 1 68 ? -0.12 -25.828 -20.203 1 94.19 68 ASN B CA 1
ATOM 2927 C C . ASN B 1 68 ? -1.209 -25.062 -20.953 1 94.19 68 ASN B C 1
ATOM 2929 O O . ASN B 1 68 ? -0.953 -24.469 -22 1 94.19 68 ASN B O 1
ATOM 2933 N N . ALA B 1 69 ? -2.357 -25.109 -20.391 1 91.94 69 ALA B N 1
ATOM 2934 C CA . ALA B 1 69 ? -3.471 -24.406 -21.016 1 91.94 69 ALA B CA 1
ATOM 2935 C C . ALA B 1 69 ? -3.189 -22.906 -21.094 1 91.94 69 ALA B C 1
ATOM 2937 O O . ALA B 1 69 ? -3.436 -22.266 -22.125 1 91.94 69 ALA B O 1
ATOM 2938 N N . MET B 1 70 ? -2.654 -22.344 -20.047 1 93.31 70 MET B N 1
ATOM 2939 C CA . MET B 1 70 ? -2.281 -20.922 -20.016 1 93.31 70 MET B CA 1
ATOM 2940 C C . MET B 1 70 ? -1.189 -20.625 -21.031 1 93.31 70 MET B C 1
ATOM 2942 O O . MET B 1 70 ? -1.289 -19.672 -21.797 1 93.31 70 MET B O 1
ATOM 2946 N N . LEU B 1 71 ? -0.241 -21.516 -21.109 1 95.44 71 LEU B N 1
ATOM 2947 C CA . LEU B 1 71 ? 0.901 -21.297 -22 1 95.44 71 LEU B CA 1
ATOM 2948 C C . LEU B 1 71 ? 0.484 -21.406 -23.469 1 95.44 71 LEU B C 1
ATOM 2950 O O . LEU B 1 71 ? 1.002 -20.688 -24.312 1 95.44 71 LEU B O 1
ATOM 2954 N N . GLU B 1 72 ? -0.369 -22.328 -23.719 1 95.25 72 GLU B N 1
ATOM 2955 C CA . GLU B 1 72 ? -0.862 -22.469 -25.094 1 95.25 72 GLU B CA 1
ATOM 2956 C C . GLU B 1 72 ? -1.557 -21.188 -25.562 1 95.25 72 GLU B C 1
ATOM 2958 O O . GLU B 1 72 ? -1.36 -20.75 -26.688 1 95.25 72 GLU B O 1
ATOM 2963 N N . HIS B 1 73 ? -2.33 -20.688 -24.672 1 93.69 73 HIS B N 1
ATOM 2964 C CA . HIS B 1 73 ? -2.982 -19.422 -24.984 1 93.69 73 HIS B CA 1
ATOM 2965 C C . HIS B 1 73 ? -1.958 -18.312 -25.219 1 93.69 73 HIS B C 1
ATOM 2967 O O . HIS B 1 73 ? -2.07 -17.547 -26.172 1 93.69 73 HIS B O 1
ATOM 2973 N N . ALA B 1 74 ? -1.009 -18.203 -24.344 1 94.25 74 ALA B N 1
ATOM 2974 C CA . ALA B 1 74 ? 0.023 -17.188 -24.438 1 94.25 74 ALA B CA 1
ATOM 2975 C C . ALA B 1 74 ? 0.797 -17.297 -25.75 1 94.25 74 ALA B C 1
ATOM 2977 O O . ALA B 1 74 ? 1.01 -16.297 -26.453 1 94.25 74 ALA B O 1
ATOM 2978 N N . LYS B 1 75 ? 1.164 -18.5 -26.109 1 94.88 75 LYS B N 1
ATOM 2979 C CA . LYS B 1 75 ? 1.916 -18.75 -27.328 1 94.88 75 LYS B CA 1
ATOM 2980 C C . LYS B 1 75 ? 1.102 -18.375 -28.562 1 94.88 75 LYS B C 1
ATOM 2982 O O . LYS B 1 75 ? 1.629 -17.781 -29.5 1 94.88 75 LYS B O 1
ATOM 2987 N N . ARG B 1 76 ? -0.062 -18.719 -28.516 1 94 76 ARG B N 1
ATOM 2988 C CA . ARG B 1 76 ? -0.939 -18.438 -29.641 1 94 76 ARG B CA 1
ATOM 2989 C C . ARG B 1 76 ? -1.087 -16.938 -29.859 1 94 76 ARG B C 1
ATOM 2991 O O . ARG B 1 76 ? -1.128 -16.484 -31 1 94 76 ARG B O 1
ATOM 2998 N N . ASN B 1 77 ? -1.131 -16.188 -28.859 1 92.69 77 ASN B N 1
ATOM 2999 C CA . ASN B 1 77 ? -1.479 -14.781 -28.969 1 92.69 77 ASN B CA 1
ATOM 3000 C C . ASN B 1 77 ? -0.235 -13.906 -29.062 1 92.69 77 ASN B C 1
ATOM 3002 O O . ASN B 1 77 ? -0.3 -12.781 -29.578 1 92.69 77 ASN B O 1
ATOM 3006 N N . TYR B 1 78 ? 0.875 -14.422 -28.562 1 91.75 78 TYR B N 1
ATOM 3007 C CA . TYR B 1 78 ? 2.021 -13.531 -28.453 1 91.75 78 TYR B CA 1
ATOM 3008 C C . TYR B 1 78 ? 3.262 -14.156 -29.094 1 91.75 78 TYR B C 1
ATOM 3010 O O . TYR B 1 78 ? 4.383 -13.695 -28.844 1 91.75 78 TYR B O 1
ATOM 3018 N N . CYS B 1 79 ? 3.168 -15.07 -29.922 1 83.12 79 CYS B N 1
ATOM 3019 C CA . CYS B 1 79 ? 4.262 -15.812 -30.531 1 83.12 79 CYS B CA 1
ATOM 3020 C C . CYS B 1 79 ? 5.043 -14.945 -31.5 1 83.12 79 CYS B C 1
ATOM 3022 O O . CYS B 1 79 ? 6.203 -15.234 -31.812 1 83.12 79 CYS B O 1
ATOM 3024 N N . ASN B 1 80 ? 4.543 -13.859 -31.875 1 89.62 80 ASN B N 1
ATOM 3025 C CA . ASN B 1 80 ? 5.176 -13.07 -32.906 1 89.62 80 ASN B CA 1
ATOM 3026 C C . ASN B 1 80 ? 6.195 -12.086 -32.344 1 89.62 80 ASN B C 1
ATOM 3028 O O . ASN B 1 80 ? 6.945 -11.461 -33.094 1 89.62 80 ASN B O 1
ATOM 3032 N N . ASN B 1 81 ? 6.23 -11.938 -31.125 1 92.44 81 ASN B N 1
ATOM 3033 C CA . ASN B 1 81 ? 7.203 -11.055 -30.5 1 92.44 81 ASN B CA 1
ATOM 3034 C C . ASN B 1 81 ? 8.516 -11.773 -30.219 1 92.44 81 ASN B C 1
ATOM 3036 O O . ASN B 1 81 ? 8.57 -12.68 -29.375 1 92.44 81 ASN B O 1
ATOM 3040 N N . LEU B 1 82 ? 9.539 -11.383 -30.844 1 93.38 82 LEU B N 1
ATOM 3041 C CA . LEU B 1 82 ? 10.828 -12.062 -30.797 1 93.38 82 LEU B CA 1
ATOM 3042 C C . LEU B 1 82 ? 11.469 -11.922 -29.422 1 93.38 82 LEU B C 1
ATOM 3044 O O . LEU B 1 82 ? 12.414 -12.656 -29.094 1 93.38 82 LEU B O 1
ATOM 3048 N N . ARG B 1 83 ? 11 -11.008 -28.578 1 96.81 83 ARG B N 1
ATOM 3049 C CA . ARG B 1 83 ? 11.562 -10.797 -27.25 1 96.81 83 ARG B CA 1
ATOM 3050 C C . ARG B 1 83 ? 10.875 -11.695 -26.219 1 96.81 83 ARG B C 1
ATOM 3052 O O . ARG B 1 83 ? 11.258 -11.711 -25.047 1 96.81 83 ARG B O 1
ATOM 3059 N N . LEU B 1 84 ? 9.898 -12.414 -26.75 1 96.81 84 LEU B N 1
ATOM 3060 C CA . LEU B 1 84 ? 9.062 -13.18 -25.828 1 96.81 84 LEU B CA 1
ATOM 3061 C C . LEU B 1 84 ? 9.188 -14.68 -26.109 1 96.81 84 LEU B C 1
ATOM 3063 O O . LEU B 1 84 ? 9.203 -15.102 -27.266 1 96.81 84 LEU B O 1
ATOM 3067 N N . SER B 1 85 ? 9.359 -15.445 -25.094 1 96.88 85 SER B N 1
ATOM 3068 C CA . SER B 1 85 ? 9.281 -16.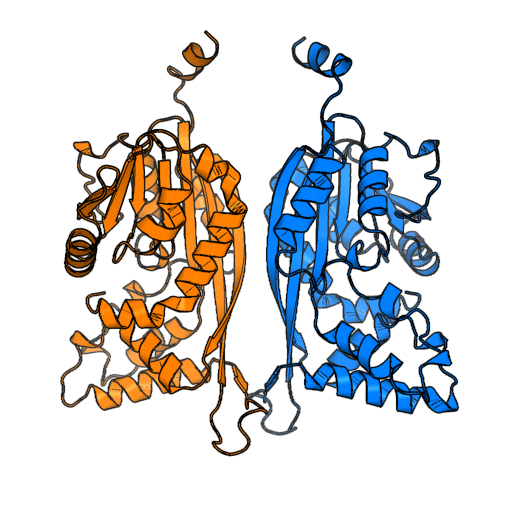906 -25.141 1 96.88 85 SER B CA 1
ATOM 3069 C C . SER B 1 85 ? 8.516 -17.453 -23.938 1 96.88 85 SER B C 1
ATOM 3071 O O . SER B 1 85 ? 8.203 -16.719 -23 1 96.88 85 SER B O 1
ATOM 3073 N N . PHE B 1 86 ? 8.102 -18.703 -24 1 97.25 86 PHE B N 1
ATOM 3074 C CA . PHE B 1 86 ? 7.297 -19.297 -22.938 1 97.25 86 PHE B CA 1
ATOM 3075 C C . PHE B 1 86 ? 7.871 -20.641 -22.516 1 97.25 86 PHE B C 1
ATOM 3077 O O . PHE B 1 86 ? 8.391 -21.391 -23.359 1 97.25 86 PHE B O 1
ATOM 3084 N N . LEU B 1 87 ? 7.75 -20.938 -21.25 1 96.94 87 LEU B N 1
ATOM 3085 C CA . LEU B 1 87 ? 8.367 -22.109 -20.656 1 96.94 87 LEU B CA 1
ATOM 3086 C C . LEU B 1 87 ? 7.426 -22.766 -19.641 1 96.94 87 LEU B C 1
ATOM 3088 O O . LEU B 1 87 ? 6.852 -22.078 -18.797 1 96.94 87 LEU B O 1
ATOM 3092 N N . HIS B 1 88 ? 7.219 -24.078 -19.844 1 97.75 88 HIS B N 1
ATOM 3093 C CA . HIS B 1 88 ? 6.531 -24.812 -18.797 1 97.75 88 HIS B CA 1
ATOM 3094 C C . HIS B 1 88 ? 7.441 -25.031 -17.594 1 97.75 88 HIS B C 1
ATOM 3096 O O . HIS B 1 88 ? 8.484 -25.672 -17.703 1 97.75 88 HIS B O 1
ATOM 3102 N N . LEU B 1 89 ? 7.047 -24.484 -16.469 1 97.81 89 LEU B N 1
ATOM 3103 C CA . LEU B 1 89 ? 7.91 -24.578 -15.289 1 97.81 89 LEU B CA 1
ATOM 3104 C C . LEU B 1 89 ? 7.082 -24.578 -14.008 1 97.81 89 LEU B C 1
ATOM 3106 O O . LEU B 1 89 ? 6.203 -23.734 -13.828 1 97.81 89 LEU B O 1
ATOM 3110 N N . ASP B 1 90 ? 7.324 -25.578 -13.18 1 97.38 90 ASP B N 1
ATOM 3111 C CA . ASP B 1 90 ? 6.875 -25.578 -11.789 1 97.38 90 ASP B CA 1
ATOM 3112 C C . ASP B 1 90 ? 7.922 -24.922 -10.883 1 97.38 90 ASP B C 1
ATOM 3114 O O . ASP B 1 90 ? 8.961 -25.531 -10.602 1 97.38 90 ASP B O 1
ATOM 3118 N N . ILE B 1 91 ? 7.656 -23.734 -10.367 1 97.94 91 ILE B N 1
ATOM 3119 C CA . ILE B 1 91 ? 8.648 -22.984 -9.625 1 97.94 91 ILE B CA 1
ATOM 3120 C C . ILE B 1 91 ? 8.883 -23.625 -8.258 1 97.94 91 ILE B C 1
ATOM 3122 O O . ILE B 1 91 ? 9.883 -23.344 -7.594 1 97.94 91 ILE B O 1
ATOM 3126 N N . GLU B 1 92 ? 8.023 -24.453 -7.82 1 96.19 92 GLU B N 1
ATOM 3127 C CA . GLU B 1 92 ? 8.203 -25.141 -6.539 1 96.19 92 GLU B CA 1
ATOM 3128 C C . GLU B 1 92 ? 8.758 -26.547 -6.727 1 96.19 92 GLU B C 1
ATOM 3130 O O . GLU B 1 92 ? 8.633 -27.391 -5.836 1 96.19 92 GLU B O 1
ATOM 3135 N N . THR B 1 93 ? 9.25 -26.875 -7.832 1 96.25 93 THR B N 1
ATOM 3136 C CA . THR B 1 93 ? 9.797 -28.188 -8.117 1 96.25 93 THR B CA 1
ATOM 3137 C C . THR B 1 93 ? 11.039 -28.453 -7.273 1 96.25 93 THR B C 1
ATOM 3139 O O . THR B 1 93 ? 11.789 -27.531 -6.953 1 96.25 93 THR B O 1
ATOM 3142 N N . LEU B 1 94 ? 11.297 -29.719 -6.992 1 94.88 94 LEU B N 1
ATOM 3143 C CA . LEU B 1 94 ? 12.492 -30.125 -6.254 1 94.88 94 LEU B CA 1
ATOM 3144 C C . LEU B 1 94 ? 13.711 -30.172 -7.172 1 94.88 94 LEU B C 1
ATOM 3146 O O . LEU B 1 94 ? 14.852 -30.141 -6.699 1 94.88 94 LEU B O 1
ATOM 3150 N N . ASN B 1 95 ? 13.398 -30.297 -8.461 1 94.12 95 ASN B N 1
ATOM 3151 C CA . ASN B 1 95 ? 14.477 -30.438 -9.422 1 94.12 95 ASN B CA 1
ATOM 3152 C C . ASN B 1 95 ? 14.398 -29.375 -10.516 1 94.12 95 ASN B C 1
ATOM 3154 O O . ASN B 1 95 ? 13.992 -29.672 -11.641 1 94.12 95 ASN B O 1
ATOM 3158 N N . LEU B 1 96 ? 14.867 -28.25 -10.227 1 95.81 96 LEU B N 1
ATOM 3159 C CA . LEU B 1 96 ? 14.938 -27.188 -11.234 1 95.81 96 LEU B CA 1
ATOM 3160 C C . LEU B 1 96 ? 15.836 -27.594 -12.391 1 95.81 96 LEU B C 1
ATOM 3162 O O . LEU B 1 96 ? 16.938 -28.094 -12.18 1 95.81 96 LEU B O 1
ATOM 3166 N N . PRO B 1 97 ? 15.367 -27.469 -13.594 1 96.06 97 PRO B N 1
ATOM 3167 C CA . PRO B 1 97 ? 16.219 -27.844 -14.734 1 96.06 97 PRO B CA 1
ATOM 3168 C C . PRO B 1 97 ? 17.578 -27.141 -14.703 1 96.06 97 PRO B C 1
ATOM 3170 O O . PRO B 1 97 ? 17.641 -25.922 -14.492 1 96.06 97 PRO B O 1
ATOM 3173 N N . GLU B 1 98 ? 18.578 -27.844 -14.977 1 96.94 98 GLU B N 1
ATOM 3174 C CA . GLU B 1 98 ? 19.938 -27.344 -14.891 1 96.94 98 GLU B CA 1
ATOM 3175 C C . GLU B 1 98 ? 20.156 -26.156 -15.828 1 96.94 98 GLU B C 1
ATOM 3177 O O . GLU B 1 98 ? 20.859 -25.203 -15.492 1 96.94 98 GLU B O 1
ATOM 3182 N N . GLU B 1 99 ? 19.516 -26.188 -16.906 1 97.19 99 GLU B N 1
ATOM 3183 C CA . GLU B 1 99 ? 19.719 -25.156 -17.922 1 97.19 99 GLU B CA 1
ATOM 3184 C C . GLU B 1 99 ? 19.109 -23.828 -17.5 1 97.19 99 GLU B C 1
ATOM 3186 O O . GLU B 1 99 ? 19.391 -22.781 -18.094 1 97.19 99 GLU B O 1
ATOM 3191 N N . GLN B 1 100 ? 18.25 -23.875 -16.484 1 98 100 GLN B N 1
ATOM 3192 C CA . GLN B 1 100 ? 17.594 -22.656 -16.016 1 98 100 GLN B CA 1
ATOM 3193 C C . GLN B 1 100 ? 18.391 -22.016 -14.883 1 98 100 GLN B C 1
ATOM 3195 O O . GLN B 1 100 ? 18.125 -20.859 -14.516 1 98 100 GLN B O 1
ATOM 3200 N N . ILE B 1 101 ? 19.328 -22.734 -14.344 1 98.25 101 ILE B N 1
ATOM 3201 C CA . ILE B 1 101 ? 20.078 -22.266 -13.18 1 98.25 101 ILE B CA 1
ATOM 3202 C C . ILE B 1 101 ? 20.984 -21.109 -13.594 1 98.25 101 ILE B C 1
ATOM 3204 O O . ILE B 1 101 ? 21.75 -21.219 -14.555 1 98.25 101 ILE B O 1
ATOM 3208 N N . GLU B 1 102 ? 20.875 -19.969 -12.898 1 98.19 102 GLU B N 1
ATOM 3209 C CA . GLU B 1 102 ? 21.656 -18.75 -13.109 1 98.19 102 GLU B CA 1
ATOM 3210 C C . GLU B 1 102 ? 21.594 -18.297 -14.562 1 98.19 102 GLU B C 1
ATOM 3212 O O . GLU B 1 102 ? 22.609 -17.906 -15.141 1 98.19 102 GLU B O 1
ATOM 3217 N N . LEU B 1 103 ? 20.469 -18.453 -15.133 1 98.44 103 LEU B N 1
ATOM 3218 C CA . LEU B 1 103 ? 20.281 -18.078 -16.531 1 98.44 103 LEU B CA 1
ATOM 3219 C C . LEU B 1 103 ? 19.766 -16.656 -16.641 1 98.44 103 LEU B C 1
ATOM 3221 O O . LEU B 1 103 ? 19.922 -16.016 -17.688 1 98.44 103 LEU B O 1
ATOM 3225 N N . TYR B 1 104 ? 19.188 -16.094 -15.57 1 98.81 104 TYR B N 1
ATOM 3226 C CA . TYR B 1 104 ? 18.422 -14.852 -15.695 1 98.81 104 TYR B CA 1
ATOM 3227 C C . TYR B 1 104 ? 19.078 -13.734 -14.883 1 98.81 104 TYR B C 1
ATOM 3229 O O . TYR B 1 104 ? 19.516 -13.953 -13.75 1 98.81 104 TYR B O 1
ATOM 3237 N N . GLU B 1 105 ? 19.109 -12.531 -15.438 1 98.75 105 GLU B N 1
ATOM 3238 C CA . GLU B 1 105 ? 19.5 -11.336 -14.703 1 98.75 105 GLU B CA 1
ATOM 3239 C C . GLU B 1 105 ? 18.359 -10.812 -13.844 1 98.75 105 GLU B C 1
ATOM 3241 O O . GLU B 1 105 ? 18.578 -10.195 -12.805 1 98.75 105 GLU B O 1
ATOM 3246 N N . ASN B 1 106 ? 17.156 -11.156 -14.32 1 98.81 106 ASN B N 1
ATOM 3247 C CA . ASN B 1 106 ? 15.992 -10.586 -13.633 1 98.81 106 ASN B CA 1
ATOM 3248 C C . ASN B 1 106 ? 14.836 -11.578 -13.555 1 98.81 106 ASN B C 1
ATOM 3250 O O . ASN B 1 106 ? 14.648 -12.383 -14.469 1 98.81 106 ASN B O 1
ATOM 3254 N N . VAL B 1 107 ? 14.094 -11.477 -12.469 1 98.94 107 VAL B N 1
ATOM 3255 C CA . VAL B 1 107 ? 12.883 -12.266 -12.273 1 98.94 107 VAL B CA 1
ATOM 3256 C C . VAL B 1 107 ? 11.727 -11.344 -11.875 1 98.94 107 VAL B C 1
ATOM 3258 O O . VAL B 1 107 ? 11.906 -10.43 -11.062 1 98.94 107 VAL B O 1
ATOM 3261 N N . VAL B 1 108 ? 10.602 -11.5 -12.516 1 98.94 108 VAL B N 1
ATOM 3262 C CA . VAL B 1 108 ? 9.367 -10.867 -12.055 1 98.94 108 VAL B CA 1
ATOM 3263 C C . VAL B 1 108 ? 8.305 -11.938 -11.805 1 98.94 108 VAL B C 1
ATOM 3265 O O . VAL B 1 108 ? 8.359 -13.023 -12.391 1 98.94 108 VAL B O 1
ATOM 3268 N N . SER B 1 109 ? 7.438 -11.719 -10.93 1 98.88 109 SER B N 1
ATOM 3269 C CA . SER B 1 109 ? 6.309 -12.602 -10.633 1 98.88 109 SER B CA 1
ATOM 3270 C C . SER B 1 109 ? 5.156 -11.828 -10 1 98.88 109 SER B C 1
ATOM 3272 O O . SER B 1 109 ? 5.328 -11.188 -8.961 1 98.88 109 SER B O 1
ATOM 3274 N N . PHE B 1 110 ? 4.035 -11.883 -10.609 1 98.44 110 PHE B N 1
ATOM 3275 C CA . PHE B 1 110 ? 2.875 -11.141 -10.125 1 98.44 110 PHE B CA 1
ATOM 3276 C C . PHE B 1 110 ? 1.663 -12.062 -10 1 98.44 110 PHE B C 1
ATOM 3278 O O . PHE B 1 110 ? 1.2 -12.625 -10.992 1 98.44 110 PHE B O 1
ATOM 3285 N N . TYR B 1 111 ? 1.147 -12.172 -8.727 1 96.69 111 TYR B N 1
ATOM 3286 C CA . TYR B 1 111 ? -0.055 -12.938 -8.406 1 96.69 111 TYR B CA 1
ATOM 3287 C C . TYR B 1 111 ? 0.127 -14.406 -8.75 1 96.69 111 TYR B C 1
ATOM 3289 O O . TYR B 1 111 ? -0.754 -15.023 -9.359 1 96.69 111 TYR B O 1
ATOM 3297 N N . CYS B 1 112 ? 1.232 -14.953 -8.359 1 96.94 112 CYS B N 1
ATOM 3298 C CA . CYS B 1 112 ? 1.509 -16.359 -8.664 1 96.94 112 CYS B CA 1
ATOM 3299 C C . CYS B 1 112 ? 1.889 -17.125 -7.398 1 96.94 112 CYS B C 1
ATOM 3301 O O . CYS B 1 112 ? 1.316 -18.172 -7.113 1 96.94 112 CYS B O 1
ATOM 3303 N N . LEU B 1 113 ? 2.699 -16.562 -6.543 1 97.81 113 LEU B N 1
ATOM 3304 C CA . LEU B 1 113 ? 3.393 -17.328 -5.512 1 97.81 113 LEU B CA 1
ATOM 3305 C C . LEU B 1 113 ? 2.443 -17.688 -4.371 1 97.81 113 LEU B C 1
ATOM 3307 O O . LEU B 1 113 ? 2.752 -18.547 -3.551 1 97.81 113 LEU B O 1
ATOM 3311 N N . HIS B 1 114 ? 1.263 -17.016 -4.277 1 96.12 114 HIS B N 1
ATOM 3312 C CA . HIS B 1 114 ? 0.287 -17.391 -3.262 1 96.12 114 HIS B CA 1
ATOM 3313 C C . HIS B 1 114 ? -0.349 -18.75 -3.58 1 96.12 114 HIS B C 1
ATOM 3315 O O . HIS B 1 114 ? -1.002 -19.344 -2.725 1 96.12 114 HIS B O 1
ATOM 3321 N N . TRP B 1 115 ? -0.09 -19.297 -4.723 1 93.12 115 TRP B N 1
ATOM 3322 C CA . TRP B 1 115 ? -0.6 -20.609 -5.102 1 93.12 115 TRP B CA 1
ATOM 3323 C C . TRP B 1 115 ? 0.405 -21.703 -4.754 1 93.12 115 TRP B C 1
ATOM 3325 O O . TRP B 1 115 ? 0.099 -22.891 -4.867 1 93.12 115 TRP B O 1
ATOM 3335 N N . CYS B 1 116 ? 1.633 -21.281 -4.391 1 93.5 116 CYS B N 1
ATOM 3336 C CA . CYS B 1 116 ? 2.658 -22.266 -4.023 1 93.5 116 CYS B CA 1
ATOM 3337 C C . CYS B 1 116 ? 2.439 -22.766 -2.604 1 93.5 116 CYS B C 1
ATOM 3339 O O . CYS B 1 116 ? 2.109 -22 -1.703 1 93.5 116 CYS B O 1
ATOM 3341 N N . GLN B 1 117 ? 2.607 -24.016 -2.414 1 88.56 117 GLN B N 1
ATOM 3342 C CA . GLN B 1 117 ? 2.477 -24.641 -1.101 1 88.56 117 GLN B CA 1
ATOM 3343 C C . GLN B 1 117 ? 3.764 -24.5 -0.294 1 88.56 117 GLN B C 1
ATOM 3345 O O . GLN B 1 117 ? 3.723 -24.266 0.917 1 88.56 117 GLN B O 1
ATOM 3350 N N . ASN B 1 118 ? 4.781 -24.75 -0.984 1 93.88 118 ASN B N 1
ATOM 3351 C CA . ASN B 1 118 ? 6.094 -24.547 -0.381 1 93.88 118 ASN B CA 1
ATOM 3352 C C . ASN B 1 118 ? 6.723 -23.234 -0.839 1 93.88 118 ASN B C 1
ATOM 3354 O O . ASN B 1 118 ? 7.574 -23.219 -1.729 1 93.88 118 ASN B O 1
ATOM 3358 N N . THR B 1 119 ? 6.352 -22.188 -0.152 1 94.94 119 THR B N 1
ATOM 3359 C CA . THR B 1 119 ? 6.762 -20.844 -0.526 1 94.94 119 THR B CA 1
ATOM 3360 C C . THR B 1 119 ? 8.281 -20.688 -0.431 1 94.94 119 THR B C 1
ATOM 3362 O O . THR B 1 119 ? 8.906 -20.078 -1.295 1 94.94 119 THR B O 1
ATOM 3365 N N . ARG B 1 120 ? 8.883 -21.266 0.606 1 96.94 120 ARG B N 1
ATOM 3366 C CA . ARG B 1 120 ? 10.336 -21.188 0.761 1 96.94 120 ARG B CA 1
ATOM 3367 C C . ARG B 1 120 ? 11.047 -21.797 -0.434 1 96.94 120 ARG B C 1
ATOM 3369 O O . ARG B 1 120 ? 11.984 -21.219 -0.98 1 96.94 120 ARG B O 1
ATOM 3376 N N . LEU B 1 121 ? 10.562 -22.969 -0.843 1 97.94 121 LEU B N 1
ATOM 3377 C CA . LEU B 1 121 ? 11.172 -23.656 -1.983 1 97.94 121 LEU B CA 1
ATOM 3378 C C . LEU B 1 121 ? 11.023 -22.812 -3.252 1 97.94 121 LEU B C 1
ATOM 3380 O O . LEU B 1 121 ? 11.938 -22.766 -4.074 1 97.94 121 LEU B O 1
ATOM 3384 N N . ALA B 1 122 ? 9.867 -22.203 -3.453 1 98.44 122 ALA B N 1
ATOM 3385 C CA . ALA B 1 122 ? 9.664 -21.344 -4.609 1 98.44 122 ALA B CA 1
ATOM 3386 C C . ALA B 1 122 ? 10.695 -20.219 -4.648 1 98.44 122 ALA B C 1
ATOM 3388 O O . ALA B 1 122 ? 11.32 -19.969 -5.684 1 98.44 122 ALA B O 1
ATOM 3389 N N . PHE B 1 123 ? 10.953 -19.562 -3.496 1 98.75 123 PHE B N 1
ATOM 3390 C CA . PHE B 1 123 ? 11.914 -18.469 -3.436 1 98.75 123 PHE B CA 1
ATOM 3391 C C . PHE B 1 123 ? 13.336 -18.984 -3.582 1 98.75 123 PHE B C 1
ATOM 3393 O O . PHE B 1 123 ? 14.188 -18.312 -4.168 1 98.75 123 PHE B O 1
ATOM 3400 N N . GLU B 1 124 ? 13.617 -20.172 -3.039 1 98.75 124 GLU B N 1
ATOM 3401 C CA . GLU B 1 124 ? 14.922 -20.797 -3.236 1 98.75 124 GLU B CA 1
ATOM 3402 C C . GLU B 1 124 ? 15.203 -21.031 -4.719 1 98.75 124 GLU B C 1
ATOM 3404 O O . GLU B 1 124 ? 16.312 -20.781 -5.191 1 98.75 124 GLU B O 1
ATOM 3409 N N . ASN B 1 125 ? 14.188 -21.531 -5.387 1 98.88 125 ASN B N 1
ATOM 3410 C CA . ASN B 1 125 ? 14.352 -21.781 -6.816 1 98.88 125 ASN B CA 1
ATOM 3411 C C . ASN B 1 125 ? 14.516 -20.469 -7.59 1 98.88 125 ASN B C 1
ATOM 3413 O O . ASN B 1 125 ? 15.281 -20.406 -8.555 1 98.88 125 ASN B O 1
ATOM 3417 N N . ILE B 1 126 ? 13.789 -19.406 -7.188 1 98.88 126 ILE B N 1
ATOM 3418 C CA . ILE B 1 126 ? 13.969 -18.109 -7.801 1 98.88 126 ILE B CA 1
ATOM 3419 C C . ILE B 1 126 ? 15.398 -17.625 -7.59 1 98.88 126 ILE B C 1
ATOM 3421 O O . ILE B 1 126 ? 16.016 -17.078 -8.508 1 98.88 126 ILE B O 1
ATOM 3425 N N . PHE B 1 127 ? 15.922 -17.828 -6.414 1 98.88 127 PHE B N 1
ATOM 3426 C CA . PHE B 1 127 ? 17.312 -17.5 -6.105 1 98.88 127 PHE B CA 1
ATOM 3427 C C . PHE B 1 127 ? 18.25 -18.234 -7.051 1 98.88 127 PHE B C 1
ATOM 3429 O O . PHE B 1 127 ? 19.219 -17.641 -7.559 1 98.88 127 PHE B O 1
ATOM 3436 N N . LYS B 1 128 ? 17.953 -19.484 -7.328 1 98.69 128 LYS B N 1
ATOM 3437 C CA . LYS B 1 128 ? 18.781 -20.312 -8.203 1 98.69 128 LYS B CA 1
ATOM 3438 C C . LYS B 1 128 ? 18.688 -19.844 -9.648 1 98.69 128 LYS B C 1
ATOM 3440 O O . LYS B 1 128 ? 19.656 -19.938 -10.406 1 98.69 128 LYS B O 1
ATOM 3445 N N . LEU B 1 129 ? 17.531 -19.391 -10.055 1 98.81 129 LEU B N 1
ATOM 3446 C CA . LEU B 1 129 ? 17.328 -18.922 -11.414 1 98.81 129 LEU B CA 1
ATOM 3447 C C . LEU B 1 129 ? 18.188 -17.688 -11.695 1 98.81 129 LEU B C 1
ATOM 3449 O O . LEU B 1 129 ? 18.656 -17.5 -12.82 1 98.81 129 LEU B O 1
ATOM 3453 N N . LEU B 1 130 ? 18.375 -16.875 -10.664 1 98.81 130 LEU B N 1
ATOM 3454 C CA . LEU B 1 130 ? 19.031 -15.578 -10.812 1 98.81 130 LEU B CA 1
ATOM 3455 C C . LEU B 1 130 ? 20.547 -15.75 -10.891 1 98.81 130 LEU B C 1
ATOM 3457 O O . LEU B 1 130 ? 21.125 -16.547 -10.148 1 98.81 130 LEU B O 1
ATOM 3461 N N . ARG B 1 131 ? 21.141 -15.008 -11.75 1 98.31 131 ARG B N 1
ATOM 3462 C CA . ARG B 1 131 ? 22.594 -14.82 -11.695 1 98.31 131 ARG B CA 1
ATOM 3463 C C . ARG B 1 131 ? 22.984 -13.984 -10.484 1 98.31 131 ARG B C 1
ATOM 3465 O O . ARG B 1 131 ? 22.172 -13.211 -9.969 1 98.31 131 ARG B O 1
ATOM 3472 N N . PRO B 1 132 ? 24.297 -14.18 -10.07 1 98.12 132 PRO B N 1
ATOM 3473 C CA . PRO B 1 132 ? 24.75 -13.25 -9.039 1 98.12 132 PRO B CA 1
ATOM 3474 C C . PRO B 1 132 ? 24.578 -11.789 -9.438 1 98.12 132 PRO B C 1
ATOM 3476 O O . PRO B 1 132 ? 24.891 -11.406 -10.562 1 98.12 132 PRO B O 1
ATOM 3479 N N . GLY B 1 133 ? 24.016 -11 -8.539 1 98 133 GLY B N 1
ATOM 3480 C CA . GLY B 1 133 ? 23.75 -9.602 -8.82 1 98 133 GLY B CA 1
ATOM 3481 C C . GLY B 1 133 ? 22.375 -9.367 -9.422 1 98 133 GLY B C 1
ATOM 3482 O O . GLY B 1 133 ? 21.938 -8.227 -9.547 1 98 133 GLY B O 1
ATOM 3483 N N . GLY B 1 134 ? 21.719 -10.484 -9.781 1 98.56 134 GLY B N 1
ATOM 3484 C CA . GLY B 1 134 ? 20.422 -10.383 -10.414 1 98.56 134 GLY B CA 1
ATOM 3485 C C . GLY B 1 134 ? 19.344 -9.859 -9.477 1 98.56 134 GLY B C 1
ATOM 3486 O O . GLY B 1 134 ? 19.516 -9.859 -8.258 1 98.56 134 GLY B O 1
ATOM 3487 N N . LYS B 1 135 ? 18.234 -9.375 -10.055 1 98.62 135 LYS B N 1
ATOM 3488 C CA . LYS B 1 135 ? 17.172 -8.727 -9.281 1 98.62 135 LYS B CA 1
ATOM 3489 C C . LYS B 1 135 ? 15.828 -9.414 -9.508 1 98.62 135 LYS B C 1
ATOM 3491 O O . LYS B 1 135 ? 15.625 -10.078 -10.523 1 98.62 135 LYS B O 1
ATOM 3496 N N . ALA B 1 136 ? 14.969 -9.273 -8.5 1 98.88 136 ALA B N 1
ATOM 3497 C CA . ALA B 1 136 ? 13.633 -9.844 -8.609 1 98.88 136 ALA B CA 1
ATOM 3498 C C . ALA B 1 136 ? 12.578 -8.891 -8.047 1 98.88 136 ALA B C 1
ATOM 3500 O O . ALA B 1 136 ? 12.789 -8.281 -6.996 1 98.88 136 ALA B O 1
ATOM 3501 N N . LEU B 1 137 ? 11.523 -8.648 -8.766 1 98.94 137 LEU B N 1
ATOM 3502 C CA . LEU B 1 137 ? 10.344 -7.926 -8.312 1 98.94 137 LEU B CA 1
ATOM 3503 C C . LEU B 1 137 ? 9.133 -8.852 -8.258 1 98.94 137 LEU B C 1
ATOM 3505 O O . LEU B 1 137 ? 8.703 -9.383 -9.281 1 98.94 137 LEU B O 1
ATOM 3509 N N . ILE B 1 138 ? 8.609 -9.008 -7.062 1 98.88 138 ILE B N 1
ATOM 3510 C CA . ILE B 1 138 ? 7.598 -10.039 -6.855 1 98.88 138 ILE B CA 1
ATOM 3511 C C . ILE B 1 138 ? 6.434 -9.469 -6.047 1 98.88 138 ILE B C 1
ATOM 3513 O O . ILE B 1 138 ? 6.648 -8.742 -5.074 1 98.88 138 ILE B O 1
ATOM 3517 N N . MET B 1 139 ? 5.203 -9.734 -6.453 1 98.81 139 MET B N 1
ATOM 3518 C CA . MET B 1 139 ? 3.982 -9.375 -5.738 1 98.81 139 MET B CA 1
ATOM 3519 C C . MET B 1 139 ? 3.002 -10.547 -5.723 1 98.81 139 MET B C 1
ATOM 3521 O O . MET B 1 139 ? 2.762 -11.172 -6.758 1 98.81 139 MET B O 1
ATOM 3525 N N . PHE B 1 140 ? 2.443 -10.867 -4.574 1 98.44 140 PHE B N 1
ATOM 3526 C CA . PHE B 1 140 ? 1.484 -11.961 -4.5 1 98.44 140 PHE B CA 1
ATOM 3527 C C . PHE B 1 140 ? 0.538 -11.773 -3.32 1 98.44 140 PHE B C 1
ATOM 3529 O O . PHE B 1 140 ? 0.771 -10.914 -2.461 1 98.44 140 PHE B O 1
ATOM 3536 N N . LEU B 1 141 ? -0.541 -12.484 -3.344 1 97.69 141 LEU B N 1
ATOM 3537 C CA . LEU B 1 141 ? -1.596 -12.383 -2.342 1 97.69 141 LEU B CA 1
ATOM 3538 C C . LEU B 1 141 ? -1.16 -13.016 -1.023 1 97.69 141 LEU B C 1
ATOM 3540 O O . LEU B 1 141 ? -0.738 -14.172 -0.996 1 97.69 141 LEU B O 1
ATOM 3544 N N . ALA B 1 142 ? -1.258 -12.25 0.076 1 97.69 142 ALA B N 1
ATOM 3545 C CA . ALA B 1 142 ? -0.932 -12.758 1.406 1 97.69 142 ALA B CA 1
ATOM 3546 C C . ALA B 1 142 ? -2.189 -13.211 2.145 1 97.69 142 ALA B C 1
ATOM 3548 O O . ALA B 1 142 ? -2.152 -14.172 2.914 1 97.69 142 ALA B O 1
ATOM 3549 N N . TYR B 1 143 ? -3.229 -12.477 1.861 1 97.44 143 TYR B N 1
ATOM 3550 C CA . TYR B 1 143 ? -4.434 -12.742 2.643 1 97.44 143 TYR B CA 1
ATOM 3551 C C . TYR B 1 143 ? -5.684 -12.344 1.866 1 97.44 143 TYR B C 1
ATOM 3553 O O . TYR B 1 143 ? -5.719 -11.289 1.229 1 97.44 143 TYR B O 1
ATOM 3561 N N . ASN B 1 144 ? -6.664 -13.141 1.906 1 96.94 144 ASN B N 1
ATOM 3562 C CA . ASN B 1 144 ? -8.047 -12.922 1.487 1 96.94 144 ASN B CA 1
ATOM 3563 C C . ASN B 1 144 ? -9 -13.891 2.178 1 96.94 144 ASN B C 1
ATOM 3565 O O . ASN B 1 144 ? -8.82 -15.109 2.098 1 96.94 144 ASN B O 1
ATOM 3569 N N . ASP B 1 145 ? -9.977 -13.406 2.793 1 95.31 145 ASP B N 1
ATOM 3570 C CA . ASP B 1 145 ? -10.82 -14.258 3.631 1 95.31 145 ASP B CA 1
ATOM 3571 C C . ASP B 1 145 ? -11.695 -15.172 2.777 1 95.31 145 ASP B C 1
ATOM 3573 O O . ASP B 1 145 ? -12.344 -16.078 3.299 1 95.31 145 ASP B O 1
ATOM 3577 N N . GLY B 1 146 ? -11.703 -14.945 1.454 1 94.69 146 GLY B N 1
ATOM 3578 C CA . GLY B 1 146 ? -12.375 -15.883 0.57 1 94.69 146 GLY B CA 1
ATOM 3579 C C . GLY B 1 146 ? -11.836 -17.297 0.683 1 94.69 146 GLY B C 1
ATOM 3580 O O . GLY B 1 146 ? -12.57 -18.266 0.494 1 94.69 146 GLY B O 1
ATOM 3581 N N . PHE B 1 147 ? -10.594 -17.406 1 1 95.31 147 PHE B N 1
ATOM 3582 C CA . PHE B 1 147 ? -9.961 -18.719 1.112 1 95.31 147 PHE B CA 1
ATOM 3583 C C . PHE B 1 147 ? -10.492 -19.484 2.32 1 95.31 147 PHE B C 1
ATOM 3585 O O . PHE B 1 147 ? -10.406 -20.703 2.379 1 95.31 147 PHE B O 1
ATOM 3592 N N . ASP B 1 148 ? -11.055 -18.766 3.311 1 95 148 ASP B N 1
ATOM 3593 C CA . ASP B 1 148 ? -11.633 -19.422 4.477 1 95 148 ASP B CA 1
ATOM 3594 C C . ASP B 1 148 ? -12.812 -20.312 4.078 1 95 148 ASP B C 1
ATOM 3596 O O . ASP B 1 148 ? -13.148 -21.266 4.781 1 95 148 ASP B O 1
ATOM 3600 N N . ALA B 1 149 ? -13.453 -19.938 2.996 1 95.31 149 ALA B N 1
ATOM 3601 C CA . ALA B 1 149 ? -14.57 -20.75 2.49 1 95.31 149 ALA B CA 1
ATOM 3602 C C . ALA B 1 149 ? -14.125 -22.172 2.188 1 95.31 149 ALA B C 1
ATOM 3604 O O . ALA B 1 149 ? -14.875 -23.125 2.426 1 95.31 149 ALA B O 1
ATOM 3605 N N . TYR B 1 150 ? -12.883 -22.328 1.598 1 94.75 150 TYR B N 1
ATOM 3606 C CA . TYR B 1 150 ? -12.367 -23.656 1.306 1 94.75 150 TYR B CA 1
ATOM 3607 C C . TYR B 1 150 ? -12.273 -24.5 2.574 1 94.75 150 TYR B C 1
ATOM 3609 O O . TYR B 1 150 ? -12.656 -25.672 2.578 1 94.75 150 TYR B O 1
ATOM 3617 N N . VAL B 1 151 ? -11.859 -23.875 3.654 1 93.06 151 VAL B N 1
ATOM 3618 C CA . VAL B 1 151 ? -11.68 -24.562 4.93 1 93.06 151 VAL B CA 1
ATOM 3619 C C . VAL B 1 151 ? -13.047 -24.969 5.488 1 93.06 151 VAL B C 1
ATOM 3621 O O . VAL B 1 151 ? -13.227 -26.109 5.918 1 93.06 151 VAL B O 1
ATOM 3624 N N . ARG B 1 152 ? -13.938 -24.094 5.402 1 93.88 152 ARG B N 1
ATOM 3625 C CA . ARG B 1 152 ? -15.258 -24.344 5.965 1 93.88 152 ARG B CA 1
ATOM 3626 C C . ARG B 1 152 ? -16 -25.406 5.172 1 93.88 152 ARG B C 1
ATOM 3628 O O . ARG B 1 152 ? -16.641 -26.281 5.75 1 93.88 152 ARG B O 1
ATOM 36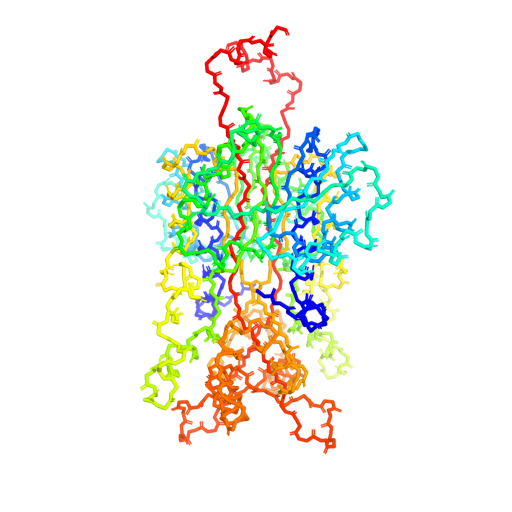35 N N . ILE B 1 153 ? -15.906 -25.344 3.885 1 94.56 153 ILE B N 1
ATOM 3636 C CA . ILE B 1 153 ? -16.594 -26.312 3.041 1 94.56 153 ILE B CA 1
ATOM 3637 C C . ILE B 1 153 ? -15.961 -27.688 3.197 1 94.56 153 ILE B C 1
ATOM 3639 O O . ILE B 1 153 ? -16.656 -28.703 3.139 1 94.56 153 ILE B O 1
ATOM 3643 N N . HIS B 1 154 ? -14.664 -27.688 3.383 1 93.62 154 HIS B N 1
ATOM 3644 C CA . HIS B 1 154 ? -13.953 -28.953 3.613 1 93.62 154 HIS B CA 1
ATOM 3645 C C . HIS B 1 154 ? -14.508 -29.672 4.832 1 93.62 154 HIS B C 1
ATOM 3647 O O . HIS B 1 154 ? -14.453 -30.906 4.906 1 93.62 154 HIS B O 1
ATOM 3653 N N . GLU B 1 155 ? -15.07 -28.953 5.758 1 92.06 155 GLU B N 1
ATOM 3654 C CA . GLU B 1 155 ? -15.641 -29.547 6.961 1 92.06 155 GLU B CA 1
ATOM 3655 C C . GLU B 1 155 ? -17.016 -30.141 6.684 1 92.06 155 GLU B C 1
ATOM 3657 O O . GLU B 1 155 ? -17.547 -30.875 7.516 1 92.06 155 GLU B O 1
ATOM 3662 N N . ASN B 1 156 ? -17.594 -29.828 5.582 1 90.88 156 ASN B N 1
ATOM 3663 C CA . ASN B 1 156 ? -18.844 -30.422 5.152 1 90.88 156 ASN B CA 1
ATOM 3664 C C . ASN B 1 156 ? -18.641 -31.844 4.602 1 90.88 156 ASN B C 1
ATOM 3666 O O . ASN B 1 156 ? -17.969 -32 3.576 1 90.88 156 ASN B O 1
ATOM 3670 N N . PRO B 1 157 ? -19.172 -32.875 5.164 1 91.12 157 PRO B N 1
ATOM 3671 C CA . PRO B 1 157 ? -18.938 -34.281 4.746 1 91.12 157 PRO B CA 1
ATOM 3672 C C . PRO B 1 157 ? -19.312 -34.531 3.285 1 91.12 157 PRO B C 1
ATOM 3674 O O . PRO B 1 157 ? -18.734 -35.375 2.633 1 91.12 157 PRO B O 1
ATOM 3677 N N . ARG B 1 158 ? -20.234 -33.719 2.816 1 91.38 158 ARG B N 1
ATOM 3678 C CA . ARG B 1 158 ? -20.703 -33.906 1.449 1 91.38 158 ARG B CA 1
ATOM 3679 C C . ARG B 1 158 ? -19.609 -33.531 0.439 1 91.38 158 ARG B C 1
ATOM 3681 O O . ARG B 1 158 ? -19.562 -34.125 -0.644 1 91.38 158 ARG B O 1
ATOM 3688 N N . PHE B 1 159 ? -18.734 -32.656 0.794 1 94.5 159 PHE B N 1
ATOM 3689 C CA . PHE B 1 159 ? -17.797 -32.156 -0.189 1 94.5 159 PHE B CA 1
ATOM 3690 C C . PHE B 1 159 ? -16.359 -32.469 0.219 1 94.5 159 PHE B C 1
ATOM 3692 O O . PHE B 1 159 ? -15.43 -32.312 -0.578 1 94.5 159 PHE B O 1
ATOM 3699 N N . GLN B 1 160 ? -16.141 -32.969 1.372 1 94.31 160 GLN B N 1
ATOM 3700 C CA . GLN B 1 160 ? -14.82 -33.25 1.938 1 94.31 160 GLN B CA 1
ATOM 3701 C C . GLN B 1 160 ? -13.992 -34.125 1.019 1 94.31 160 GLN B C 1
ATOM 3703 O O . GLN B 1 160 ? -12.805 -33.875 0.813 1 94.31 160 GLN B O 1
ATOM 3708 N N . GLN B 1 161 ? -14.617 -35.125 0.492 1 93.75 161 GLN B N 1
ATOM 3709 C CA . GLN B 1 161 ? -13.906 -36.094 -0.305 1 93.75 161 GLN B CA 1
ATOM 3710 C C . GLN B 1 161 ? -13.328 -35.469 -1.571 1 93.75 161 GLN B C 1
ATOM 3712 O O . GLN B 1 161 ? -12.336 -35.969 -2.117 1 93.75 161 GLN B O 1
ATOM 3717 N N . TYR B 1 162 ? -13.906 -34.375 -2.018 1 94.38 162 TYR B N 1
ATOM 3718 C CA . TYR B 1 162 ? -13.469 -33.75 -3.262 1 94.38 162 TYR B CA 1
ATOM 3719 C C . TYR B 1 162 ? -12.453 -32.625 -2.988 1 94.38 162 TYR B C 1
ATOM 3721 O O . TYR B 1 162 ? -11.914 -32.031 -3.92 1 94.38 162 TYR B O 1
ATOM 3729 N N . MET B 1 163 ? -12.203 -32.312 -1.658 1 94.81 163 MET B N 1
ATOM 3730 C CA . MET B 1 163 ? -11.359 -31.188 -1.266 1 94.81 163 MET B CA 1
ATOM 3731 C C . MET B 1 163 ? -10.359 -31.594 -0.19 1 94.81 163 MET B C 1
ATOM 3733 O O . MET B 1 163 ? -10.102 -30.844 0.745 1 94.81 163 MET B O 1
ATOM 3737 N N . GLN B 1 164 ? -9.875 -32.781 -0.247 1 90.88 164 GLN B N 1
ATOM 3738 C CA . GLN B 1 164 ? -9 -33.344 0.787 1 90.88 164 GLN B CA 1
ATOM 3739 C C . GLN B 1 164 ? -7.711 -32.531 0.899 1 90.88 164 GLN B C 1
ATOM 3741 O O . GLN B 1 164 ? -7.109 -32.469 1.973 1 90.88 164 GLN B O 1
ATOM 3746 N N . ASP B 1 165 ? -7.363 -31.875 -0.193 1 90.69 165 ASP B N 1
ATOM 3747 C CA . ASP B 1 165 ? -6.129 -31.094 -0.199 1 90.69 165 ASP B CA 1
ATOM 3748 C C . ASP B 1 165 ? -6.426 -29.594 -0.154 1 90.69 165 ASP B C 1
ATOM 3750 O O . ASP B 1 165 ? -5.66 -28.797 -0.693 1 90.69 165 ASP B O 1
ATOM 3754 N N . ALA B 1 166 ? -7.543 -29.219 0.455 1 90.75 166 ALA B N 1
ATOM 3755 C CA . ALA B 1 166 ? -7.98 -27.828 0.482 1 90.75 166 ALA B CA 1
ATOM 3756 C C . ALA B 1 166 ? -6.895 -26.922 1.051 1 90.75 166 ALA B C 1
ATOM 3758 O O . ALA B 1 166 ? -6.711 -25.781 0.586 1 90.75 166 ALA B O 1
ATOM 3759 N N . HIS B 1 167 ? -6.164 -27.375 2.006 1 89.44 167 HIS B N 1
ATOM 3760 C CA . HIS B 1 167 ? -5.145 -26.578 2.676 1 89.44 167 HIS B CA 1
ATOM 3761 C C . HIS B 1 167 ? -4.023 -26.203 1.715 1 89.44 167 HIS B C 1
ATOM 3763 O O . HIS B 1 167 ? -3.314 -25.219 1.939 1 89.44 167 HIS B O 1
ATOM 3769 N N . LYS B 1 168 ? -3.877 -26.969 0.625 1 89.38 168 LYS B N 1
ATOM 3770 C CA . LYS B 1 168 ? -2.826 -26.719 -0.358 1 89.38 168 LYS B CA 1
ATOM 3771 C C . LYS B 1 168 ? -3.115 -25.453 -1.164 1 89.38 168 LYS B C 1
ATOM 3773 O O . LYS B 1 168 ? -2.23 -24.938 -1.848 1 89.38 168 LYS B O 1
ATOM 3778 N N . TYR B 1 169 ? -4.324 -24.984 -1.02 1 90.5 169 TYR B N 1
ATOM 3779 C CA . TYR B 1 169 ? -4.707 -23.875 -1.88 1 90.5 169 TYR B CA 1
ATOM 3780 C C . TYR B 1 169 ? -4.941 -22.609 -1.063 1 90.5 169 TYR B C 1
ATOM 3782 O O . TYR B 1 169 ? -5.492 -21.625 -1.568 1 90.5 169 TYR B O 1
ATOM 3790 N N . ILE B 1 170 ? -4.551 -22.641 0.211 1 93.62 170 ILE B N 1
ATOM 3791 C CA . ILE B 1 170 ? -4.555 -21.469 1.076 1 93.62 170 ILE B CA 1
ATOM 3792 C C . ILE B 1 170 ? -3.182 -20.797 1.047 1 93.62 170 ILE B C 1
ATOM 3794 O O . ILE B 1 170 ? -2.158 -21.469 1.227 1 93.62 170 ILE B O 1
ATOM 3798 N N . PRO B 1 171 ? -3.174 -19.484 0.765 1 94.69 171 PRO B N 1
ATOM 3799 C CA . PRO B 1 171 ? -1.873 -18.812 0.725 1 94.69 171 PRO B CA 1
ATOM 3800 C C . PRO B 1 171 ? -1.043 -19.062 1.982 1 94.69 171 PRO B C 1
ATOM 3802 O O . PRO B 1 171 ? -1.586 -19.078 3.09 1 94.69 171 PRO B O 1
ATOM 3805 N N . TYR B 1 172 ? 0.23 -19.203 1.813 1 95.44 172 TYR B N 1
ATOM 3806 C CA . TYR B 1 172 ? 1.169 -19.562 2.875 1 95.44 172 TYR B CA 1
ATOM 3807 C C . TYR B 1 172 ? 1.062 -18.578 4.039 1 95.44 172 TYR B C 1
ATOM 3809 O O . TYR B 1 172 ? 1.115 -18.984 5.203 1 95.44 172 TYR B O 1
ATOM 3817 N N . PHE B 1 173 ? 0.819 -17.328 3.785 1 97 173 PHE B N 1
ATOM 3818 C CA . PHE B 1 173 ? 0.872 -16.281 4.809 1 97 173 PHE B CA 1
ATOM 3819 C C . PHE B 1 173 ? -0.526 -15.961 5.324 1 97 173 PHE B C 1
ATOM 3821 O O . PHE B 1 173 ? -0.705 -15.023 6.098 1 97 173 PHE B O 1
ATOM 3828 N N . HIS B 1 174 ? -1.48 -16.719 4.949 1 96.38 174 HIS B N 1
ATOM 3829 C CA . HIS B 1 174 ? -2.883 -16.391 5.18 1 96.38 174 HIS B CA 1
ATOM 3830 C C . HIS B 1 174 ? -3.172 -16.234 6.668 1 96.38 174 HIS B C 1
ATOM 3832 O O . HIS B 1 174 ? -3.957 -15.359 7.059 1 96.38 174 HIS B O 1
ATOM 3838 N N . TYR B 1 175 ? -2.555 -16.984 7.465 1 94.06 175 TYR B N 1
ATOM 3839 C CA . TYR B 1 175 ? -2.848 -16.938 8.891 1 94.06 175 TYR B CA 1
ATOM 3840 C C . TYR B 1 175 ? -1.701 -16.297 9.664 1 94.06 175 TYR B C 1
ATOM 3842 O O . TYR B 1 175 ? -1.656 -16.375 10.898 1 94.06 175 TYR B O 1
ATOM 3850 N N . CYS B 1 176 ? -0.78 -15.758 8.953 1 94.5 176 CYS B N 1
ATOM 3851 C CA . CYS B 1 176 ? 0.384 -15.148 9.594 1 94.5 176 CYS B CA 1
ATOM 3852 C C . CYS B 1 176 ? 0.062 -13.75 10.094 1 94.5 176 CYS B C 1
ATOM 3854 O O . CYS B 1 176 ? -0.441 -12.914 9.344 1 94.5 176 CYS B O 1
ATOM 3856 N N . ASN B 1 177 ? 0.338 -13.43 11.344 1 91.75 177 ASN B N 1
ATOM 3857 C CA . ASN B 1 177 ? 0.073 -12.125 11.93 1 91.75 177 ASN B CA 1
ATOM 3858 C C . ASN B 1 177 ? 0.978 -11.047 11.336 1 91.75 177 ASN B C 1
ATOM 3860 O O . ASN B 1 177 ? 0.518 -9.953 11.016 1 91.75 177 ASN B O 1
ATOM 3864 N N . ASP B 1 178 ? 2.27 -11.367 11.203 1 95.44 178 ASP B N 1
ATOM 3865 C CA . ASP B 1 178 ? 3.248 -10.477 10.586 1 95.44 178 ASP B CA 1
ATOM 3866 C C . ASP B 1 178 ? 3.797 -11.078 9.289 1 95.44 178 ASP B C 1
ATOM 3868 O O . ASP B 1 178 ? 4.949 -11.516 9.242 1 95.44 178 ASP B O 1
ATOM 3872 N N . SER B 1 179 ? 2.938 -11 8.281 1 97.38 179 SER B N 1
ATOM 3873 C CA . SER B 1 179 ? 3.289 -11.625 7.008 1 97.38 179 SER B CA 1
ATOM 3874 C C . SER B 1 179 ? 4.508 -10.961 6.383 1 97.38 179 SER B C 1
ATOM 3876 O O . SER B 1 179 ? 5.367 -11.633 5.809 1 97.38 179 SER B O 1
ATOM 3878 N N . ARG B 1 180 ? 4.629 -9.641 6.449 1 97.44 180 ARG B N 1
ATOM 3879 C CA . ARG B 1 180 ? 5.781 -8.93 5.898 1 97.44 180 ARG B CA 1
ATOM 3880 C C . ARG B 1 180 ? 7.07 -9.367 6.586 1 97.44 180 ARG B C 1
ATOM 3882 O O . ARG B 1 180 ? 8.062 -9.672 5.918 1 97.44 180 ARG B O 1
ATOM 3889 N N . GLY B 1 181 ? 7.055 -9.352 7.957 1 96.94 181 GLY B N 1
ATOM 3890 C CA . GLY B 1 181 ? 8.227 -9.781 8.703 1 96.94 181 GLY B CA 1
ATOM 3891 C C . GLY B 1 181 ? 8.625 -11.219 8.414 1 96.94 181 GLY B C 1
ATOM 3892 O O . GLY B 1 181 ? 9.812 -11.516 8.242 1 96.94 181 GLY B O 1
ATOM 3893 N N . ALA B 1 182 ? 7.621 -12.094 8.336 1 97.56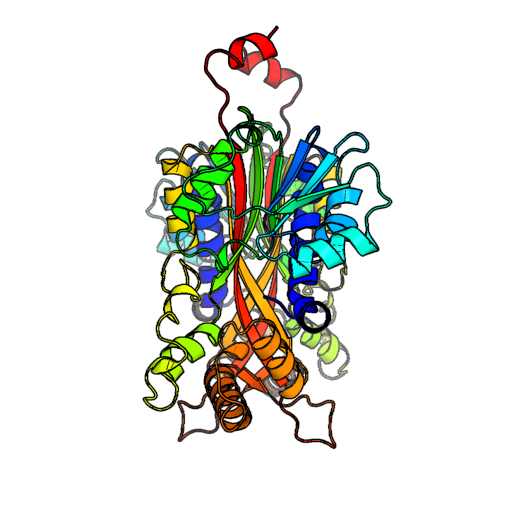 182 ALA B N 1
ATOM 3894 C CA . ALA B 1 182 ? 7.871 -13.5 8.023 1 97.56 182 ALA B CA 1
ATOM 3895 C C . ALA B 1 182 ? 8.5 -13.648 6.648 1 97.56 182 ALA B C 1
ATOM 3897 O O . ALA B 1 182 ? 9.461 -14.406 6.48 1 97.56 182 ALA B O 1
ATOM 3898 N N . LEU B 1 183 ? 7.973 -12.945 5.691 1 98.31 183 LEU B N 1
ATOM 3899 C CA . LEU B 1 183 ? 8.531 -13 4.344 1 98.31 183 LEU B CA 1
ATOM 3900 C C . LEU B 1 183 ? 9.977 -12.508 4.34 1 98.31 183 LEU B C 1
ATOM 3902 O O . LEU B 1 183 ? 10.852 -13.164 3.766 1 98.31 183 LEU B O 1
ATOM 3906 N N . ARG B 1 184 ? 10.203 -11.375 4.953 1 97.75 184 ARG B N 1
ATOM 3907 C CA . ARG B 1 184 ? 11.555 -10.82 4.996 1 97.75 184 ARG B CA 1
ATOM 3908 C C . ARG B 1 184 ? 12.539 -11.82 5.582 1 97.75 184 ARG B C 1
ATOM 3910 O O . ARG B 1 184 ? 13.648 -11.992 5.062 1 97.75 184 ARG B O 1
ATOM 3917 N N . SER B 1 185 ? 12.156 -12.469 6.633 1 97.5 185 SER B N 1
ATOM 3918 C CA . SER B 1 185 ? 13.008 -13.461 7.285 1 97.5 185 SER B CA 1
ATOM 3919 C C . SER B 1 185 ? 13.344 -14.617 6.344 1 97.5 185 SER B C 1
ATOM 3921 O O . SER B 1 185 ? 14.492 -15.039 6.258 1 97.5 185 SER B O 1
ATOM 3923 N N . ILE B 1 186 ? 12.352 -15.125 5.637 1 98.19 186 ILE B N 1
ATOM 3924 C CA . ILE B 1 186 ? 12.547 -16.219 4.68 1 98.19 186 ILE B CA 1
ATOM 3925 C C . ILE B 1 186 ? 13.547 -15.789 3.609 1 98.19 186 ILE B C 1
ATOM 3927 O O . ILE B 1 186 ? 14.492 -16.531 3.309 1 98.19 186 ILE B O 1
ATOM 3931 N N . LEU B 1 187 ? 13.344 -14.594 3.084 1 98.75 187 LEU B N 1
ATOM 3932 C CA . LEU B 1 187 ? 14.164 -14.086 1.991 1 98.75 187 LEU B CA 1
ATOM 3933 C C . LEU B 1 187 ? 15.609 -13.891 2.441 1 98.75 187 LEU B C 1
ATOM 3935 O O . LEU B 1 187 ? 16.547 -14.281 1.734 1 98.75 187 LEU B O 1
ATOM 3939 N N . GLU B 1 188 ? 15.766 -13.305 3.607 1 98.06 188 GLU B N 1
ATOM 3940 C CA . GLU B 1 188 ? 17.109 -13.078 4.137 1 98.06 188 GLU B CA 1
ATOM 3941 C C . GLU B 1 188 ? 17.797 -14.391 4.469 1 98.06 188 GLU B C 1
ATOM 3943 O O . GLU B 1 188 ? 19 -14.547 4.23 1 98.06 188 GLU B O 1
ATOM 3948 N N . ASP B 1 189 ? 17.094 -15.352 4.992 1 98.5 189 ASP B N 1
ATOM 3949 C CA . ASP B 1 189 ? 17.625 -16.672 5.312 1 98.5 189 ASP B CA 1
ATOM 3950 C C . ASP B 1 189 ? 18.125 -17.375 4.055 1 98.5 189 ASP B C 1
ATOM 3952 O O . ASP B 1 189 ? 19.125 -18.094 4.098 1 98.5 189 ASP B O 1
ATOM 3956 N N . ILE B 1 190 ? 17.438 -17.234 2.975 1 98.56 190 ILE B N 1
ATOM 3957 C CA . ILE B 1 190 ? 17.812 -17.828 1.7 1 98.56 190 ILE B CA 1
ATOM 3958 C C . ILE B 1 190 ? 19.094 -17.188 1.186 1 98.56 190 ILE B C 1
ATOM 3960 O O . ILE B 1 190 ? 19.891 -17.828 0.508 1 98.56 190 ILE B O 1
ATOM 3964 N N . GLY B 1 191 ? 19.25 -15.867 1.424 1 98.5 191 GLY B N 1
ATOM 3965 C CA . GLY B 1 191 ? 20.484 -15.188 1.043 1 98.5 191 GLY B CA 1
ATOM 3966 C C . GLY B 1 191 ? 20.234 -13.945 0.198 1 98.5 191 GLY B C 1
ATOM 3967 O O . GLY B 1 191 ? 21.188 -13.289 -0.233 1 98.5 191 GLY B O 1
ATOM 3968 N N . PHE B 1 192 ? 18.984 -13.539 0.043 1 98.69 192 PHE B N 1
ATOM 3969 C CA . PHE B 1 192 ? 18.672 -12.359 -0.752 1 98.69 192 PHE B CA 1
ATOM 3970 C C . PHE B 1 192 ? 19.078 -11.086 -0.017 1 98.69 192 PHE B C 1
ATOM 3972 O O . PHE B 1 192 ? 18.953 -11.008 1.208 1 98.69 192 PHE B O 1
ATOM 3979 N N . ASN B 1 193 ? 19.578 -10.109 -0.718 1 98.06 193 ASN B N 1
ATOM 3980 C CA . ASN B 1 193 ? 19.5 -8.719 -0.273 1 98.06 193 ASN B CA 1
ATOM 3981 C C . ASN B 1 193 ? 18.094 -8.148 -0.49 1 98.06 193 ASN B C 1
ATOM 3983 O O . ASN B 1 193 ? 17.672 -7.949 -1.631 1 98.06 193 ASN B O 1
ATOM 3987 N N . VAL B 1 194 ? 17.438 -7.859 0.584 1 98.06 194 VAL B N 1
ATOM 3988 C CA . VAL B 1 194 ? 16.062 -7.363 0.489 1 98.06 194 VAL B CA 1
ATOM 3989 C C . VAL B 1 194 ? 16.078 -5.844 0.323 1 98.06 194 VAL B C 1
ATOM 3991 O O . VAL B 1 194 ? 16.297 -5.109 1.292 1 98.06 194 VAL B O 1
ATOM 3994 N N . LEU B 1 195 ? 15.781 -5.402 -0.859 1 96.75 195 LEU B N 1
ATOM 3995 C CA . LEU B 1 195 ? 15.812 -3.979 -1.178 1 96.75 195 LEU B CA 1
ATOM 3996 C C . LEU B 1 195 ? 14.484 -3.312 -0.833 1 96.75 195 LEU B C 1
ATOM 3998 O O . LEU B 1 195 ? 14.438 -2.107 -0.578 1 96.75 195 LEU B O 1
ATOM 4002 N N . HIS B 1 196 ? 13.453 -4.059 -0.88 1 97.31 196 HIS B N 1
ATOM 4003 C CA . HIS B 1 196 ? 12.125 -3.6 -0.507 1 97.31 196 HIS B CA 1
ATOM 4004 C C . HIS B 1 196 ? 11.234 -4.762 -0.073 1 97.31 196 HIS B C 1
ATOM 4006 O O . HIS B 1 196 ? 11.328 -5.859 -0.633 1 97.31 196 HIS B O 1
ATOM 4012 N N . CYS B 1 197 ? 10.461 -4.594 0.888 1 98.19 197 CYS B N 1
ATOM 4013 C CA . CYS B 1 197 ? 9.484 -5.566 1.368 1 98.19 197 CYS B CA 1
ATOM 4014 C C . CYS B 1 197 ? 8.32 -4.871 2.066 1 98.19 197 CYS B C 1
ATOM 4016 O O . CYS B 1 197 ? 8.508 -4.199 3.082 1 98.19 197 CYS B O 1
ATOM 4018 N N . SER B 1 198 ? 7.121 -5.016 1.526 1 98.25 198 SER B N 1
ATOM 4019 C CA . SER B 1 198 ? 5.996 -4.297 2.111 1 98.25 198 SER B CA 1
ATOM 4020 C C . SER B 1 198 ? 4.715 -5.121 2.035 1 98.25 198 SER B C 1
ATOM 4022 O O . SER B 1 198 ? 4.586 -6 1.179 1 98.25 198 SER B O 1
ATOM 4024 N N . LYS B 1 199 ? 3.877 -4.926 2.98 1 98.12 199 LYS B N 1
ATOM 4025 C CA . LYS B 1 199 ? 2.494 -5.395 2.967 1 98.12 199 LYS B CA 1
ATOM 4026 C C . LYS B 1 199 ? 1.545 -4.293 2.498 1 98.12 199 LYS B C 1
ATOM 4028 O O . LYS B 1 199 ? 1.61 -3.162 2.982 1 98.12 199 LYS B O 1
ATOM 4033 N N . ARG B 1 200 ? 0.727 -4.617 1.504 1 97.94 200 ARG B N 1
ATOM 4034 C CA . ARG B 1 200 ? -0.169 -3.641 0.897 1 97.94 200 ARG B CA 1
ATOM 4035 C C . ARG B 1 200 ? -1.628 -4.027 1.112 1 97.94 200 ARG B C 1
ATOM 4037 O O . ARG B 1 200 ? -2.033 -5.148 0.793 1 97.94 200 ARG B O 1
ATOM 4044 N N . GLU B 1 201 ? -2.377 -3.074 1.683 1 97.75 201 GLU B N 1
ATOM 4045 C CA . GLU B 1 201 ? -3.828 -3.238 1.694 1 97.75 201 GLU B CA 1
ATOM 4046 C C . GLU B 1 201 ? -4.434 -2.902 0.335 1 97.75 201 GLU B C 1
ATOM 4048 O O . GLU B 1 201 ? -4.043 -1.92 -0.299 1 97.75 201 GLU B O 1
ATOM 4053 N N . LYS B 1 202 ? -5.297 -3.73 -0.11 1 97.75 202 LYS B N 1
ATOM 4054 C CA . LYS B 1 202 ? -6.051 -3.502 -1.339 1 97.75 202 LYS B CA 1
ATOM 4055 C C . LYS B 1 202 ? -7.527 -3.832 -1.147 1 97.75 202 LYS B C 1
ATOM 4057 O O . LYS B 1 202 ? -7.895 -4.527 -0.196 1 97.75 202 LYS B O 1
ATOM 4062 N N . SER B 1 203 ? -8.367 -3.287 -2.002 1 96.69 203 SER B N 1
ATOM 4063 C CA . SER B 1 203 ? -9.781 -3.625 -2.023 1 96.69 203 SER B CA 1
ATOM 4064 C C . SER B 1 203 ? -10.328 -3.646 -3.447 1 96.69 203 SER B C 1
ATOM 4066 O O . SER B 1 203 ? -9.734 -3.057 -4.352 1 96.69 203 SER B O 1
ATOM 4068 N N . PHE B 1 204 ? -11.289 -4.359 -3.617 1 96.44 204 PHE B N 1
ATOM 4069 C CA . PHE B 1 204 ? -12.016 -4.441 -4.879 1 96.44 204 PHE B CA 1
ATOM 4070 C C . PHE B 1 204 ? -13.516 -4.531 -4.641 1 96.44 204 PHE B C 1
ATOM 4072 O O . PHE B 1 204 ? -13.961 -5.238 -3.732 1 96.44 204 PHE B O 1
ATOM 4079 N N . ILE B 1 205 ? -14.297 -3.793 -5.391 1 94.88 205 ILE B N 1
ATOM 4080 C CA . ILE B 1 205 ? -15.75 -3.812 -5.289 1 94.88 205 ILE B CA 1
ATOM 4081 C C . ILE B 1 205 ? -16.344 -4.602 -6.453 1 94.88 205 ILE B C 1
ATOM 4083 O O . ILE B 1 205 ? -16.188 -4.215 -7.617 1 94.88 205 ILE B O 1
ATOM 4087 N N . TYR B 1 206 ? -16.891 -5.734 -6.152 1 94 206 TYR B N 1
ATOM 4088 C CA . TYR B 1 206 ? -17.734 -6.418 -7.121 1 94 206 TYR B CA 1
ATOM 4089 C C . TYR B 1 206 ? -19.109 -5.75 -7.211 1 94 206 TYR B C 1
ATOM 4091 O O . TYR B 1 206 ? -19.797 -5.578 -6.199 1 94 206 TYR B O 1
ATOM 4099 N N . GLN B 1 207 ? -19.5 -5.453 -8.359 1 91.75 207 GLN B N 1
ATOM 4100 C CA . GLN B 1 207 ? -20.719 -4.672 -8.562 1 91.75 207 GLN B CA 1
ATOM 4101 C C . GLN B 1 207 ? -21.953 -5.457 -8.133 1 91.75 207 GLN B C 1
ATOM 4103 O O . GLN B 1 207 ? -22.984 -4.867 -7.801 1 91.75 207 GLN B O 1
ATOM 4108 N N . ASN B 1 208 ? -21.891 -6.746 -8.242 1 92.38 208 ASN B N 1
ATOM 4109 C CA . ASN B 1 208 ? -22.938 -7.645 -7.777 1 92.38 208 ASN B CA 1
ATOM 4110 C C . ASN B 1 208 ? -22.375 -9.008 -7.379 1 92.38 208 ASN B C 1
ATOM 4112 O O . ASN B 1 208 ? -21.203 -9.289 -7.609 1 92.38 208 ASN B O 1
ATOM 4116 N N . ILE B 1 209 ? -23.219 -9.766 -6.852 1 93.06 209 ILE B N 1
ATOM 4117 C CA . ILE B 1 209 ? -22.812 -11.07 -6.332 1 93.06 209 ILE B CA 1
ATOM 4118 C C . ILE B 1 209 ? -22.406 -11.984 -7.484 1 93.06 209 ILE B C 1
ATOM 4120 O O . ILE B 1 209 ? -21.484 -12.781 -7.355 1 93.06 209 ILE B O 1
ATOM 4124 N N . GLN B 1 210 ? -23 -11.867 -8.594 1 92.44 210 GLN B N 1
ATOM 4125 C CA . GLN B 1 210 ? -22.688 -12.695 -9.758 1 92.44 210 GLN B CA 1
ATOM 4126 C C . GLN B 1 210 ? -21.25 -12.461 -10.234 1 92.44 210 GLN B C 1
ATOM 4128 O O . GLN B 1 210 ? -20.578 -13.398 -10.648 1 92.44 210 GLN B O 1
ATOM 4133 N N . SER B 1 211 ? -20.859 -11.219 -10.203 1 92.38 211 SER B N 1
ATOM 4134 C CA . SER B 1 211 ? -19.484 -10.906 -10.594 1 92.38 211 SER B CA 1
ATOM 4135 C C . SER B 1 211 ? -18.469 -11.555 -9.648 1 92.38 211 SER B C 1
ATOM 4137 O O . SER B 1 211 ? -17.453 -12.07 -10.086 1 92.38 211 SER B O 1
ATOM 4139 N N . LEU B 1 212 ? -18.766 -11.586 -8.406 1 94.12 212 LEU B N 1
ATOM 4140 C CA . LEU B 1 212 ? -17.922 -12.273 -7.426 1 94.12 212 LEU B CA 1
ATOM 4141 C C . LEU B 1 212 ? -17.922 -13.773 -7.676 1 94.12 212 LEU B C 1
ATOM 4143 O O . LEU B 1 212 ? -16.875 -14.422 -7.602 1 94.12 212 LEU B O 1
ATOM 4147 N N . LYS B 1 213 ? -19.062 -14.297 -7.977 1 93.88 213 LYS B N 1
ATOM 4148 C CA . LYS B 1 213 ? -19.188 -15.727 -8.25 1 93.88 213 LYS B CA 1
ATOM 4149 C C . LYS B 1 213 ? -18.328 -16.141 -9.438 1 93.88 213 LYS B C 1
ATOM 4151 O O . LYS B 1 213 ? -17.609 -17.141 -9.367 1 93.88 213 LYS B O 1
ATOM 4156 N N . ARG B 1 214 ? -18.344 -15.383 -10.445 1 91.5 214 ARG B N 1
ATOM 4157 C CA . ARG B 1 214 ? -17.547 -15.672 -11.633 1 91.5 214 ARG B CA 1
ATOM 4158 C C . ARG B 1 214 ? -16.062 -15.711 -11.297 1 91.5 214 ARG B C 1
ATOM 4160 O O . ARG B 1 214 ? -15.352 -16.609 -11.719 1 91.5 214 ARG B O 1
ATOM 4167 N N . HIS B 1 215 ? -15.656 -14.797 -10.508 1 91.75 215 HIS B N 1
ATOM 4168 C CA . HIS B 1 215 ? -14.258 -14.758 -10.102 1 91.75 215 HIS B CA 1
ATOM 4169 C C . HIS B 1 215 ? -13.906 -15.961 -9.234 1 91.75 215 HIS B C 1
ATOM 4171 O O . HIS B 1 215 ? -12.914 -16.641 -9.484 1 91.75 215 HIS B O 1
ATOM 4177 N N . ALA B 1 216 ? -14.742 -16.188 -8.258 1 93.25 216 ALA B N 1
ATOM 4178 C CA . ALA B 1 216 ? -14.492 -17.266 -7.301 1 93.25 216 ALA B CA 1
ATOM 4179 C C . ALA B 1 216 ? -14.414 -18.625 -8.008 1 93.25 216 ALA B C 1
ATOM 4181 O O . ALA B 1 216 ? -13.562 -19.453 -7.672 1 93.25 216 ALA B O 1
ATOM 4182 N N . LEU B 1 217 ? -15.203 -18.797 -8.969 1 91.56 217 LEU B N 1
ATOM 4183 C CA . LEU B 1 217 ? -15.234 -20.062 -9.688 1 91.56 217 LEU B CA 1
ATOM 4184 C C . LEU B 1 217 ? -14.047 -20.172 -10.648 1 91.56 217 LEU B C 1
ATOM 4186 O O . LEU B 1 217 ? -13.508 -21.266 -10.844 1 91.56 217 LEU B O 1
ATOM 4190 N N . ALA B 1 218 ? -13.648 -19.047 -11.172 1 87.25 218 ALA B N 1
ATOM 4191 C CA . ALA B 1 218 ? -12.547 -19.031 -12.133 1 87.25 218 ALA B CA 1
ATOM 4192 C C . ALA B 1 218 ? -11.242 -19.469 -11.484 1 87.25 218 ALA B C 1
ATOM 4194 O O . ALA B 1 218 ? -10.398 -20.109 -12.125 1 87.25 218 ALA B O 1
ATOM 4195 N N . VAL B 1 219 ? -11.117 -19.219 -10.203 1 87.56 219 VAL B N 1
ATOM 4196 C CA . VAL B 1 219 ? -9.844 -19.516 -9.555 1 87.56 219 VAL B CA 1
ATOM 4197 C C . VAL B 1 219 ? -10 -20.719 -8.633 1 87.56 219 VAL B C 1
ATOM 4199 O O . VAL B 1 219 ? -9.07 -21.078 -7.902 1 87.56 219 VAL B O 1
ATOM 4202 N N . ASN B 1 220 ? -11.188 -21.344 -8.586 1 90.81 220 ASN B N 1
ATOM 4203 C CA . ASN B 1 220 ? -11.453 -22.453 -7.684 1 90.81 220 ASN B CA 1
ATOM 4204 C C . ASN B 1 220 ? -10.797 -23.75 -8.172 1 90.81 220 ASN B C 1
ATOM 4206 O O . ASN B 1 220 ? -11.086 -24.219 -9.266 1 90.81 220 ASN B O 1
ATOM 4210 N N . PRO B 1 221 ? -10.016 -24.375 -7.375 1 89.06 221 PRO B N 1
ATOM 4211 C CA . PRO B 1 221 ? -9.281 -25.562 -7.824 1 89.06 221 PRO B CA 1
ATOM 4212 C C . PRO B 1 221 ? -10.102 -26.844 -7.695 1 89.06 221 PRO B C 1
ATOM 4214 O O . PRO B 1 221 ? -9.695 -27.891 -8.203 1 89.06 221 PRO B O 1
ATOM 4217 N N . PHE B 1 222 ? -11.305 -26.766 -7.113 1 92.69 222 PHE B N 1
ATOM 4218 C CA . PHE B 1 222 ? -12 -28 -6.734 1 92.69 222 PHE B CA 1
ATOM 4219 C C . PHE B 1 222 ? -13.188 -28.25 -7.66 1 92.69 222 PHE B C 1
ATOM 4221 O O . PHE B 1 222 ? -13.711 -29.359 -7.703 1 92.69 222 PHE B O 1
ATOM 4228 N N . ILE B 1 223 ? -13.602 -27.281 -8.32 1 90.81 223 ILE B N 1
ATOM 4229 C CA . ILE B 1 223 ? -14.867 -27.344 -9.047 1 90.81 223 ILE B CA 1
ATOM 4230 C C . ILE B 1 223 ? -14.836 -28.5 -10.047 1 90.81 223 ILE B C 1
ATOM 4232 O O . ILE B 1 223 ? -15.852 -29.156 -10.266 1 90.81 223 ILE B O 1
ATOM 4236 N N . SER B 1 224 ? -13.742 -28.781 -10.656 1 88.31 224 SER B N 1
ATOM 4237 C CA . SER B 1 224 ? -13.625 -29.828 -11.664 1 88.31 224 SER B CA 1
ATOM 4238 C C . SER B 1 224 ? -13.758 -31.203 -11.031 1 88.31 224 SER B C 1
ATOM 4240 O O . SER B 1 224 ? -14.047 -32.188 -11.727 1 88.31 224 SER B O 1
ATOM 4242 N N . ARG B 1 225 ? -13.555 -31.297 -9.758 1 92.88 225 ARG B N 1
ATOM 4243 C CA . ARG B 1 225 ? -13.602 -32.562 -9.047 1 92.88 225 ARG B CA 1
ATOM 4244 C C . ARG B 1 225 ? -15.016 -32.875 -8.555 1 92.88 225 ARG B C 1
ATOM 4246 O O . ARG B 1 225 ? -15.312 -34 -8.156 1 92.88 225 ARG B O 1
ATOM 4253 N N . ILE B 1 226 ? -15.828 -31.875 -8.531 1 94.31 226 ILE B N 1
ATOM 4254 C CA . ILE B 1 226 ? -17.188 -32 -8.008 1 94.31 226 ILE B CA 1
ATOM 4255 C C . ILE B 1 226 ? -18.078 -32.656 -9.055 1 94.31 226 ILE B C 1
ATOM 4257 O O . ILE B 1 226 ? -18.109 -32.25 -10.211 1 94.31 226 ILE B O 1
ATOM 4261 N N . PRO B 1 227 ? -18.797 -33.688 -8.648 1 94.69 227 PRO B N 1
ATOM 4262 C CA . PRO B 1 227 ? -19.734 -34.344 -9.578 1 94.69 227 PRO B CA 1
ATOM 4263 C C . PRO B 1 227 ? -20.781 -33.375 -10.102 1 94.69 227 PRO B C 1
ATOM 4265 O O . PRO B 1 227 ? -21.219 -32.469 -9.375 1 94.69 227 PRO B O 1
ATOM 4268 N N . ASP B 1 228 ? -21.25 -33.625 -11.305 1 93.94 228 ASP B N 1
ATOM 4269 C CA . ASP B 1 228 ? -22.156 -32.719 -12 1 93.94 228 ASP B CA 1
ATOM 4270 C C . ASP B 1 228 ? -23.438 -32.5 -11.195 1 93.94 228 ASP B C 1
ATOM 4272 O O . ASP B 1 228 ? -23.953 -31.375 -11.148 1 93.94 228 ASP B O 1
ATOM 4276 N N . ASP B 1 229 ? -23.875 -33.531 -10.562 1 93.69 229 ASP B N 1
ATOM 4277 C CA . ASP B 1 229 ? -25.141 -33.438 -9.828 1 93.69 229 ASP B CA 1
ATOM 4278 C C . ASP B 1 229 ? -25 -32.594 -8.586 1 93.69 229 ASP B C 1
ATOM 4280 O O . ASP B 1 229 ? -26 -32.125 -8.016 1 93.69 229 ASP B O 1
ATOM 4284 N N . TYR B 1 230 ? -23.734 -32.312 -8.18 1 93.88 230 TYR B N 1
ATOM 4285 C CA . TYR B 1 230 ? -23.516 -31.578 -6.949 1 93.88 230 TYR B CA 1
ATOM 4286 C C . TYR B 1 230 ? -22.922 -30.203 -7.246 1 93.88 230 TYR B C 1
ATOM 4288 O O . TYR B 1 230 ? -22.75 -29.391 -6.336 1 93.88 230 TYR B O 1
ATOM 4296 N N . LYS B 1 231 ? -22.609 -29.844 -8.445 1 94.94 231 LYS B N 1
ATOM 4297 C CA . LYS B 1 231 ? -21.859 -28.641 -8.805 1 94.94 231 LYS B CA 1
ATOM 4298 C C . LYS B 1 231 ? -22.641 -27.391 -8.414 1 94.94 231 LYS B C 1
ATOM 4300 O O . LYS B 1 231 ? -22.062 -26.453 -7.844 1 94.94 231 LYS B O 1
ATOM 4305 N N . GLU B 1 232 ? -23.891 -27.422 -8.719 1 95.19 232 GLU B N 1
ATOM 4306 C CA . GLU B 1 232 ? -24.703 -26.25 -8.398 1 95.19 232 GLU B CA 1
ATOM 4307 C C . GLU B 1 232 ? -24.75 -26.016 -6.891 1 95.19 232 GLU B C 1
ATOM 4309 O O . GLU B 1 232 ? -24.625 -24.875 -6.434 1 95.19 232 GLU B O 1
ATOM 4314 N N . GLU B 1 233 ? -25 -27.062 -6.203 1 95 233 GLU B N 1
ATOM 4315 C CA . GLU B 1 233 ? -25.016 -26.953 -4.746 1 95 233 GLU B CA 1
ATOM 4316 C C . GLU B 1 233 ? -23.672 -26.469 -4.207 1 95 233 GLU B C 1
ATOM 4318 O O . GLU B 1 233 ? -23.625 -25.641 -3.307 1 95 233 GLU B O 1
ATOM 4323 N N . PHE B 1 234 ? -22.641 -27.047 -4.688 1 96.25 234 PHE B N 1
ATOM 4324 C CA . PHE B 1 234 ? -21.297 -26.641 -4.289 1 96.25 234 PHE B CA 1
ATOM 4325 C C . PHE B 1 234 ? -21.062 -25.156 -4.539 1 96.25 234 PHE B C 1
ATOM 4327 O O . PHE B 1 234 ? -20.578 -24.438 -3.662 1 96.25 234 PHE B O 1
ATOM 4334 N N . GLU B 1 235 ? -21.422 -24.672 -5.742 1 96.12 235 GLU B N 1
ATOM 4335 C CA . GLU B 1 235 ? -21.281 -23.266 -6.09 1 96.12 235 GLU B CA 1
ATOM 4336 C C . GLU B 1 235 ? -22.031 -22.359 -5.121 1 96.12 235 GLU B C 1
ATOM 4338 O O . GLU B 1 235 ? -21.516 -21.344 -4.676 1 96.12 235 GLU B O 1
ATOM 4343 N N . ASP B 1 236 ? -23.219 -22.797 -4.781 1 95.38 236 ASP B N 1
ATOM 4344 C CA . ASP B 1 236 ? -24.062 -22.016 -3.877 1 95.38 236 ASP B CA 1
ATOM 4345 C C . ASP B 1 236 ? -23.422 -21.906 -2.488 1 95.38 236 ASP B C 1
ATOM 4347 O O . ASP B 1 236 ? -23.375 -20.828 -1.901 1 95.38 236 ASP B O 1
ATOM 4351 N N . ILE B 1 237 ? -22.953 -23.016 -2.014 1 95.62 237 ILE B N 1
ATOM 4352 C CA . ILE B 1 237 ? -22.359 -23.031 -0.686 1 95.62 237 ILE B CA 1
ATOM 4353 C C . ILE B 1 237 ? -21.062 -22.219 -0.684 1 95.62 237 ILE B C 1
ATOM 4355 O O . ILE B 1 237 ? -20.812 -21.469 0.26 1 95.62 237 ILE B O 1
ATOM 4359 N N . LEU B 1 238 ? -20.312 -22.375 -1.745 1 96.31 238 LEU B N 1
ATOM 4360 C CA . LEU B 1 238 ? -19.062 -21.625 -1.874 1 96.31 238 LEU B CA 1
ATOM 4361 C C . LEU B 1 238 ? -19.312 -20.125 -1.794 1 96.31 238 LEU B C 1
ATOM 4363 O O . LEU B 1 238 ? -18.672 -19.422 -0.995 1 96.31 238 LEU B O 1
ATOM 4367 N N . ILE B 1 239 ? -20.219 -19.625 -2.533 1 96.12 239 ILE B N 1
ATOM 4368 C CA . ILE B 1 239 ? -20.5 -18.203 -2.611 1 96.12 239 ILE B CA 1
ATOM 4369 C C . ILE B 1 239 ? -21.078 -17.703 -1.291 1 96.12 239 ILE B C 1
ATOM 4371 O O . ILE B 1 239 ? -20.734 -16.641 -0.805 1 96.12 239 ILE B O 1
ATOM 4375 N N . ARG B 1 240 ? -21.938 -18.516 -0.711 1 95.5 240 ARG B N 1
ATOM 4376 C CA . ARG B 1 240 ? -22.516 -18.172 0.585 1 95.5 240 ARG B CA 1
ATOM 4377 C C . ARG B 1 240 ? -21.422 -18.016 1.643 1 95.5 240 ARG B C 1
ATOM 4379 O O . ARG B 1 240 ? -21.438 -17.062 2.426 1 95.5 240 ARG B O 1
ATOM 4386 N N . GLU B 1 241 ? -20.516 -18.953 1.657 1 95.25 241 GLU B N 1
ATOM 4387 C CA . GLU B 1 241 ? -19.422 -18.906 2.629 1 95.25 241 GLU B CA 1
ATOM 4388 C C . GLU B 1 241 ? -18.531 -17.703 2.393 1 95.25 241 GLU B C 1
ATOM 4390 O O . GLU B 1 241 ? -18.062 -17.062 3.346 1 95.25 241 GLU B O 1
ATOM 4395 N N . ILE B 1 242 ? -18.297 -17.375 1.127 1 96.38 242 ILE B N 1
ATOM 4396 C CA . ILE B 1 242 ? -17.438 -16.25 0.79 1 96.38 242 ILE B CA 1
ATOM 4397 C C . ILE B 1 242 ? -18.109 -14.938 1.194 1 96.38 242 ILE B C 1
ATOM 4399 O O . ILE B 1 242 ? -17.516 -14.117 1.899 1 96.38 242 ILE B O 1
ATOM 4403 N N . ILE B 1 243 ? -19.344 -14.766 0.882 1 94.62 243 ILE B N 1
ATOM 4404 C CA . ILE B 1 243 ? -20.062 -13.508 1.095 1 94.62 243 ILE B CA 1
ATOM 4405 C C . ILE B 1 243 ? -20.281 -13.289 2.588 1 94.62 243 ILE B C 1
ATOM 4407 O O . ILE B 1 243 ? -20.297 -12.148 3.059 1 94.62 243 ILE B O 1
ATOM 4411 N N . SER B 1 244 ? -20.344 -14.375 3.338 1 92.31 244 SER B N 1
ATOM 4412 C CA . SER B 1 244 ? -20.625 -14.273 4.77 1 92.31 244 SER B CA 1
ATOM 4413 C C . SER B 1 244 ? -19.516 -13.5 5.484 1 92.31 244 SER B C 1
ATOM 4415 O O . SER B 1 244 ? -19.719 -13.008 6.598 1 92.31 244 SER B O 1
ATOM 4417 N N . ARG B 1 245 ? -18.406 -13.32 4.859 1 91.69 245 ARG B N 1
ATOM 4418 C CA . ARG B 1 245 ? -17.281 -12.656 5.496 1 91.69 245 ARG B CA 1
ATOM 4419 C C . ARG B 1 245 ? -16.922 -11.359 4.77 1 91.69 245 ARG B C 1
ATOM 4421 O O . ARG B 1 245 ? -15.914 -10.727 5.07 1 91.69 245 ARG B O 1
ATOM 4428 N N . LYS B 1 246 ? -17.719 -11.023 3.809 1 94.31 246 LYS B N 1
ATOM 4429 C CA . LYS B 1 246 ? -17.469 -9.82 3.027 1 94.31 246 LYS B CA 1
ATOM 4430 C C . LYS B 1 246 ? -18.391 -8.68 3.463 1 94.31 246 LYS B C 1
ATOM 4432 O O . LYS B 1 246 ? -19.359 -8.906 4.191 1 94.31 246 LYS B O 1
ATOM 4437 N N . ILE B 1 247 ? -18.062 -7.52 3.148 1 93.25 247 ILE B N 1
ATOM 4438 C CA . ILE B 1 247 ? -18.906 -6.348 3.377 1 93.25 247 ILE B CA 1
ATOM 4439 C C . ILE B 1 247 ? -19.891 -6.184 2.223 1 93.25 247 ILE B C 1
ATOM 4441 O O . ILE B 1 247 ? -19.484 -5.992 1.073 1 93.25 247 ILE B O 1
ATOM 4445 N N . LEU B 1 248 ? -21.125 -6.324 2.527 1 92.94 248 LEU B N 1
ATOM 4446 C CA . LEU B 1 248 ? -22.188 -6.098 1.567 1 92.94 248 LEU B CA 1
ATOM 4447 C C . LEU B 1 248 ? -22.828 -4.73 1.774 1 92.94 248 LEU B C 1
ATOM 4449 O O . LEU B 1 248 ? -23.062 -4.316 2.912 1 92.94 248 LEU B O 1
ATOM 4453 N N . PHE B 1 249 ? -23 -4.031 0.646 1 91.19 249 PHE B N 1
ATOM 4454 C CA . PHE B 1 249 ? -23.641 -2.727 0.758 1 91.19 249 PHE B CA 1
ATOM 4455 C C . PHE B 1 249 ? -24.469 -2.424 -0.485 1 91.19 249 PHE B C 1
ATOM 4457 O O . PHE B 1 249 ? -24.25 -3.012 -1.545 1 91.19 249 PHE B O 1
ATOM 4464 N N . THR B 1 250 ? -25.484 -1.587 -0.305 1 85.94 250 THR B N 1
ATOM 4465 C CA . THR B 1 250 ? -26.391 -1.255 -1.409 1 85.94 250 THR B CA 1
ATOM 4466 C C . THR B 1 250 ? -25.828 -0.09 -2.223 1 85.94 250 THR B C 1
ATOM 4468 O O . THR B 1 250 ? -25.266 0.852 -1.663 1 85.94 250 THR B O 1
ATOM 4471 N N . ASN B 1 251 ? -25.719 -0.326 -3.496 1 70.38 251 ASN B N 1
ATOM 4472 C CA . ASN B 1 251 ? -25.312 0.782 -4.355 1 70.38 251 ASN B CA 1
ATOM 4473 C C . ASN B 1 251 ? -26.469 1.761 -4.582 1 70.38 251 ASN B C 1
ATOM 4475 O O . ASN B 1 251 ? -27.578 1.349 -4.887 1 70.38 251 ASN B O 1
ATOM 4479 N N . LYS B 1 252 ? -26.422 2.951 -3.982 1 60.16 252 LYS B N 1
ATOM 4480 C CA . LYS B 1 252 ? -27.484 3.951 -4.105 1 60.16 252 LYS B CA 1
ATOM 4481 C C . LYS B 1 252 ? -27.938 4.105 -5.555 1 60.16 252 LYS B C 1
ATOM 4483 O O . LYS B 1 252 ? -29.062 4.531 -5.82 1 60.16 252 LYS B O 1
ATOM 4488 N N . ALA B 1 253 ? -27.016 3.982 -6.535 1 52.91 253 ALA B N 1
ATOM 4489 C CA . ALA B 1 253 ? -27.375 4.316 -7.91 1 52.91 253 ALA B CA 1
ATOM 4490 C C . ALA B 1 253 ? -28.438 3.355 -8.445 1 52.91 253 ALA B C 1
ATOM 4492 O O . ALA B 1 253 ? -29.031 3.605 -9.5 1 52.91 253 ALA B O 1
ATOM 4493 N N . ASP B 1 254 ? -28.484 2.242 -7.875 1 51.94 254 ASP B N 1
ATOM 4494 C CA . ASP B 1 254 ? -29.406 1.332 -8.547 1 51.94 254 ASP B CA 1
ATOM 4495 C C . ASP B 1 254 ? -30.75 1.278 -7.816 1 51.94 254 ASP B C 1
ATOM 4497 O O . ASP B 1 254 ? -30.922 0.498 -6.879 1 51.94 254 ASP B O 1
ATOM 4501 N N . LYS B 1 255 ? -31.516 2.303 -7.852 1 48.03 255 LYS B N 1
ATOM 4502 C CA . LYS B 1 255 ? -32.875 2.41 -7.352 1 48.03 255 LYS B CA 1
ATOM 4503 C C . LYS B 1 255 ? -33.625 1.104 -7.551 1 48.03 255 LYS B C 1
ATOM 4505 O O . LYS B 1 255 ? -34.656 0.864 -6.891 1 48.03 255 LYS B O 1
ATOM 4510 N N . CYS B 1 256 ? -33.531 0.664 -8.727 1 47.97 256 CYS B N 1
ATOM 4511 C CA . CYS B 1 256 ? -34.562 -0.31 -9.062 1 47.97 256 CYS B CA 1
ATOM 4512 C C . CYS B 1 256 ? -34.219 -1.684 -8.5 1 47.97 256 CYS B C 1
ATOM 4514 O O . CYS B 1 256 ? -35.094 -2.486 -8.227 1 47.97 256 CYS B O 1
ATOM 4516 N N . GLN B 1 257 ? -32.938 -2.283 -8.82 1 53.75 257 GLN B N 1
ATOM 4517 C CA . GLN B 1 257 ? -32.688 -3.695 -8.547 1 53.75 257 GLN B CA 1
ATOM 4518 C C . GLN B 1 257 ? -31.844 -3.875 -7.305 1 53.75 257 GLN B C 1
ATOM 4520 O O . GLN B 1 257 ? -30.797 -3.225 -7.168 1 53.75 257 GLN B O 1
ATOM 4525 N N . GLN B 1 258 ? -32.406 -4.23 -6.133 1 62.31 258 GLN B N 1
ATOM 4526 C CA . GLN B 1 258 ? -31.922 -4.547 -4.797 1 62.31 258 GLN B CA 1
ATOM 4527 C C . GLN B 1 258 ? -30.641 -5.379 -4.867 1 62.31 258 GLN B C 1
ATOM 4529 O O . GLN B 1 258 ? -30.609 -6.527 -4.426 1 62.31 258 GLN B O 1
ATOM 4534 N N . GLU B 1 259 ? -29.703 -5.086 -5.742 1 80.81 259 GLU B N 1
ATOM 4535 C CA . GLU B 1 259 ? -28.484 -5.895 -5.766 1 80.81 259 GLU B CA 1
ATOM 4536 C C . GLU B 1 259 ? -27.406 -5.297 -4.871 1 80.81 259 GLU B C 1
ATOM 4538 O O . GLU B 1 259 ? -27.281 -4.074 -4.766 1 80.81 259 GLU B O 1
ATOM 4543 N N . TYR B 1 260 ? -26.797 -6.258 -4.102 1 89.75 260 TYR B N 1
ATOM 4544 C CA . TYR B 1 260 ? -25.703 -5.867 -3.205 1 89.75 260 TYR B CA 1
ATOM 4545 C C . TYR B 1 260 ? -24.375 -5.867 -3.936 1 89.75 260 TYR B C 1
ATOM 4547 O O . TYR B 1 260 ? -24.094 -6.762 -4.738 1 89.75 260 TYR B O 1
ATOM 4555 N N . SER B 1 261 ? -23.688 -4.75 -3.752 1 93.62 261 SER B N 1
ATOM 4556 C CA . SER B 1 261 ? -22.266 -4.773 -4.078 1 93.62 261 SER B CA 1
ATOM 4557 C C . SER B 1 261 ? -21.453 -5.438 -2.965 1 93.62 261 SER B C 1
ATOM 4559 O O . SER B 1 261 ? -21.906 -5.504 -1.819 1 93.62 261 SER B O 1
ATOM 4561 N N . VAL B 1 262 ? -20.344 -6.027 -3.369 1 94.88 262 VAL B N 1
ATOM 4562 C CA . VAL B 1 262 ? -19.5 -6.73 -2.408 1 94.88 262 VAL B CA 1
ATOM 4563 C C . VAL B 1 262 ? -18.109 -6.102 -2.381 1 94.88 262 VAL B C 1
ATOM 4565 O O . VAL B 1 262 ? -17.438 -6.02 -3.412 1 94.88 262 VAL B O 1
ATOM 4568 N N . LEU B 1 263 ? -17.719 -5.605 -1.217 1 96.06 263 LEU B N 1
ATOM 4569 C CA . LEU B 1 263 ? -16.375 -5.094 -1.055 1 96.06 263 LEU B CA 1
ATOM 4570 C C . LEU B 1 263 ? -15.445 -6.176 -0.514 1 96.06 263 LEU B C 1
ATOM 4572 O O . LEU B 1 263 ? -15.688 -6.738 0.555 1 96.06 263 LEU B O 1
ATOM 4576 N N . ASP B 1 264 ? -14.438 -6.477 -1.324 1 95.88 264 ASP B N 1
ATOM 4577 C CA . ASP B 1 264 ? -13.391 -7.438 -0.966 1 95.88 264 ASP B CA 1
ATOM 4578 C C . ASP B 1 264 ? -12.109 -6.723 -0.547 1 95.88 264 ASP B C 1
ATOM 4580 O O . ASP B 1 264 ? -11.555 -5.93 -1.311 1 95.88 264 ASP B O 1
ATOM 4584 N N . ARG B 1 265 ? -11.664 -6.973 0.667 1 96.38 265 ARG B N 1
ATOM 4585 C CA . ARG B 1 265 ? -10.391 -6.461 1.16 1 96.38 265 ARG B CA 1
ATOM 4586 C C . ARG B 1 265 ? -9.352 -7.57 1.228 1 96.38 265 ARG B C 1
ATOM 4588 O O . ARG B 1 265 ? -9.648 -8.688 1.646 1 96.38 265 ARG B O 1
ATOM 4595 N N . TYR B 1 266 ? -8.172 -7.277 0.796 1 97.25 266 TYR B N 1
ATOM 4596 C CA . TYR B 1 266 ? -7.109 -8.281 0.779 1 97.25 266 TYR B CA 1
ATOM 4597 C C . TYR B 1 266 ? -5.742 -7.625 0.942 1 97.25 266 TYR B C 1
ATOM 4599 O O . TYR B 1 266 ? -5.637 -6.398 0.979 1 97.25 266 TYR B O 1
ATOM 4607 N N . HIS B 1 267 ? -4.75 -8.438 1.26 1 98.12 267 HIS B N 1
ATOM 4608 C CA . HIS B 1 267 ? -3.387 -7.961 1.478 1 98.12 267 HIS B CA 1
ATOM 4609 C C . HIS B 1 267 ? -2.416 -8.594 0.484 1 98.12 267 HIS B C 1
ATOM 4611 O O . HIS B 1 267 ? -2.502 -9.789 0.198 1 98.12 267 HIS B O 1
ATOM 4617 N N . LEU B 1 268 ? -1.592 -7.746 -0.037 1 98.56 268 LEU B N 1
ATOM 4618 C CA . LEU B 1 268 ? -0.514 -8.195 -0.909 1 98.56 268 LEU B CA 1
ATOM 4619 C C . LEU B 1 268 ? 0.837 -8.078 -0.212 1 98.56 268 LEU B C 1
ATOM 4621 O O . LEU B 1 268 ? 1.001 -7.25 0.691 1 98.56 268 LEU B O 1
ATOM 4625 N N . LEU B 1 269 ? 1.694 -8.898 -0.553 1 98.75 269 LEU B N 1
ATOM 4626 C CA . LEU B 1 269 ? 3.109 -8.719 -0.248 1 98.75 269 LEU B CA 1
ATOM 4627 C C . LEU B 1 269 ? 3.891 -8.344 -1.502 1 98.75 269 LEU B C 1
ATOM 4629 O O . LEU B 1 269 ? 3.682 -8.922 -2.568 1 98.75 269 LEU B O 1
ATOM 4633 N N . VAL B 1 270 ? 4.676 -7.312 -1.418 1 98.81 270 VAL B N 1
ATOM 4634 C CA . VAL B 1 270 ? 5.523 -6.832 -2.502 1 98.81 270 VAL B CA 1
ATOM 4635 C C . VAL B 1 270 ? 6.984 -6.84 -2.059 1 98.81 270 VAL B C 1
ATOM 4637 O O . VAL B 1 270 ? 7.316 -6.344 -0.979 1 98.81 270 VAL B O 1
ATOM 4640 N N . THR B 1 271 ? 7.859 -7.391 -2.844 1 98.75 271 THR B N 1
ATOM 4641 C CA . THR B 1 271 ? 9.273 -7.387 -2.488 1 98.75 271 THR B CA 1
ATOM 4642 C C . THR B 1 271 ? 10.141 -7.16 -3.723 1 98.75 271 THR B C 1
ATOM 4644 O O . THR B 1 271 ? 9.773 -7.555 -4.828 1 98.75 271 THR B O 1
ATOM 4647 N N . TYR B 1 272 ? 11.164 -6.406 -3.602 1 98.69 272 TYR B N 1
ATOM 4648 C CA . TYR B 1 272 ? 12.258 -6.195 -4.547 1 98.69 272 TYR B CA 1
ATOM 4649 C C . TYR B 1 272 ? 13.57 -6.719 -3.988 1 98.69 272 TYR B C 1
ATOM 4651 O O . TYR B 1 272 ? 13.977 -6.348 -2.885 1 98.69 272 TYR B O 1
ATOM 4659 N N . LEU B 1 273 ? 14.172 -7.629 -4.711 1 98.75 273 LEU B N 1
ATOM 4660 C CA . LEU B 1 273 ? 15.273 -8.43 -4.176 1 98.75 273 LEU B CA 1
ATOM 4661 C C . LEU B 1 273 ? 16.484 -8.375 -5.102 1 98.75 273 LEU B C 1
ATOM 4663 O O . LEU B 1 273 ? 16.344 -8.117 -6.301 1 98.75 273 LEU B O 1
ATOM 4667 N N . GLN B 1 274 ? 17.625 -8.68 -4.484 1 98.69 274 GLN B N 1
ATOM 4668 C CA . GLN B 1 274 ? 18.859 -8.859 -5.25 1 98.69 274 GLN B CA 1
ATOM 4669 C C . GLN B 1 274 ? 19.641 -10.07 -4.754 1 98.69 274 GLN B C 1
ATOM 4671 O O . GLN B 1 274 ? 19.812 -10.258 -3.549 1 98.69 274 GLN B O 1
ATOM 4676 N N . LYS B 1 275 ? 19.938 -10.953 -5.652 1 98.56 275 LYS B N 1
ATOM 4677 C CA . LYS B 1 275 ? 20.938 -11.961 -5.312 1 98.56 275 LYS B CA 1
ATOM 4678 C C . LYS B 1 275 ? 22.312 -11.336 -5.145 1 98.56 275 LYS B C 1
ATOM 4680 O O . LYS B 1 275 ? 22.781 -10.617 -6.023 1 98.56 275 LYS B O 1
ATOM 4685 N N . PRO B 1 276 ? 22.969 -11.547 -4.02 1 97.62 276 PRO B N 1
ATOM 4686 C CA . PRO B 1 276 ? 24.297 -10.938 -3.82 1 97.62 276 PRO B CA 1
ATOM 4687 C C . PRO B 1 276 ? 25.312 -11.367 -4.875 1 97.62 276 PRO B C 1
ATOM 4689 O O . PRO B 1 276 ? 25.203 -12.469 -5.426 1 97.62 276 PRO B O 1
ATOM 4692 N N . TYR B 1 277 ? 26.266 -10.461 -5.027 1 95.12 277 TYR B N 1
ATOM 4693 C CA . TYR B 1 277 ? 27.375 -10.812 -5.902 1 95.12 277 TYR B CA 1
ATOM 4694 C C . TYR B 1 277 ? 28.266 -11.867 -5.266 1 95.12 277 TYR B C 1
ATOM 4696 O O . TYR B 1 277 ? 28.359 -11.953 -4.035 1 95.12 277 TYR B O 1
ATOM 4704 N N . THR B 1 278 ? 28.844 -12.648 -6.023 1 85.81 278 THR B N 1
ATOM 4705 C CA . THR B 1 278 ? 29.812 -13.609 -5.508 1 85.81 278 THR B CA 1
ATOM 4706 C C . THR B 1 278 ? 31.172 -12.953 -5.34 1 85.81 278 THR B C 1
ATOM 4708 O O . THR B 1 278 ? 31.453 -11.93 -5.961 1 85.81 278 THR B O 1
ATOM 4711 N N . SER B 1 279 ? 32.031 -13.289 -4.242 1 68.88 279 SER B N 1
ATOM 4712 C CA . SER B 1 279 ? 33.375 -12.773 -4.02 1 68.88 279 SER B CA 1
ATOM 4713 C C . SER B 1 279 ? 34.125 -12.648 -5.332 1 68.88 279 SER 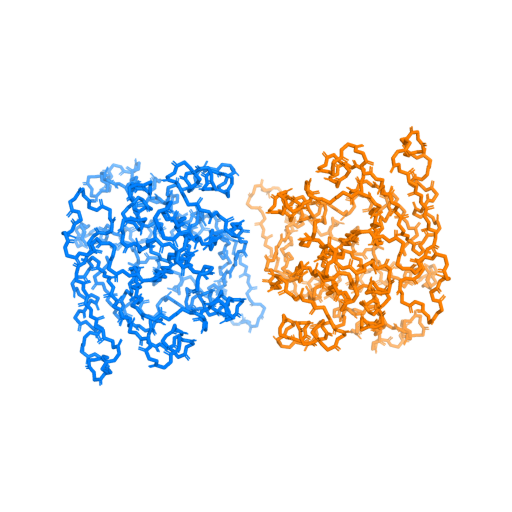B C 1
ATOM 4715 O O . SER B 1 279 ? 34.938 -11.719 -5.508 1 68.88 279 SER B O 1
ATOM 4717 N N . ASP B 1 280 ? 34.094 -13.492 -6.219 1 61.31 280 ASP B N 1
ATOM 4718 C CA . ASP B 1 280 ? 34.844 -13.422 -7.477 1 61.31 280 ASP B CA 1
ATOM 4719 C C . ASP B 1 280 ? 34.281 -12.328 -8.383 1 61.31 280 ASP B C 1
ATOM 4721 O O . ASP B 1 280 ? 35 -11.695 -9.141 1 61.31 280 ASP B O 1
ATOM 4725 N N . ASP B 1 281 ? 33.156 -12 -8.391 1 54.22 281 ASP B N 1
ATOM 4726 C CA . ASP B 1 281 ? 32.5 -11.047 -9.266 1 54.22 281 ASP B CA 1
ATOM 4727 C C . ASP B 1 281 ? 32.656 -9.617 -8.758 1 54.22 281 ASP B C 1
ATOM 4729 O O . ASP B 1 281 ? 32.5 -8.656 -9.516 1 54.22 281 ASP B O 1
ATOM 4733 N N . ALA B 1 282 ? 32.781 -9.344 -7.609 1 50.97 282 ALA B N 1
ATOM 4734 C CA . ALA B 1 282 ? 32.938 -8.016 -7.035 1 50.97 282 ALA B CA 1
ATOM 4735 C C . ALA B 1 282 ? 34.219 -7.348 -7.527 1 50.97 282 ALA B C 1
ATOM 4737 O O . ALA B 1 282 ? 34.281 -6.121 -7.66 1 50.97 282 ALA B O 1
ATOM 4738 N N . ILE B 1 283 ? 35.219 -7.996 -7.707 1 47.88 283 ILE B N 1
ATOM 4739 C CA . ILE B 1 283 ? 36.5 -7.445 -8.141 1 47.88 283 ILE B CA 1
ATOM 4740 C C . ILE B 1 283 ? 36.375 -6.965 -9.586 1 47.88 283 ILE B C 1
ATOM 4742 O O . ILE B 1 283 ? 37 -5.957 -9.961 1 47.88 283 ILE B O 1
ATOM 4746 N N . ASN B 1 284 ? 35.781 -7.469 -10.305 1 39.28 284 ASN B N 1
ATOM 4747 C CA . ASN B 1 284 ? 35.844 -7.059 -11.703 1 39.28 284 ASN B CA 1
ATOM 4748 C C . ASN B 1 284 ? 35 -5.828 -11.977 1 39.28 284 ASN B C 1
ATOM 4750 O O . ASN B 1 284 ? 34.969 -5.305 -13.094 1 39.28 284 ASN B O 1
ATOM 4754 N N . LYS B 1 285 ? 33.969 -5.516 -11.32 1 45.06 285 LYS B N 1
ATOM 4755 C CA . LYS B 1 285 ? 33.219 -4.305 -11.641 1 45.06 285 LYS B CA 1
ATOM 4756 C C . LYS B 1 285 ? 34.031 -3.055 -11.273 1 45.06 285 LYS B C 1
ATOM 4758 O O . LYS B 1 285 ? 33.625 -1.938 -11.602 1 45.06 285 LYS B O 1
ATOM 4763 N N . HIS B 1 286 ? 34.938 -3.076 -10.32 1 34.75 286 HIS B N 1
ATOM 4764 C CA . HIS B 1 286 ? 35.812 -1.938 -10.078 1 34.75 286 HIS B CA 1
ATOM 4765 C C . HIS B 1 286 ? 36.938 -1.888 -11.094 1 34.75 286 HIS B C 1
ATOM 4767 O O . HIS B 1 286 ? 37.875 -1.104 -10.945 1 34.75 286 HIS B O 1
ATOM 4773 N N . ILE B 1 287 ? 37.031 -2.875 -11.977 1 26.61 287 ILE B N 1
ATOM 4774 C CA . ILE B 1 287 ? 38.031 -2.555 -12.984 1 26.61 287 ILE B CA 1
ATOM 4775 C C . ILE B 1 287 ? 37.344 -1.963 -14.219 1 26.61 287 ILE B C 1
ATOM 4777 O O . ILE B 1 287 ? 36.344 -2.508 -14.703 1 26.61 287 ILE B O 1
#

Foldseek 3Di:
DQDQVLQVLQCVVLLVVLLVVCVVCLVVLQPFAEEEEEEACFLVCCVPPRRQVSYPPRYAYEYEDQDPNRQVNNCVVPVPDPSYHYYHDDLLDPDDDPVQFQRGLEYEYGADLQLAQCSLSSLLSVLRNHHAFGKYKYKHFQEWCLLVLLVVVCPPPVCVVLNVVSVSRGGPNHPPPCSQVVVVVSNVVSPKDWPDKDKDKDKDKAPALVSVLSNCVVPDPRLVSDDPVCNVVVSVSSSVSRQVPWDWDADVVPVPDRGTMTMTMTMMMITMIGRHHDPVRVVPVVD/DQDQVLQVLQCVVLLVVLLVVCVVCLVVLQPFAEEEEEEACFLVCCVPPRRQVSYHPRYAYEYEDQHPNRQVNNCVVPVPDPSYHYYYDDLLDPDDDPVQFQRGLEYEYGADLQLAQCSLSSLLSVLRNHHAFGKYKYKHFQEWCLLVLLVVVCPPPVCVVLNVVSVSRGGPNHPPPCSQVVVVVSNVVSPKDWPDKDKDKDKDKAPALVSVLSNCVVPDPRLVSDDPVCNVVVSVSSSVSRQVPWDWDADPVPVPDRGTMTMTMTMMMITMIGRHHDPVRVVPVVD